Protein AF-0000000082404781 (afdb_homodimer)

Foldseek 3Di:
DDPPPPPPPPPPCPPVLLVLLLVLQCCVLVVVDQLCRSCVVVVHHSVSSLVSPQCCVVVVVDDPPVPPDPDCQVVLQVLLCVPQVAGEDAFADDPPDDQVVLLLRLLLVVQDVVLVVDAALAEEEELDWDSLLSNLVRHAAAEHYNYEYAYFAAACAPFDRCQVVSQVSQVSNCVSHVHYYHYQHDYQFDPDLVVVVVVCPDPSNVVSVVSLLRGQHYEWEKAALDDPDHICCNPVHVDDPVLVVLCVVVQWGTDTSSQTAHLQLHRPPRPRNSGGRGDDLVSLQVHNAYEYGDEDQSCLSVVNNCSNNSNHRYYRYYPVNSVVNSD/DDDPPPPPPPPPCPPVLLVLLLVLLCCVLVVVDQLCRSCVVVVHHSVSSLVSPQCCVVVVVDDPPPPPDDDCQVVLQVLLCVPQVAGEDAFADPPPDDQVVLLLRLLLVVQDVVLVVDAALAEEEELDWDSLLSNLVRHAAAEHYNYEYAYFAAQCADFDGNQVVSQVSQVSNCVSHVHYGHYQHDHQFDPDLVVVVVVCPDPSNVVSVVSLLRGQHYEWEKAALDDPDHICCNPVHVDDPVLVVLCVVVQWGIDTSSQTAHLQLHRPPRPRNSGGRGDDLVSLQVHNAYEYEDEDQSCLSVVNNCSNNSNHRYYRYYPVNSVVNSD

Organism: Rhodococcus erythropolis (NCBI:txid1833)

Nearest PDB structures (foldseek):
  3nze-assembly3_B  TM=9.319E-01  e=2.075E-34  Paenarthrobacter aurescens TC1
  2w48-assembly1_A  TM=7.485E-01  e=1.026E-24  Klebsiella pneumoniae
  2w48-assembly1_B  TM=7.605E-01  e=3.660E-24  Klebsiella pneumoniae
  2w48-assembly1_D  TM=7.546E-01  e=9.233E-24  Klebsiella pneumoniae
  3kv1-assembly1_A-2  TM=8.992E-01  e=2.268E-20  Aliivibrio fischeri ES114

Radius of gyration: 28.27 Å; Cα contacts (8 Å, |Δi|>4): 1317; chains: 2; bounding box: 93×81×75 Å

Structure (mmCIF, N/CA/C/O backbone):
data_AF-0000000082404781-model_v1
#
loop_
_entity.id
_entity.type
_entity.pdbx_description
1 polymer 'Transcriptional regulator'
#
loop_
_atom_site.group_PDB
_atom_site.id
_atom_site.type_symbol
_atom_site.label_atom_id
_atom_site.label_alt_id
_atom_site.label_comp_id
_atom_site.label_asym_id
_atom_site.label_entity_id
_atom_site.label_seq_id
_atom_site.pdbx_PDB_ins_code
_atom_site.Cartn_x
_atom_site.Cartn_y
_atom_site.Cartn_z
_atom_site.occupancy
_atom_site.B_iso_or_equiv
_atom_site.auth_seq_id
_atom_site.auth_comp_id
_atom_site.auth_asym_id
_atom_site.auth_atom_id
_atom_site.pdbx_PDB_model_num
ATOM 1 N N . MET A 1 1 ? 56 21.188 24.531 1 26.14 1 MET A N 1
ATOM 2 C CA . MET A 1 1 ? 54.625 20.734 24.438 1 26.14 1 MET A CA 1
ATOM 3 C C . MET A 1 1 ? 53.875 21.453 23.312 1 26.14 1 MET A C 1
ATOM 5 O O . MET A 1 1 ? 53.375 22.562 23.516 1 26.14 1 MET A O 1
ATOM 9 N N . GLU A 1 2 ? 54.344 21.453 22.062 1 32.69 2 GLU A N 1
ATOM 10 C CA . GLU A 1 2 ? 54 22.188 20.859 1 32.69 2 GLU A CA 1
ATOM 11 C C . GLU A 1 2 ? 52.625 21.75 20.344 1 32.69 2 GLU A C 1
ATOM 13 O O . GLU A 1 2 ? 52.406 20.547 20.109 1 32.69 2 GLU A O 1
ATOM 18 N N . THR A 1 3 ? 51.531 22.5 20.719 1 36.72 3 THR A N 1
ATOM 19 C CA . THR A 1 3 ? 50.156 22.219 20.422 1 36.72 3 THR A CA 1
ATOM 20 C C . THR A 1 3 ? 49.906 22.156 18.922 1 36.72 3 THR A C 1
ATOM 22 O O . THR A 1 3 ? 50.281 23.078 18.188 1 36.72 3 THR A O 1
ATOM 25 N N . PRO A 1 4 ? 49.781 20.922 18.281 1 38 4 PRO A N 1
ATOM 26 C CA . PRO A 1 4 ? 49.531 20.797 16.844 1 38 4 PRO A CA 1
ATOM 27 C C . PRO A 1 4 ? 48.281 21.562 16.391 1 38 4 PRO A C 1
ATOM 29 O O . PRO A 1 4 ? 47.25 21.531 17.078 1 38 4 PRO A O 1
ATOM 32 N N . THR A 1 5 ? 48.438 22.812 15.82 1 34.91 5 THR A N 1
ATOM 33 C CA . THR A 1 5 ? 47.406 23.672 15.25 1 34.91 5 THR A CA 1
ATOM 34 C C . THR A 1 5 ? 46.625 22.938 14.141 1 34.91 5 THR A C 1
ATOM 36 O O . THR A 1 5 ? 47.25 22.469 13.18 1 34.91 5 THR A O 1
ATOM 39 N N . SER A 1 6 ? 45.562 22.172 14.477 1 33.28 6 SER A N 1
ATOM 40 C CA . SER A 1 6 ? 44.656 21.484 13.57 1 33.28 6 SER A CA 1
ATOM 41 C C . SER A 1 6 ? 44.156 22.406 12.469 1 33.28 6 SER A C 1
ATOM 43 O O . SER A 1 6 ? 43.562 23.453 12.75 1 33.28 6 SER A O 1
ATOM 45 N N . ASP A 1 7 ? 44.875 22.609 11.344 1 32.25 7 ASP A N 1
ATOM 46 C CA . ASP A 1 7 ? 44.531 23.344 10.141 1 32.25 7 ASP A CA 1
ATOM 47 C C . ASP A 1 7 ? 43.156 22.906 9.594 1 32.25 7 ASP A C 1
ATOM 49 O O . ASP A 1 7 ? 43 21.75 9.195 1 32.25 7 ASP A O 1
ATOM 53 N N . SER A 1 8 ? 42.094 23.281 10.195 1 34.47 8 SER A N 1
ATOM 54 C CA . SER A 1 8 ? 40.75 23.125 9.602 1 34.47 8 SER A CA 1
ATOM 55 C C . SER A 1 8 ? 40.75 23.578 8.141 1 34.47 8 SER A C 1
ATOM 57 O O . SER A 1 8 ? 41 24.75 7.848 1 34.47 8 SER A O 1
ATOM 59 N N . ALA A 1 9 ? 41.188 22.734 7.156 1 37.53 9 ALA A N 1
ATOM 60 C CA . ALA A 1 9 ? 41.125 22.984 5.719 1 37.53 9 ALA A CA 1
ATOM 61 C C . ALA A 1 9 ? 39.812 23.656 5.34 1 37.53 9 ALA A C 1
ATOM 63 O O . ALA A 1 9 ? 38.75 23.031 5.375 1 37.53 9 ALA A O 1
ATOM 64 N N . THR A 1 10 ? 39.594 24.906 5.699 1 37.66 10 THR A N 1
ATOM 65 C CA . THR A 1 10 ? 38.5 25.719 5.156 1 37.66 10 THR A CA 1
ATOM 66 C C . THR A 1 10 ? 38.406 25.531 3.646 1 37.66 10 THR A C 1
ATOM 68 O O . THR A 1 10 ? 39.375 25.766 2.92 1 37.66 10 THR A O 1
ATOM 71 N N . SER A 1 11 ? 37.625 24.578 3.139 1 42.56 11 SER A N 1
ATOM 72 C CA . SER A 1 11 ? 37.406 24.391 1.712 1 42.56 11 SER A CA 1
ATOM 73 C C . SER A 1 11 ? 37.25 25.719 0.987 1 42.56 11 SER A C 1
ATOM 75 O O . SER A 1 11 ? 36.531 26.609 1.436 1 42.56 11 SER A O 1
ATOM 77 N N . ASP A 1 12 ? 38.25 26.188 0.321 1 46.62 12 ASP A N 1
ATOM 78 C CA . ASP A 1 12 ? 38.438 27.406 -0.469 1 46.62 12 ASP A CA 1
ATOM 79 C C . ASP A 1 12 ? 37.219 27.656 -1.38 1 46.62 12 ASP A C 1
ATOM 81 O O . ASP A 1 12 ? 36.844 26.766 -2.135 1 46.62 12 ASP A O 1
ATOM 85 N N . PRO A 1 13 ? 36.406 28.547 -1.085 1 50.16 13 PRO A N 1
ATOM 86 C CA . PRO A 1 13 ? 35.281 28.938 -1.935 1 50.16 13 PRO A CA 1
ATOM 87 C C . PRO A 1 13 ? 35.625 28.938 -3.422 1 50.16 13 PRO A C 1
ATOM 89 O O . PRO A 1 13 ? 34.719 29.031 -4.27 1 50.16 13 PRO A O 1
ATOM 92 N N . ALA A 1 14 ? 36.938 28.984 -3.789 1 55.41 14 ALA A N 1
ATOM 93 C CA . ALA A 1 14 ? 37.469 29.016 -5.145 1 55.41 14 ALA A CA 1
ATOM 94 C C . ALA A 1 14 ? 37.5 27.609 -5.754 1 55.41 14 ALA A C 1
ATOM 96 O O . ALA A 1 14 ? 38.062 27.422 -6.844 1 55.41 14 ALA A O 1
ATOM 97 N N . ASP A 1 15 ? 36.969 26.641 -5.094 1 63.25 15 ASP A N 1
ATOM 98 C CA . ASP A 1 15 ? 36.969 25.297 -5.648 1 63.25 15 ASP A CA 1
ATOM 99 C C . ASP A 1 15 ? 35.938 25.172 -6.77 1 63.25 15 ASP A C 1
ATOM 101 O O . ASP A 1 15 ? 34.75 25.453 -6.566 1 63.25 15 ASP A O 1
ATOM 105 N N . PRO A 1 16 ? 36.312 25.031 -7.98 1 73.5 16 PRO A N 1
ATOM 106 C CA . PRO A 1 16 ? 35.438 24.969 -9.156 1 73.5 16 PRO A CA 1
ATOM 107 C C . PRO A 1 16 ? 34.25 24.047 -8.938 1 73.5 16 PRO A C 1
ATOM 109 O O . PRO A 1 16 ? 33.156 24.297 -9.477 1 73.5 16 PRO A O 1
ATOM 112 N N . ARG A 1 17 ? 34.406 23.219 -8.062 1 74.38 17 ARG A N 1
ATOM 113 C CA . ARG A 1 17 ? 33.312 22.312 -7.785 1 74.38 17 ARG A CA 1
ATOM 114 C C . ARG A 1 17 ? 32.219 23 -6.984 1 74.38 17 ARG A C 1
ATOM 116 O O . ARG A 1 17 ? 31.016 22.75 -7.195 1 74.38 17 ARG A O 1
ATOM 123 N N . ILE A 1 18 ? 32.625 23.828 -6.059 1 73.19 18 ILE A N 1
ATOM 124 C CA . ILE A 1 18 ? 31.656 24.562 -5.246 1 73.19 18 ILE A CA 1
ATOM 125 C C . ILE A 1 18 ? 30.875 25.531 -6.129 1 73.19 18 ILE A C 1
ATOM 127 O O . ILE A 1 18 ? 29.641 25.625 -6.02 1 73.19 18 ILE A O 1
ATOM 131 N N . ALA A 1 19 ? 31.594 26.156 -6.973 1 74.69 19 ALA A N 1
ATOM 132 C CA . ALA A 1 19 ? 30.938 27.094 -7.887 1 74.69 19 ALA A CA 1
ATOM 133 C C . ALA A 1 19 ? 29.938 26.375 -8.789 1 74.69 19 ALA A C 1
ATOM 135 O O . ALA A 1 19 ? 28.828 26.859 -9.008 1 74.69 19 ALA A O 1
ATOM 136 N N . ASP A 1 20 ? 30.312 25.234 -9.25 1 81.56 20 ASP A N 1
ATOM 137 C CA . ASP A 1 20 ? 29.422 24.453 -10.102 1 81.56 20 ASP A CA 1
ATOM 138 C C . ASP A 1 20 ? 28.203 23.984 -9.328 1 81.56 20 ASP A C 1
ATOM 140 O O . ASP A 1 20 ? 27.078 23.984 -9.859 1 81.56 20 ASP A O 1
ATOM 144 N N . ALA A 1 21 ? 28.422 23.641 -8.094 1 79.81 21 ALA A N 1
ATOM 145 C CA . ALA A 1 21 ? 27.328 23.141 -7.262 1 79.81 21 ALA A CA 1
ATOM 146 C C . ALA A 1 21 ? 26.328 24.25 -6.973 1 79.81 21 ALA A C 1
ATOM 148 O O . ALA A 1 21 ? 25.109 24.016 -7.051 1 79.81 21 ALA A O 1
ATOM 149 N N . VAL A 1 22 ? 26.812 25.406 -6.695 1 69.12 22 VAL A N 1
ATOM 150 C CA . VAL A 1 22 ? 25.953 26.562 -6.422 1 69.12 22 VAL A CA 1
ATOM 151 C C . VAL A 1 22 ? 25.188 26.938 -7.68 1 69.12 22 VAL A C 1
ATOM 153 O O . VAL A 1 22 ? 23.984 27.219 -7.617 1 69.12 22 VAL A O 1
ATOM 156 N N . GLN A 1 23 ? 25.875 26.875 -8.727 1 75.06 23 GLN A N 1
ATOM 157 C CA . GLN A 1 23 ? 25.219 27.203 -9.992 1 75.06 23 GLN A CA 1
ATOM 158 C C . GLN A 1 23 ? 24.141 26.188 -10.336 1 75.06 23 GLN A C 1
ATOM 160 O O . GLN A 1 23 ? 23.016 26.562 -10.695 1 75.06 23 GLN A O 1
ATOM 165 N N . ALA A 1 24 ? 24.453 24.953 -10.219 1 79.12 24 ALA A N 1
ATOM 166 C CA . ALA A 1 24 ? 23.469 23.906 -10.484 1 79.12 24 ALA A CA 1
ATOM 167 C C . ALA A 1 24 ? 22.25 24.047 -9.562 1 79.12 24 ALA A C 1
ATOM 169 O O . ALA A 1 24 ? 21.109 23.953 -10.016 1 79.12 24 ALA A O 1
ATOM 170 N N . ALA A 1 25 ? 22.531 24.344 -8.359 1 71.25 25 ALA A N 1
ATOM 171 C CA . ALA A 1 25 ? 21.469 24.484 -7.371 1 71.25 25 ALA A CA 1
ATOM 172 C C . ALA A 1 25 ? 20.578 25.688 -7.688 1 71.25 25 ALA A C 1
ATOM 174 O O . ALA A 1 25 ? 19.344 25.609 -7.594 1 71.25 25 ALA A O 1
ATOM 175 N N . ARG A 1 26 ? 21.141 26.734 -8.031 1 63.19 26 ARG A N 1
ATOM 176 C CA . ARG A 1 26 ? 20.422 27.938 -8.398 1 63.19 26 ARG A CA 1
ATOM 177 C C . ARG A 1 26 ? 19.516 27.703 -9.602 1 63.19 26 ARG A C 1
ATOM 179 O O . ARG A 1 26 ? 18.344 28.094 -9.602 1 63.19 26 ARG A O 1
ATOM 186 N N . LEU A 1 27 ? 20.062 27.031 -10.617 1 70.88 27 LEU A N 1
ATOM 187 C CA . LEU A 1 27 ? 19.297 26.75 -11.82 1 70.88 27 LEU A CA 1
ATOM 188 C C . LEU A 1 27 ? 18.141 25.812 -11.508 1 70.88 27 LEU A C 1
ATOM 190 O O . LEU A 1 27 ? 17.031 25.984 -12.023 1 70.88 27 LEU A O 1
ATOM 194 N N . TYR A 1 28 ? 18.453 24.969 -10.719 1 69.06 28 TYR A N 1
ATOM 195 C CA . TYR A 1 28 ? 17.453 23.969 -10.359 1 69.06 28 TYR A CA 1
ATOM 196 C C . TYR A 1 28 ? 16.375 24.562 -9.453 1 69.06 28 TYR A C 1
ATOM 198 O O . TYR A 1 28 ? 15.188 24.484 -9.758 1 69.06 28 TYR A O 1
ATOM 206 N N . TYR A 1 29 ? 16.859 25.172 -8.383 1 59.28 29 TYR A N 1
ATOM 207 C CA . TYR A 1 29 ? 15.945 25.578 -7.328 1 59.28 29 TYR A CA 1
ATOM 208 C C . TYR A 1 29 ? 15.305 26.922 -7.648 1 59.28 29 TYR A C 1
ATOM 210 O O . TYR A 1 29 ? 14.164 27.188 -7.273 1 59.28 29 TYR A O 1
ATOM 218 N N . PHE A 1 30 ? 15.938 27.734 -8.289 1 52.84 30 PHE A N 1
ATOM 219 C CA . PHE A 1 30 ? 15.453 29.094 -8.469 1 52.84 30 PHE A CA 1
ATOM 220 C C . PHE A 1 30 ? 14.938 29.297 -9.891 1 52.84 30 PHE A C 1
ATOM 222 O O . PHE A 1 30 ? 14.039 30.125 -10.109 1 52.84 30 PHE A O 1
ATOM 229 N N . GLN A 1 31 ? 15.453 28.453 -10.773 1 54 31 GLN A N 1
ATOM 230 C CA . GLN A 1 31 ? 15.031 28.703 -12.148 1 54 31 GLN A CA 1
ATOM 231 C C . GLN A 1 31 ? 14.195 27.547 -12.688 1 54 31 GLN A C 1
ATOM 233 O O . GLN A 1 31 ? 13.922 27.484 -13.891 1 54 31 GLN A O 1
ATOM 238 N N . ASP A 1 32 ? 13.891 26.703 -11.789 1 58.47 32 ASP A N 1
ATOM 239 C CA . ASP A 1 32 ? 12.992 25.594 -12.086 1 58.47 32 ASP A CA 1
ATOM 240 C C . ASP A 1 32 ? 13.422 24.859 -13.352 1 58.47 32 ASP A C 1
ATOM 242 O O . ASP A 1 32 ? 12.586 24.469 -14.164 1 58.47 32 ASP A O 1
ATOM 246 N N . GLN A 1 33 ? 14.766 24.812 -13.531 1 63.94 33 GLN A N 1
ATOM 247 C CA . GLN A 1 33 ? 15.266 24.031 -14.656 1 63.94 33 GLN A CA 1
ATOM 248 C C . GLN A 1 33 ? 15.352 22.547 -14.305 1 63.94 33 GLN A C 1
ATOM 250 O O . GLN A 1 33 ? 15.664 22.203 -13.164 1 63.94 33 GLN A O 1
ATOM 255 N N . THR A 1 34 ? 15.023 21.797 -15.289 1 69.56 34 THR A N 1
ATOM 256 C CA . THR A 1 34 ? 15.164 20.359 -15.07 1 69.56 34 THR A CA 1
ATOM 257 C C . THR A 1 34 ? 16.641 19.984 -14.945 1 69.56 34 THR A C 1
ATOM 259 O O . THR A 1 34 ? 17.516 20.688 -15.453 1 69.56 34 THR A O 1
ATOM 262 N N . MET A 1 35 ? 16.922 18.891 -14.211 1 72.12 35 MET A N 1
ATOM 263 C CA . MET A 1 35 ? 18.297 18.438 -14.078 1 72.12 35 MET A CA 1
ATOM 264 C C . MET A 1 35 ? 18.906 18.125 -15.445 1 72.12 35 MET A C 1
ATOM 266 O O . MET A 1 35 ? 20.094 18.359 -15.664 1 72.12 35 MET A O 1
ATOM 270 N N . ALA A 1 36 ? 18.047 17.719 -16.344 1 76.38 36 ALA A N 1
ATOM 271 C CA . ALA A 1 36 ? 18.516 17.453 -17.719 1 76.38 36 ALA A CA 1
ATOM 272 C C . ALA A 1 36 ? 18.906 18.75 -18.422 1 76.38 36 ALA A C 1
ATOM 274 O O . ALA A 1 36 ? 19.938 18.797 -19.094 1 76.38 36 ALA A O 1
ATOM 275 N N . ALA A 1 37 ? 18.172 19.703 -18.25 1 78.06 37 ALA A N 1
ATOM 276 C CA . ALA A 1 37 ? 18.453 21 -18.859 1 78.06 37 ALA A CA 1
ATOM 277 C C . ALA A 1 37 ? 19.703 21.641 -18.266 1 78.06 37 ALA A C 1
ATOM 279 O O . ALA A 1 37 ? 20.531 22.203 -18.984 1 78.06 37 ALA A O 1
ATOM 280 N N . ILE A 1 38 ? 19.828 21.547 -17 1 81.88 38 ILE A N 1
ATOM 281 C CA . ILE A 1 38 ? 21 22.047 -16.297 1 81.88 38 ILE A CA 1
ATOM 282 C C . ILE A 1 38 ? 22.25 21.328 -16.781 1 81.88 38 ILE A C 1
ATOM 284 O O . ILE A 1 38 ? 23.281 21.953 -17.016 1 81.88 38 ILE A O 1
ATOM 288 N N . GLY A 1 39 ? 22.094 20.078 -16.953 1 85.56 39 GLY A N 1
ATOM 289 C CA . GLY A 1 39 ? 23.203 19.297 -17.484 1 85.56 39 GLY A CA 1
ATOM 290 C C . GLY A 1 39 ? 23.672 19.781 -18.844 1 85.56 39 GLY A C 1
ATOM 291 O O . GLY A 1 39 ? 24.875 19.906 -19.078 1 85.56 39 GLY A O 1
ATOM 292 N N . ARG A 1 40 ? 22.781 20.016 -19.688 1 82.56 40 ARG A N 1
ATOM 293 C CA . ARG A 1 40 ? 23.094 20.531 -21.016 1 82.56 40 ARG A CA 1
ATOM 294 C C . ARG A 1 40 ? 23.781 21.891 -20.922 1 82.56 40 ARG A C 1
ATOM 296 O O . ARG A 1 40 ? 24.781 22.125 -21.609 1 82.56 40 ARG A O 1
ATOM 303 N N . ASP A 1 41 ? 23.266 22.75 -20.094 1 80.81 41 ASP A N 1
ATOM 304 C CA . ASP A 1 41 ? 23.781 24.109 -19.953 1 80.81 41 ASP A CA 1
ATOM 305 C C . ASP A 1 41 ? 25.188 24.109 -19.359 1 80.81 41 ASP A C 1
ATOM 307 O O . ASP A 1 41 ? 26.016 24.938 -19.734 1 80.81 41 ASP A O 1
ATOM 311 N N . MET A 1 42 ? 25.375 23.188 -18.484 1 84.12 42 MET A N 1
ATOM 312 C CA . MET A 1 42 ? 26.641 23.172 -17.75 1 84.12 42 MET A CA 1
ATOM 313 C C . MET A 1 42 ? 27.625 22.203 -18.375 1 84.12 42 MET A C 1
ATOM 315 O O . MET A 1 42 ? 28.781 22.109 -17.953 1 84.12 42 MET A O 1
ATOM 319 N N . GLY A 1 43 ? 27.109 21.391 -19.422 1 86.25 43 GLY A N 1
ATOM 320 C CA . GLY A 1 43 ? 27.969 20.453 -20.125 1 86.25 43 GLY A CA 1
ATOM 321 C C . GLY A 1 43 ? 28.297 19.219 -19.297 1 86.25 43 GLY A C 1
ATOM 322 O O . GLY A 1 43 ? 29.406 18.703 -19.391 1 86.25 43 GLY A O 1
ATOM 323 N N . VAL A 1 44 ? 27.406 18.953 -18.422 1 84.44 44 VAL A N 1
ATOM 324 C CA . VAL A 1 44 ? 27.594 17.766 -17.594 1 84.44 44 VAL A CA 1
ATOM 325 C C . VAL A 1 44 ? 26.359 16.875 -17.672 1 84.44 44 VAL A C 1
ATOM 327 O O . VAL A 1 44 ? 25.328 17.281 -18.203 1 84.44 44 VAL A O 1
ATOM 330 N N . SER A 1 45 ? 26.516 15.633 -17.281 1 80.56 45 SER A N 1
ATOM 331 C CA . SER A 1 45 ? 25.391 14.695 -17.281 1 80.56 45 SER A CA 1
ATOM 332 C C . SER A 1 45 ? 24.344 15.07 -16.25 1 80.56 45 SER A C 1
ATOM 334 O O . SER A 1 45 ? 24.641 15.781 -15.281 1 80.56 45 SER A O 1
ATOM 336 N N . ARG A 1 46 ? 23.188 14.578 -16.484 1 75.56 46 ARG A N 1
ATOM 337 C CA . ARG A 1 46 ? 22.109 14.734 -15.523 1 75.56 46 ARG A CA 1
ATOM 338 C C . ARG A 1 46 ? 22.5 14.195 -14.156 1 75.56 46 ARG A C 1
ATOM 340 O O . ARG A 1 46 ? 22.188 14.805 -13.133 1 75.56 46 ARG A O 1
ATOM 347 N N . SER A 1 47 ? 23.203 13.141 -14.195 1 75.62 47 SER A N 1
ATOM 348 C CA . SER A 1 47 ? 23.641 12.523 -12.938 1 75.62 47 SER A CA 1
ATOM 349 C C . SER A 1 47 ? 24.641 13.414 -12.211 1 75.62 47 SER A C 1
ATOM 351 O O . SER A 1 47 ? 24.594 13.531 -10.984 1 75.62 47 SER A O 1
ATOM 353 N N . THR A 1 48 ? 25.484 13.977 -12.914 1 80.62 48 THR A N 1
ATOM 354 C CA . THR A 1 48 ? 26.438 14.914 -12.336 1 80.62 48 THR A CA 1
ATOM 355 C C . THR A 1 48 ? 25.719 16.125 -11.734 1 80.62 48 THR A C 1
ATOM 357 O O . THR A 1 48 ? 26.062 16.578 -10.641 1 80.62 48 THR A O 1
ATOM 360 N N . VAL A 1 49 ? 24.672 16.578 -12.445 1 80.06 49 VAL A N 1
ATOM 361 C CA . VAL A 1 49 ? 23.875 17.703 -11.945 1 80.06 49 VAL A CA 1
ATOM 362 C C . VAL A 1 49 ? 23.203 17.297 -10.633 1 80.06 49 VAL A C 1
ATOM 364 O O . VAL A 1 49 ? 23.219 18.062 -9.664 1 80.06 49 VAL A O 1
ATOM 367 N N . SER A 1 50 ? 22.719 16.156 -10.625 1 74.56 50 SER A N 1
ATOM 368 C CA . SER A 1 50 ? 22.078 15.648 -9.422 1 74.56 50 SER A CA 1
ATOM 369 C C . SER A 1 50 ? 23.047 15.625 -8.242 1 74.56 50 SER A C 1
ATOM 371 O O . SER A 1 50 ? 22.703 16.062 -7.141 1 74.56 50 SER A O 1
ATOM 373 N N . ARG A 1 51 ? 24.25 15.25 -8.477 1 76.44 51 ARG A N 1
ATOM 374 C CA . ARG A 1 51 ? 25.266 15.188 -7.43 1 76.44 51 ARG A CA 1
ATOM 375 C C . ARG A 1 51 ? 25.672 16.578 -6.98 1 76.44 51 ARG A C 1
ATOM 377 O O . ARG A 1 51 ? 25.891 16.828 -5.789 1 76.44 51 ARG A O 1
ATOM 384 N N . LEU A 1 52 ? 25.859 17.484 -7.934 1 77.75 52 LEU A N 1
ATOM 385 C CA . LEU A 1 52 ? 26.203 18.859 -7.633 1 77.75 52 LEU A CA 1
ATOM 386 C C . LEU A 1 52 ? 25.141 19.516 -6.77 1 77.75 52 LEU A C 1
ATOM 388 O O . LEU A 1 52 ? 25.453 20.203 -5.793 1 77.75 52 LEU A O 1
ATOM 392 N N . ILE A 1 53 ? 23.891 19.234 -7.172 1 72.44 53 ILE A N 1
ATOM 393 C CA . ILE A 1 53 ? 22.781 19.812 -6.438 1 72.44 53 ILE A CA 1
ATOM 394 C C . ILE A 1 53 ? 22.719 19.203 -5.031 1 72.44 53 ILE A C 1
ATOM 396 O O . ILE A 1 53 ? 22.547 19.938 -4.051 1 72.44 53 ILE A O 1
ATOM 400 N N . THR A 1 54 ? 23 17.953 -4.984 1 68.12 54 THR A N 1
ATOM 401 C CA . THR A 1 54 ? 23.047 17.266 -3.701 1 68.12 54 THR A CA 1
ATOM 402 C C . THR A 1 54 ? 24.188 17.781 -2.842 1 68.12 54 THR A C 1
ATOM 404 O O . THR A 1 54 ? 24 18.062 -1.655 1 68.12 54 THR A O 1
ATOM 407 N N . TYR A 1 55 ? 25.312 17.953 -3.445 1 71.94 55 TYR A N 1
ATOM 408 C CA . TYR A 1 55 ? 26.484 18.5 -2.762 1 71.94 55 TYR A CA 1
ATOM 409 C C . TYR A 1 55 ? 26.203 19.906 -2.256 1 71.94 55 TYR A C 1
ATOM 411 O O . TYR A 1 55 ? 26.547 20.234 -1.115 1 71.94 55 TYR A O 1
ATOM 419 N N . ALA A 1 56 ? 25.672 20.734 -3.123 1 69.81 56 ALA A N 1
ATOM 420 C CA . ALA A 1 56 ? 25.359 22.109 -2.738 1 69.81 56 ALA A CA 1
ATOM 421 C C . ALA A 1 56 ? 24.438 22.141 -1.518 1 69.81 56 ALA A C 1
ATOM 423 O O . ALA A 1 56 ? 24.641 22.953 -0.614 1 69.81 56 ALA A O 1
ATOM 424 N N . ARG A 1 57 ? 23.641 21.188 -1.566 1 60.69 57 ARG A N 1
ATOM 425 C CA . ARG A 1 57 ? 22.641 21.125 -0.5 1 60.69 57 ARG A CA 1
ATOM 426 C C . ARG A 1 57 ? 23.25 20.594 0.789 1 60.69 57 ARG A C 1
ATOM 428 O O . ARG A 1 57 ? 23.078 21.172 1.86 1 60.69 57 ARG A O 1
ATOM 435 N N . THR A 1 58 ? 24.016 19.547 0.627 1 61.38 58 THR A N 1
ATOM 436 C CA . THR A 1 58 ? 24.531 18.844 1.797 1 61.38 58 THR A CA 1
ATOM 437 C C . THR A 1 58 ? 25.703 19.609 2.408 1 61.38 58 THR A C 1
ATOM 439 O O . THR A 1 58 ? 25.953 19.531 3.613 1 61.38 58 THR A O 1
ATOM 442 N N . SER A 1 59 ? 26.312 20.375 1.606 1 60.38 59 SER A N 1
ATOM 443 C CA . SER A 1 59 ? 27.469 21.125 2.088 1 60.38 59 SER A CA 1
ATOM 444 C C . SER A 1 59 ? 27.062 22.484 2.615 1 60.38 59 SER A C 1
ATOM 446 O O . SER A 1 59 ? 27.922 23.281 3.016 1 60.38 59 SER A O 1
ATOM 448 N N . GLY A 1 60 ? 25.625 22.656 2.586 1 54.16 60 GLY A N 1
ATOM 449 C CA . GLY A 1 60 ? 25.109 23.906 3.109 1 54.16 60 GLY A CA 1
ATOM 450 C C . GLY A 1 60 ? 25.359 25.078 2.188 1 54.16 60 GLY A C 1
ATOM 451 O O . GLY A 1 60 ? 25.266 26.234 2.607 1 54.16 60 GLY A O 1
ATOM 452 N N . LEU A 1 61 ? 25.859 24.875 1.052 1 56.88 61 LEU A N 1
ATOM 453 C CA . LEU A 1 61 ? 26.156 25.938 0.099 1 56.88 61 LEU A CA 1
ATOM 454 C C . LEU A 1 61 ? 24.875 26.625 -0.374 1 56.88 61 LEU A C 1
ATOM 456 O O . LEU A 1 61 ? 24.891 27.797 -0.746 1 56.88 61 LEU A O 1
ATOM 460 N N . VAL A 1 62 ? 23.875 25.906 -0.515 1 49.66 62 VAL A N 1
ATOM 461 C CA . VAL A 1 62 ? 22.609 26.5 -0.891 1 49.66 62 VAL A CA 1
ATOM 462 C C . VAL A 1 62 ? 21.594 26.297 0.237 1 49.66 62 VAL A C 1
ATOM 464 O O . VAL A 1 62 ? 21.438 25.188 0.755 1 49.66 62 VAL A O 1
ATOM 467 N N . GLU A 1 63 ? 21.562 27.359 0.954 1 46.59 63 GLU A N 1
ATOM 468 C CA . GLU A 1 63 ? 20.422 27.422 1.881 1 46.59 63 GLU A CA 1
ATOM 469 C C . GLU A 1 63 ? 19.172 27.969 1.2 1 46.59 63 GLU A C 1
ATOM 471 O O . GLU A 1 63 ? 19.234 29.031 0.567 1 46.59 63 GLU A O 1
ATOM 476 N N . ILE A 1 64 ? 18.359 27.172 0.927 1 41.22 64 ILE A N 1
ATOM 477 C CA . ILE A 1 64 ? 17.109 27.625 0.354 1 41.22 64 ILE A CA 1
ATOM 478 C C . ILE A 1 64 ? 16.391 28.547 1.345 1 41.22 64 ILE A C 1
ATOM 480 O O . ILE A 1 64 ? 16 28.125 2.432 1 41.22 64 ILE A O 1
ATOM 484 N N . LYS A 1 65 ? 16.938 29.781 1.442 1 42.38 65 LYS A N 1
ATOM 485 C CA . LYS A 1 65 ? 16.156 30.734 2.221 1 42.38 65 LYS A CA 1
ATOM 486 C C . LYS A 1 65 ? 15.008 31.312 1.392 1 42.38 65 LYS A C 1
ATOM 488 O O . LYS A 1 65 ? 15.234 31.844 0.306 1 42.38 65 LYS A O 1
ATOM 493 N N . ILE A 1 66 ? 13.906 30.688 1.464 1 38.66 66 ILE A N 1
ATOM 494 C CA . ILE A 1 66 ? 12.727 31.25 0.808 1 38.66 66 ILE A CA 1
ATOM 495 C C . ILE A 1 66 ? 12.438 32.625 1.37 1 38.66 66 ILE A C 1
ATOM 497 O O . ILE A 1 66 ? 12.039 32.781 2.531 1 38.66 66 ILE A O 1
ATOM 501 N N . SER A 1 67 ? 13.328 33.594 1.049 1 40.84 67 SER A N 1
ATOM 502 C CA . SER A 1 67 ? 13.055 34.969 1.488 1 40.84 67 SER A CA 1
ATOM 503 C C . SER A 1 67 ? 11.734 35.469 0.925 1 40.84 67 SER A C 1
ATOM 505 O O . SER A 1 67 ? 11.453 35.312 -0.264 1 40.84 67 SER A O 1
ATOM 507 N N . THR A 1 68 ? 10.656 35.344 1.669 1 43.59 68 THR A N 1
ATOM 508 C CA . THR A 1 68 ? 9.422 36 1.3 1 43.59 68 THR A CA 1
ATOM 509 C C . THR A 1 68 ? 9.664 37.5 1.091 1 43.59 68 THR A C 1
ATOM 511 O O . THR A 1 68 ? 10.234 38.188 1.957 1 43.59 68 THR A O 1
ATOM 514 N N . PRO A 1 69 ? 9.633 38.031 -0.121 1 43.31 69 PRO A N 1
ATOM 515 C CA . PRO A 1 69 ? 9.852 39.438 -0.341 1 43.31 69 PRO A CA 1
ATOM 516 C C . PRO A 1 69 ? 9.25 40.312 0.765 1 43.31 69 PRO A C 1
ATOM 518 O O . PRO A 1 69 ? 8.383 39.844 1.516 1 43.31 69 PRO A O 1
ATOM 521 N N . HIS A 1 70 ? 9.742 41.719 0.724 1 47.56 70 HIS A N 1
ATOM 522 C CA . HIS A 1 70 ? 9.453 43 1.365 1 47.56 70 HIS A CA 1
ATOM 523 C C . HIS A 1 70 ? 7.965 43.312 1.29 1 47.56 70 HIS A C 1
ATOM 525 O O . HIS A 1 70 ? 7.449 43.625 0.215 1 47.56 70 HIS A O 1
ATOM 531 N N . GLY A 1 71 ? 7.086 42.406 1.751 1 55.88 71 GLY A N 1
ATOM 532 C CA . GLY A 1 71 ? 5.672 42.719 1.854 1 55.88 71 GLY A CA 1
ATOM 533 C C . GLY A 1 71 ? 5.086 42.406 3.215 1 55.88 71 GLY A C 1
ATOM 534 O O . GLY A 1 71 ? 5.758 42.531 4.238 1 55.88 71 GLY A O 1
ATOM 535 N N . GLN A 1 72 ? 3.711 42.219 3.297 1 68.94 72 GLN A N 1
ATOM 536 C CA . GLN A 1 72 ? 2.902 42 4.492 1 68.94 72 GLN A CA 1
ATOM 537 C C . GLN A 1 72 ? 3.246 40.656 5.156 1 68.94 72 GLN A C 1
ATOM 539 O O . GLN A 1 72 ? 2.83 40.406 6.285 1 68.94 72 GLN A O 1
ATOM 544 N N . ALA A 1 73 ? 4.18 39.969 4.574 1 77.62 73 ALA A N 1
ATOM 545 C CA . ALA A 1 73 ? 4.422 38.625 5.043 1 77.62 73 ALA A CA 1
ATOM 546 C C . ALA A 1 73 ? 5.102 38.625 6.41 1 77.62 73 ALA A C 1
ATOM 548 O O . ALA A 1 73 ? 4.664 37.938 7.328 1 77.62 73 ALA A O 1
ATOM 549 N N . PRO A 1 74 ? 6.027 39.5 6.625 1 79 74 PRO A N 1
ATOM 550 C CA . PRO A 1 74 ? 6.641 39.5 7.953 1 79 74 PRO A CA 1
ATOM 551 C C . PRO A 1 74 ? 5.664 39.906 9.055 1 79 74 PRO A C 1
ATOM 553 O O . PRO A 1 74 ? 5.703 39.344 10.156 1 79 74 PRO A O 1
ATOM 556 N N . ARG A 1 75 ? 4.82 40.812 8.742 1 85.94 75 ARG A N 1
ATOM 557 C CA . ARG A 1 75 ? 3.82 41.25 9.727 1 85.94 75 ARG A CA 1
ATOM 558 C C . ARG A 1 75 ? 2.834 40.125 10.016 1 85.94 75 ARG A C 1
ATOM 560 O O . ARG A 1 75 ? 2.494 39.875 11.172 1 85.94 75 ARG A O 1
ATOM 567 N N . ILE A 1 76 ? 2.406 39.469 8.992 1 90.81 76 ILE A N 1
ATOM 568 C CA . ILE A 1 76 ? 1.46 38.375 9.117 1 90.81 76 ILE A CA 1
ATOM 569 C C . ILE A 1 76 ? 2.092 37.219 9.922 1 90.81 76 ILE A C 1
ATOM 571 O O . ILE A 1 76 ? 1.45 36.656 10.805 1 90.81 76 ILE A O 1
ATOM 575 N N . GLU A 1 77 ? 3.35 36.938 9.664 1 90.56 77 GLU A N 1
ATOM 576 C CA . GLU A 1 77 ? 4.066 35.875 10.383 1 90.56 77 GLU A CA 1
ATOM 577 C C . GLU A 1 77 ? 4.207 36.219 11.859 1 90.56 77 GLU A C 1
ATOM 579 O O . GLU A 1 77 ? 4.043 35.344 12.719 1 90.56 77 GLU A O 1
ATOM 584 N N . ARG A 1 78 ? 4.426 37.469 12.141 1 91.12 78 ARG A N 1
ATOM 585 C CA . ARG A 1 78 ? 4.504 37.906 13.531 1 91.12 78 ARG A CA 1
ATOM 586 C C . ARG A 1 78 ? 3.162 37.75 14.234 1 91.12 78 ARG A C 1
ATOM 588 O O . ARG A 1 78 ? 3.111 37.375 15.406 1 91.12 78 ARG A O 1
ATOM 595 N N . GLU A 1 79 ? 2.117 38.031 13.531 1 94.12 79 GLU A N 1
ATOM 596 C CA . GLU A 1 79 ? 0.785 37.906 14.109 1 94.12 79 GLU A CA 1
ATOM 597 C C . GLU A 1 79 ? 0.51 36.438 14.5 1 94.12 79 GLU A C 1
ATOM 599 O O . GLU A 1 79 ? -0.058 36.188 15.562 1 94.12 79 GLU A O 1
ATOM 604 N N . PHE A 1 80 ? 0.912 35.531 13.648 1 96 80 PHE A N 1
ATOM 605 C CA . PHE A 1 80 ? 0.747 34.125 13.969 1 96 80 PHE A CA 1
ATOM 606 C C . PHE A 1 80 ? 1.559 33.75 15.203 1 96 80 PHE A C 1
ATOM 608 O O . PHE A 1 80 ? 1.09 33 16.047 1 96 80 PHE A O 1
ATOM 615 N N . SER A 1 81 ? 2.791 34.25 15.281 1 95.44 81 SER A N 1
ATOM 616 C CA . SER A 1 81 ? 3.654 33.969 16.422 1 95.44 81 SER A CA 1
ATOM 617 C C . SER A 1 81 ? 3.053 34.531 17.719 1 95.44 81 SER A C 1
ATOM 619 O O . SER A 1 81 ? 3.006 33.844 18.734 1 95.44 81 SER A O 1
ATOM 621 N N . GLU A 1 82 ? 2.537 35.719 17.688 1 95.75 82 GLU A N 1
ATOM 622 C CA . GLU A 1 82 ? 2.01 36.375 18.875 1 95.75 82 GLU A CA 1
ATOM 623 C C . GLU A 1 82 ? 0.68 35.781 19.312 1 95.75 82 GLU A C 1
ATOM 625 O O . GLU A 1 82 ? 0.454 35.531 20.5 1 95.75 82 GLU A O 1
ATOM 630 N N . ARG A 1 83 ? -0.126 35.438 18.359 1 96.38 83 ARG A N 1
ATOM 631 C CA . ARG A 1 83 ? -1.482 35 18.672 1 96.38 83 ARG A CA 1
ATOM 632 C C . ARG A 1 83 ? -1.519 33.5 18.984 1 96.38 83 ARG A C 1
ATOM 634 O O . ARG A 1 83 ? -2.297 33.062 19.828 1 96.38 83 ARG A O 1
ATOM 641 N N . TYR A 1 84 ? -0.708 32.75 18.234 1 96.81 84 TYR A N 1
ATOM 642 C CA . TYR A 1 84 ? -0.869 31.312 18.328 1 96.81 84 TYR A CA 1
ATOM 643 C C . TYR A 1 84 ? 0.429 30.641 18.781 1 96.81 84 TYR A C 1
ATOM 645 O O . TYR A 1 84 ? 0.455 29.438 19.047 1 96.81 84 TYR A O 1
ATOM 653 N N . GLY A 1 85 ? 1.576 31.375 18.844 1 96.5 85 GLY A N 1
ATOM 654 C CA . GLY A 1 85 ? 2.859 30.781 19.188 1 96.5 85 GLY A CA 1
ATOM 655 C C . GLY A 1 85 ? 3.383 29.844 18.125 1 96.5 85 GLY A C 1
ATOM 656 O O . GLY A 1 85 ? 4.023 28.844 18.422 1 96.5 85 GLY A O 1
ATOM 657 N N . VAL A 1 86 ? 3.021 30.125 16.844 1 97.19 86 VAL A N 1
ATOM 658 C CA . VAL A 1 86 ? 3.371 29.25 15.742 1 97.19 86 VAL A CA 1
ATOM 659 C C . VAL A 1 86 ? 4.301 29.969 14.773 1 97.19 86 VAL A C 1
ATOM 661 O O . VAL A 1 86 ? 4.184 31.188 14.586 1 97.19 86 VAL A O 1
ATOM 664 N N . ARG A 1 87 ? 5.246 29.25 14.188 1 95.56 87 ARG A N 1
ATOM 665 C CA . ARG A 1 87 ? 6.059 29.766 13.094 1 95.56 87 ARG A CA 1
ATOM 666 C C . ARG A 1 87 ? 5.336 29.625 11.758 1 95.56 87 ARG A C 1
ATOM 668 O O . ARG A 1 87 ? 5.176 28.516 11.25 1 95.56 87 ARG A O 1
ATOM 675 N N . ALA A 1 88 ? 5.02 30.766 11.203 1 95.31 88 ALA A N 1
ATOM 676 C CA . ALA A 1 88 ? 4.305 30.734 9.93 1 95.31 88 ALA A CA 1
ATOM 677 C C . ALA A 1 88 ? 5.238 31.062 8.766 1 95.31 88 ALA A C 1
ATOM 679 O O . ALA A 1 88 ? 6.109 31.922 8.883 1 95.31 88 ALA A O 1
ATOM 680 N N . HIS A 1 89 ? 5.098 30.297 7.742 1 92.12 89 HIS A N 1
ATOM 681 C CA . HIS A 1 89 ? 5.699 30.562 6.441 1 92.12 89 HIS A CA 1
ATOM 682 C C . HIS A 1 89 ? 4.637 30.922 5.41 1 92.12 89 HIS A C 1
ATOM 684 O O . HIS A 1 89 ? 3.861 30.078 4.977 1 92.12 89 HIS A O 1
ATOM 690 N N . VAL A 1 90 ? 4.676 32.219 5.055 1 91.44 90 VAL A N 1
ATOM 691 C CA . VAL A 1 90 ? 3.631 32.75 4.176 1 91.44 90 VAL A CA 1
ATOM 692 C C . VAL A 1 90 ? 4.129 32.75 2.73 1 91.44 90 VAL A C 1
ATOM 694 O O . VAL A 1 90 ? 5.152 33.344 2.422 1 91.44 90 VAL A O 1
ATOM 697 N N . VAL A 1 91 ? 3.375 32 1.903 1 89.75 91 VAL A N 1
ATOM 698 C CA . VAL A 1 91 ? 3.721 31.875 0.49 1 89.75 91 VAL A CA 1
ATOM 699 C C . VAL A 1 91 ? 2.908 32.875 -0.325 1 89.75 91 VAL A C 1
ATOM 701 O O . VAL A 1 91 ? 1.675 32.875 -0.29 1 89.75 91 VAL A O 1
ATOM 704 N N . THR A 1 92 ? 3.617 33.719 -1.054 1 86 92 THR A N 1
ATOM 705 C CA . THR A 1 92 ? 2.934 34.688 -1.904 1 86 92 THR A CA 1
ATOM 706 C C . THR A 1 92 ? 2.445 34 -3.191 1 86 92 THR A C 1
ATOM 708 O O . THR A 1 92 ? 3.236 33.406 -3.928 1 86 92 THR A O 1
ATOM 711 N N . VAL A 1 93 ? 1.12 34.094 -3.328 1 84.62 93 VAL A N 1
ATOM 712 C CA . VAL A 1 93 ? 0.479 33.562 -4.52 1 84.62 93 VAL A CA 1
ATOM 713 C C . VAL A 1 93 ? -0.344 34.625 -5.207 1 84.62 93 VAL A C 1
ATOM 715 O O . VAL A 1 93 ? -1.093 35.375 -4.551 1 84.62 93 VAL A O 1
ATOM 718 N N . PRO A 1 94 ? -0.108 34.781 -6.555 1 78.5 94 PRO A N 1
ATOM 719 C CA . PRO A 1 94 ? -0.951 35.781 -7.227 1 78.5 94 PRO A CA 1
ATOM 720 C C . PRO A 1 94 ? -2.439 35.562 -6.977 1 78.5 94 PRO A C 1
ATOM 722 O O . PRO A 1 94 ? -2.889 34.406 -6.875 1 78.5 94 PRO A O 1
ATOM 725 N N . GLU A 1 95 ? -3.189 36.625 -6.832 1 75.62 95 GLU A N 1
ATOM 726 C CA . GLU A 1 95 ? -4.59 36.562 -6.422 1 75.62 95 GLU A CA 1
ATOM 727 C C . GLU A 1 95 ? -5.449 35.844 -7.453 1 75.62 95 GLU A C 1
ATOM 729 O O . GLU A 1 95 ? -6.41 35.156 -7.102 1 75.62 95 GLU A O 1
ATOM 734 N N . LEU A 1 96 ? -5.156 35.844 -8.711 1 81.31 96 LEU A N 1
ATOM 735 C CA . LEU A 1 96 ? -6.039 35.344 -9.766 1 81.31 96 LEU A CA 1
ATOM 736 C C . LEU A 1 96 ? -5.742 33.906 -10.094 1 81.31 96 LEU A C 1
ATOM 738 O O . LEU A 1 96 ? -6.418 33.281 -10.938 1 81.31 96 LEU A O 1
ATOM 742 N N . VAL A 1 97 ? -5.051 33.312 -9.242 1 82.12 97 VAL A N 1
ATOM 743 C CA . VAL A 1 97 ? -4.734 31.922 -9.578 1 82.12 97 VAL A CA 1
ATOM 744 C C . VAL A 1 97 ? -5.809 31 -9.016 1 82.12 97 VAL A C 1
ATOM 746 O O . VAL A 1 97 ? -6.41 31.297 -7.977 1 82.12 97 VAL A O 1
ATOM 749 N N . GLY A 1 98 ? -6.074 29.875 -9.742 1 86.56 98 GLY A N 1
ATOM 750 C CA . GLY A 1 98 ? -7.012 28.875 -9.273 1 86.56 98 GLY A CA 1
ATOM 751 C C . GLY A 1 98 ? -6.516 28.109 -8.062 1 86.56 98 GLY A C 1
ATOM 752 O O . GLY A 1 98 ? -5.344 28.219 -7.691 1 86.56 98 GLY A O 1
ATOM 753 N N . ASP A 1 99 ? -7.414 27.375 -7.434 1 88.31 99 ASP A N 1
ATOM 754 C CA . ASP A 1 99 ? -7.129 26.656 -6.195 1 88.31 99 ASP A CA 1
ATOM 755 C C . ASP A 1 99 ? -6.02 25.641 -6.402 1 88.31 99 ASP A C 1
ATOM 757 O O . ASP A 1 99 ? -5.16 25.453 -5.535 1 88.31 99 ASP A O 1
ATOM 761 N N . LEU A 1 100 ? -6.062 24.969 -7.504 1 89.69 100 LEU A N 1
ATOM 762 C CA . LEU A 1 100 ? -5.059 23.953 -7.777 1 89.69 100 LEU A CA 1
ATOM 763 C C . LEU A 1 100 ? -3.674 24.562 -7.93 1 89.69 100 LEU A C 1
ATOM 765 O O . LEU A 1 100 ? -2.686 24.031 -7.43 1 89.69 100 LEU A O 1
ATOM 769 N N . GLU A 1 101 ? -3.607 25.625 -8.617 1 87.62 101 GLU A N 1
ATOM 770 C CA . GLU A 1 101 ? -2.334 26.328 -8.781 1 87.62 101 GLU A CA 1
ATOM 771 C C . GLU A 1 101 ? -1.84 26.891 -7.453 1 87.62 101 GLU A C 1
ATOM 773 O O . GLU A 1 101 ? -0.64 26.859 -7.168 1 87.62 101 GLU A O 1
ATOM 778 N N . ARG A 1 102 ? -2.709 27.438 -6.656 1 90.69 102 ARG A N 1
ATOM 779 C CA . ARG A 1 102 ? -2.365 27.906 -5.32 1 90.69 102 ARG A CA 1
ATOM 780 C C . ARG A 1 102 ? -1.771 26.797 -4.473 1 90.69 102 ARG A C 1
ATOM 782 O O . ARG A 1 102 ? -0.747 26.984 -3.816 1 90.69 102 ARG A O 1
ATOM 789 N N . LEU A 1 103 ? -2.443 25.656 -4.52 1 94.44 103 LEU A N 1
ATOM 790 C CA . LEU A 1 103 ? -1.936 24.5 -3.803 1 94.44 103 LEU A CA 1
ATOM 791 C C . LEU A 1 103 ? -0.545 24.125 -4.301 1 94.44 103 LEU A C 1
ATOM 793 O O . LEU A 1 103 ? 0.343 23.812 -3.5 1 94.44 103 LEU A O 1
ATOM 797 N N . GLU A 1 104 ? -0.353 24.141 -5.582 1 92.81 104 GLU A N 1
ATOM 798 C CA . GLU A 1 104 ? 0.94 23.766 -6.152 1 92.81 104 GLU A CA 1
ATOM 799 C C . GLU A 1 104 ? 2.051 24.688 -5.637 1 92.81 104 GLU A C 1
ATOM 801 O O . GLU A 1 104 ? 3.137 24.203 -5.293 1 92.81 104 GLU A O 1
ATOM 806 N N . LYS A 1 105 ? 1.807 25.953 -5.566 1 89.81 105 LYS A N 1
ATOM 807 C CA . LYS A 1 105 ? 2.807 26.906 -5.098 1 89.81 105 LYS A CA 1
ATOM 808 C C . LYS A 1 105 ? 3.137 26.688 -3.627 1 89.81 105 LYS A C 1
ATOM 810 O O . LYS A 1 105 ? 4.309 26.688 -3.24 1 89.81 105 LYS A O 1
ATOM 815 N N . VAL A 1 106 ? 2.109 26.5 -2.852 1 94.44 106 VAL A N 1
ATOM 816 C CA . VAL A 1 106 ? 2.311 26.25 -1.43 1 94.44 106 VAL A CA 1
ATOM 817 C C . VAL A 1 106 ? 3.049 24.922 -1.241 1 94.44 106 VAL A C 1
ATOM 819 O O . VAL A 1 106 ? 3.979 24.828 -0.436 1 94.44 106 VAL A O 1
ATOM 822 N N . ALA A 1 107 ? 2.672 23.922 -1.987 1 96.38 107 ALA A N 1
ATOM 823 C CA . ALA A 1 107 ? 3.289 22.594 -1.911 1 96.38 107 ALA A CA 1
ATOM 824 C C . ALA A 1 107 ? 4.758 22.656 -2.322 1 96.38 107 ALA A C 1
ATOM 826 O O . ALA A 1 107 ? 5.602 21.969 -1.73 1 96.38 107 ALA A O 1
ATOM 827 N N . THR A 1 108 ? 5.02 23.422 -3.359 1 91.06 108 THR A N 1
ATOM 828 C CA . THR A 1 108 ? 6.398 23.578 -3.809 1 91.06 108 THR A CA 1
ATOM 829 C C . THR A 1 108 ? 7.27 24.156 -2.691 1 91.06 108 THR A C 1
ATOM 831 O O . THR A 1 108 ? 8.344 23.609 -2.4 1 91.06 108 THR A O 1
ATOM 834 N N . PHE A 1 109 ? 6.77 25.172 -2.061 1 89.38 109 PHE A N 1
ATOM 835 C CA . PHE A 1 109 ? 7.488 25.781 -0.944 1 89.38 109 PHE A CA 1
ATOM 836 C C . PHE A 1 109 ? 7.664 24.766 0.191 1 89.38 109 PHE A C 1
ATOM 838 O O . PHE A 1 109 ? 8.758 24.625 0.731 1 89.38 109 PHE A O 1
ATOM 845 N N . ALA A 1 110 ? 6.617 24.078 0.528 1 95.62 110 ALA A N 1
ATOM 846 C CA . ALA A 1 110 ? 6.637 23.094 1.607 1 95.62 110 ALA A CA 1
ATOM 847 C C . ALA A 1 110 ? 7.652 22 1.322 1 95.62 110 ALA A C 1
ATOM 849 O O . ALA A 1 110 ? 8.422 21.609 2.207 1 95.62 110 ALA A O 1
ATOM 850 N N . GLY A 1 111 ? 7.613 21.484 0.083 1 94.06 111 GLY A N 1
ATOM 851 C CA . GLY A 1 111 ? 8.531 20.422 -0.297 1 94.06 111 GLY A CA 1
ATOM 852 C C . GLY A 1 111 ? 9.984 20.797 -0.126 1 94.06 111 GLY A C 1
ATOM 853 O O . GLY A 1 111 ? 10.797 19.984 0.312 1 94.06 111 GLY A O 1
ATOM 854 N N . ARG A 1 112 ? 10.289 21.969 -0.379 1 86.31 112 ARG A N 1
ATOM 855 C CA . ARG A 1 112 ? 11.664 22.469 -0.247 1 86.31 112 ARG A CA 1
ATOM 856 C C . ARG A 1 112 ? 12.023 22.688 1.217 1 86.31 112 ARG A C 1
ATOM 858 O O . ARG A 1 112 ? 13.133 22.359 1.646 1 86.31 112 ARG A O 1
ATOM 865 N N . LEU A 1 113 ? 11.086 23.219 1.953 1 90.06 113 LEU A N 1
ATOM 866 C CA . LEU A 1 113 ? 11.312 23.516 3.363 1 90.06 113 LEU A CA 1
ATOM 867 C C . LEU A 1 113 ? 11.492 22.234 4.168 1 90.06 113 LEU A C 1
ATOM 869 O O . LEU A 1 113 ? 12.266 22.203 5.125 1 90.06 113 LEU A O 1
ATOM 873 N N . LEU A 1 114 ? 10.812 21.203 3.809 1 94.69 114 LEU A N 1
ATOM 874 C CA . LEU A 1 114 ? 10.828 19.953 4.551 1 94.69 114 LEU A CA 1
ATOM 875 C C . LEU A 1 114 ? 12.242 19.391 4.641 1 94.69 114 LEU A C 1
ATOM 877 O O . LEU A 1 114 ? 12.594 18.75 5.637 1 94.69 114 LEU A O 1
ATOM 881 N N . ALA A 1 115 ? 13.039 19.641 3.604 1 89.12 115 ALA A N 1
ATOM 882 C CA . ALA A 1 115 ? 14.414 19.156 3.598 1 89.12 115 ALA A CA 1
ATOM 883 C C . ALA A 1 115 ? 15.211 19.75 4.762 1 89.12 115 ALA A C 1
ATOM 885 O O . ALA A 1 115 ? 16.141 19.109 5.273 1 89.12 115 ALA A O 1
ATOM 886 N N . SER A 1 116 ? 14.836 20.891 5.207 1 87.38 116 SER A N 1
ATOM 887 C CA . SER A 1 116 ? 15.539 21.531 6.309 1 87.38 116 SER A CA 1
ATOM 888 C C . SER A 1 116 ? 15.062 21 7.656 1 87.38 116 SER A C 1
ATOM 890 O O . SER A 1 116 ? 15.742 21.188 8.672 1 87.38 116 SER A O 1
ATOM 892 N N . PHE A 1 117 ? 13.914 20.406 7.684 1 93.25 117 PHE A N 1
ATOM 893 C CA . PHE A 1 117 ? 13.336 19.938 8.938 1 93.25 117 PHE A CA 1
ATOM 894 C C . PHE A 1 117 ? 13.711 18.5 9.211 1 93.25 117 PHE A C 1
ATOM 896 O O . PHE A 1 117 ? 13.734 18.062 10.367 1 93.25 117 PHE A O 1
ATOM 903 N N . PHE A 1 118 ? 13.953 17.703 8.164 1 95.44 118 PHE A N 1
ATOM 904 C CA . PHE A 1 118 ? 14.148 16.266 8.281 1 95.44 118 PHE A CA 1
ATOM 905 C C . PHE A 1 118 ? 15.625 15.914 8.172 1 95.44 118 PHE A C 1
ATOM 907 O O . PHE A 1 118 ? 16.312 16.359 7.254 1 95.44 118 PHE A O 1
ATOM 914 N N . ASP A 1 119 ? 16.047 15.078 9.133 1 91.81 119 ASP A N 1
ATOM 915 C CA . ASP A 1 119 ? 17.469 14.719 9.172 1 91.81 119 ASP A CA 1
ATOM 916 C C . ASP A 1 119 ? 17.641 13.258 9.562 1 91.81 119 ASP A C 1
ATOM 918 O O . ASP A 1 119 ? 16.672 12.539 9.797 1 91.81 119 ASP A O 1
ATOM 922 N N . SER A 1 120 ? 19.031 12.812 9.539 1 94.5 120 SER A N 1
ATOM 923 C CA . SER A 1 120 ? 19.375 11.453 9.945 1 94.5 120 SER A CA 1
ATOM 924 C C . SER A 1 120 ? 18.875 11.164 11.352 1 94.5 120 SER A C 1
ATOM 926 O O . SER A 1 120 ? 18.781 12.062 12.188 1 94.5 120 SER A O 1
ATOM 928 N N . ASP A 1 121 ? 18.438 9.969 11.609 1 95.88 121 ASP A N 1
ATOM 929 C CA . ASP A 1 121 ? 18.016 9.422 12.898 1 95.88 121 ASP A CA 1
ATOM 930 C C . ASP A 1 121 ? 16.641 9.961 13.297 1 95.88 121 ASP A C 1
ATOM 932 O O . ASP A 1 121 ? 16.266 9.898 14.469 1 95.88 121 ASP A O 1
ATOM 936 N N . MET A 1 122 ? 15.93 10.523 12.281 1 97.19 122 MET A N 1
ATOM 937 C CA . MET A 1 122 ? 14.602 11.062 12.562 1 97.19 122 MET A CA 1
ATOM 938 C C . MET A 1 122 ? 13.516 10.156 12 1 97.19 122 MET A C 1
ATOM 940 O O . MET A 1 122 ? 13.766 9.383 11.07 1 97.19 122 MET A O 1
ATOM 944 N N . VAL A 1 123 ? 12.359 10.258 12.617 1 98 123 VAL A N 1
ATOM 945 C CA . VAL A 1 123 ? 11.125 9.672 12.102 1 98 123 VAL A CA 1
ATOM 946 C C . VAL A 1 123 ? 10.156 10.781 11.695 1 98 123 VAL A C 1
ATOM 948 O O . VAL A 1 123 ? 9.828 11.648 12.5 1 98 123 VAL A O 1
ATOM 951 N N . MET A 1 124 ? 9.781 10.75 10.406 1 98.5 124 MET A N 1
ATOM 952 C CA . MET A 1 124 ? 8.766 11.672 9.906 1 98.5 124 MET A CA 1
ATOM 953 C C . MET A 1 124 ? 7.418 10.977 9.758 1 98.5 124 MET A C 1
ATOM 955 O O . MET A 1 124 ? 7.309 9.961 9.07 1 98.5 124 MET A O 1
ATOM 959 N N . GLY A 1 125 ? 6.426 11.492 10.469 1 98.62 125 GLY A N 1
ATOM 960 C CA . GLY A 1 125 ? 5.062 11.023 10.273 1 98.62 125 GLY A CA 1
ATOM 961 C C . GLY A 1 125 ? 4.312 11.805 9.211 1 98.62 125 GLY A C 1
ATOM 962 O O . GLY A 1 125 ? 4.359 13.031 9.18 1 98.62 125 GLY A O 1
ATOM 963 N N . ILE A 1 126 ? 3.609 11.047 8.32 1 98.38 126 ILE A N 1
ATOM 964 C CA . ILE A 1 126 ? 2.891 11.672 7.219 1 98.38 126 ILE A CA 1
ATOM 965 C C . ILE A 1 126 ? 1.401 11.352 7.324 1 98.38 126 ILE A C 1
ATOM 967 O O . ILE A 1 126 ? 1.008 10.18 7.301 1 98.38 126 ILE A O 1
ATOM 971 N N . ALA A 1 127 ? 0.593 12.383 7.48 1 97.44 127 ALA A N 1
ATOM 972 C CA . ALA A 1 127 ? -0.833 12.25 7.195 1 97.44 127 ALA A CA 1
ATOM 973 C C . ALA A 1 127 ? -1.113 12.422 5.703 1 97.44 127 ALA A C 1
ATOM 975 O O . ALA A 1 127 ? -1.198 13.547 5.211 1 97.44 127 ALA A O 1
ATOM 976 N N . TRP A 1 128 ? -1.32 11.312 5.059 1 90.94 128 TRP A N 1
ATOM 977 C CA . TRP A 1 128 ? -1.371 11.328 3.602 1 90.94 128 TRP A CA 1
ATOM 978 C C . TRP A 1 128 ? -2.689 11.914 3.107 1 90.94 128 TRP A C 1
ATOM 980 O O . TRP A 1 128 ? -3.701 11.859 3.811 1 90.94 128 TRP A O 1
ATOM 990 N N . GLY A 1 129 ? -2.658 12.453 1.93 1 91.44 129 GLY A N 1
ATOM 991 C CA . GLY A 1 129 ? -3.799 13.062 1.268 1 91.44 129 GLY A CA 1
ATOM 992 C C . GLY A 1 129 ? -3.412 13.898 0.059 1 91.44 129 GLY A C 1
ATOM 993 O O . GLY A 1 129 ? -2.283 13.805 -0.429 1 91.44 129 GLY A O 1
ATOM 994 N N . THR A 1 130 ? -4.363 14.664 -0.349 1 90.25 130 THR A N 1
ATOM 995 C CA . THR A 1 130 ? -4.215 15.445 -1.574 1 90.25 130 THR A CA 1
ATOM 996 C C . THR A 1 130 ? -3.053 16.422 -1.452 1 90.25 130 THR A C 1
ATOM 998 O O . THR A 1 130 ? -2.211 16.516 -2.348 1 90.25 130 THR A O 1
ATOM 1001 N N . THR A 1 131 ? -3.016 17.109 -0.376 1 94.25 131 THR A N 1
ATOM 1002 C CA . THR A 1 131 ? -1.973 18.125 -0.186 1 94.25 131 THR A CA 1
ATOM 1003 C C . THR A 1 131 ? -0.594 17.469 -0.154 1 94.25 131 THR A C 1
ATOM 1005 O O . THR A 1 131 ? 0.333 17.922 -0.824 1 94.25 131 THR A O 1
ATOM 1008 N N . LEU A 1 132 ? -0.46 16.406 0.562 1 96.44 132 LEU A N 1
ATOM 1009 C CA . LEU A 1 132 ? 0.845 15.773 0.682 1 96.44 132 LEU A CA 1
ATOM 1010 C C . LEU A 1 132 ? 1.222 15.062 -0.613 1 96.44 132 LEU A C 1
ATOM 1012 O O . LEU A 1 132 ? 2.406 14.898 -0.917 1 96.44 132 LEU A O 1
ATOM 1016 N N . SER A 1 133 ? 0.229 14.609 -1.306 1 94.12 133 SER A N 1
ATOM 1017 C CA . SER A 1 133 ? 0.512 14.117 -2.65 1 94.12 133 SER A CA 1
ATOM 1018 C C . SER A 1 133 ? 1.175 15.195 -3.504 1 94.12 133 SER A C 1
ATOM 1020 O O . SER A 1 133 ? 2.166 14.93 -4.188 1 94.12 133 SER A O 1
ATOM 1022 N N . GLU A 1 134 ? 0.625 16.375 -3.48 1 94.31 134 GLU A N 1
ATOM 1023 C CA . GLU A 1 134 ? 1.208 17.484 -4.234 1 94.31 134 GLU A CA 1
ATOM 1024 C C . GLU A 1 134 ? 2.6 17.828 -3.713 1 94.31 134 GLU A C 1
ATOM 1026 O O . GLU A 1 134 ? 3.525 18.047 -4.496 1 94.31 134 GLU A O 1
ATOM 1031 N N . VAL A 1 135 ? 2.783 17.844 -2.451 1 96.5 135 VAL A N 1
ATOM 1032 C CA . VAL A 1 135 ? 4.066 18.156 -1.833 1 96.5 135 VAL A CA 1
ATOM 1033 C C . VAL A 1 135 ? 5.117 17.141 -2.283 1 96.5 135 VAL A C 1
ATOM 1035 O O . VAL A 1 135 ? 6.258 17.516 -2.582 1 96.5 135 VAL A O 1
ATOM 1038 N N . SER A 1 136 ? 4.738 15.883 -2.324 1 96.62 136 SER A N 1
ATOM 1039 C CA . SER A 1 136 ? 5.672 14.805 -2.635 1 96.62 136 SER A CA 1
ATOM 1040 C C . SER A 1 136 ? 6.281 14.984 -4.02 1 96.62 136 SER A C 1
ATOM 1042 O O . SER A 1 136 ? 7.344 14.43 -4.316 1 96.62 136 SER A O 1
ATOM 1044 N N . LYS A 1 137 ? 5.688 15.797 -4.832 1 92.62 137 LYS A N 1
ATOM 1045 C CA . LYS A 1 137 ? 6.168 16.047 -6.191 1 92.62 137 LYS A CA 1
ATOM 1046 C C . LYS A 1 137 ? 7.273 17.094 -6.199 1 92.62 137 LYS A C 1
ATOM 1048 O O . LYS A 1 137 ? 7.977 17.25 -7.203 1 92.62 137 LYS A O 1
ATOM 1053 N N . HIS A 1 138 ? 7.438 17.75 -5.125 1 90.81 138 HIS A N 1
ATOM 1054 C CA . HIS A 1 138 ? 8.297 18.922 -5.145 1 90.81 138 HIS A CA 1
ATOM 1055 C C . HIS A 1 138 ? 9.359 18.844 -4.055 1 90.81 138 HIS A C 1
ATOM 1057 O O . HIS A 1 138 ? 9.906 19.875 -3.641 1 90.81 138 HIS A O 1
ATOM 1063 N N . LEU A 1 139 ? 9.641 17.672 -3.637 1 91.12 139 LEU A N 1
ATOM 1064 C CA . LEU A 1 139 ? 10.602 17.484 -2.557 1 91.12 139 LEU A CA 1
ATOM 1065 C C . LEU A 1 139 ? 12.016 17.812 -3.031 1 91.12 139 LEU A C 1
ATOM 1067 O O . LEU A 1 139 ? 12.391 17.469 -4.156 1 91.12 139 LEU A O 1
ATOM 1071 N N . ALA A 1 140 ? 12.75 18.469 -2.203 1 82.94 140 ALA A N 1
ATOM 1072 C CA . ALA A 1 140 ? 14.195 18.562 -2.41 1 82.94 140 ALA A CA 1
ATOM 1073 C C . ALA A 1 140 ? 14.906 17.344 -1.854 1 82.94 140 ALA A C 1
ATOM 1075 O O . ALA A 1 140 ? 14.828 17.062 -0.656 1 82.94 140 ALA A O 1
ATOM 1076 N N . PRO A 1 141 ? 15.602 16.656 -2.715 1 85.06 141 PRO A N 1
ATOM 1077 C CA . PRO A 1 141 ? 16.25 15.43 -2.238 1 85.06 141 PRO A CA 1
ATOM 1078 C C . PRO A 1 141 ? 17.344 15.703 -1.214 1 85.06 141 PRO A C 1
ATOM 1080 O O . PRO A 1 141 ? 18.047 16.719 -1.312 1 85.06 141 PRO A O 1
ATOM 1083 N N . LYS A 1 142 ? 17.422 14.898 -0.267 1 83.75 142 LYS A N 1
ATOM 1084 C CA . LYS A 1 142 ? 18.438 14.914 0.782 1 83.75 142 LYS A CA 1
ATOM 1085 C C . LYS A 1 142 ? 18.719 13.508 1.299 1 83.75 142 LYS A C 1
ATOM 1087 O O . LYS A 1 142 ? 17.797 12.805 1.715 1 83.75 142 LYS A O 1
ATOM 1092 N N . ARG A 1 143 ? 19.953 13.156 1.221 1 86.25 143 ARG A N 1
ATOM 1093 C CA . ARG A 1 143 ? 20.312 11.844 1.752 1 86.25 143 ARG A CA 1
ATOM 1094 C C . ARG A 1 143 ? 20.344 11.859 3.277 1 86.25 143 ARG A C 1
ATOM 1096 O O . ARG A 1 143 ? 20.984 12.727 3.873 1 86.25 143 ARG A O 1
ATOM 1103 N N . THR A 1 144 ? 19.578 11.039 3.863 1 90.81 144 THR A N 1
ATOM 1104 C CA . THR A 1 144 ? 19.609 10.812 5.305 1 90.81 144 THR A CA 1
ATOM 1105 C C . THR A 1 144 ? 19.938 9.359 5.617 1 90.81 144 THR A C 1
ATOM 1107 O O . THR A 1 144 ? 20 8.516 4.715 1 90.81 144 THR A O 1
ATOM 1110 N N . TYR A 1 145 ? 20.312 9.164 6.867 1 91.69 145 TYR A N 1
ATOM 1111 C CA . TYR A 1 145 ? 20.641 7.82 7.328 1 91.69 145 TYR A CA 1
ATOM 1112 C C . TYR A 1 145 ? 19.828 7.449 8.562 1 91.69 145 TYR A C 1
ATOM 1114 O O . TYR A 1 145 ? 19.562 8.305 9.414 1 91.69 145 TYR A O 1
ATOM 1122 N N . ASN A 1 146 ? 19.484 6.188 8.695 1 94.25 146 ASN A N 1
ATOM 1123 C CA . ASN A 1 146 ? 18.719 5.684 9.828 1 94.25 146 ASN A CA 1
ATOM 1124 C C . ASN A 1 146 ? 17.453 6.508 10.062 1 94.25 146 ASN A C 1
ATOM 1126 O O . ASN A 1 146 ? 17.188 6.922 11.188 1 94.25 146 ASN A O 1
ATOM 1130 N N . SER A 1 147 ? 16.828 6.832 8.969 1 96.31 147 SER A N 1
ATOM 1131 C CA . SER A 1 147 ? 15.633 7.672 9.023 1 96.31 147 SER A CA 1
ATOM 1132 C C . SER A 1 147 ? 14.422 6.961 8.422 1 96.31 147 SER A C 1
ATOM 1134 O O . SER A 1 147 ? 14.578 6.062 7.59 1 96.31 147 SER A O 1
ATOM 1136 N N . TYR A 1 148 ? 13.242 7.367 8.922 1 96.88 148 TYR A N 1
ATOM 1137 C CA . TYR A 1 148 ? 12.016 6.68 8.547 1 96.88 148 TYR A CA 1
ATOM 1138 C C . TYR A 1 148 ? 10.922 7.676 8.18 1 96.88 148 TYR A C 1
ATOM 1140 O O . TYR A 1 148 ? 10.867 8.773 8.727 1 96.88 148 TYR A O 1
ATOM 1148 N N . VAL A 1 149 ? 10.125 7.289 7.223 1 97.62 149 VAL A N 1
ATOM 1149 C CA . VAL A 1 149 ? 8.867 7.961 6.918 1 97.62 149 VAL A CA 1
ATOM 1150 C C . VAL A 1 149 ? 7.699 7.023 7.215 1 97.62 149 VAL A C 1
ATOM 1152 O O . VAL A 1 149 ? 7.559 5.977 6.582 1 97.62 149 VAL A O 1
ATOM 1155 N N . VAL A 1 150 ? 6.902 7.395 8.18 1 97.19 150 VAL A N 1
ATOM 1156 C CA . VAL A 1 150 ? 5.859 6.48 8.641 1 97.19 150 VAL A CA 1
ATOM 1157 C C . VAL A 1 150 ? 4.484 7.066 8.336 1 97.19 150 VAL A C 1
ATOM 1159 O O . VAL A 1 150 ? 4.266 8.273 8.492 1 97.19 150 VAL A O 1
ATOM 1162 N N . GLN A 1 151 ? 3.621 6.207 7.785 1 96.56 151 GLN A N 1
ATOM 1163 C CA . GLN A 1 151 ? 2.23 6.566 7.523 1 96.56 151 GLN A CA 1
ATOM 1164 C C . GLN A 1 151 ? 1.449 6.73 8.828 1 96.56 151 GLN A C 1
ATOM 1166 O O . GLN A 1 151 ? 1.532 5.879 9.719 1 96.56 151 GLN A O 1
ATOM 1171 N N . LEU A 1 152 ? 0.674 7.82 8.969 1 97.62 152 LEU A N 1
ATOM 1172 C CA . LEU A 1 152 ? 0 8.094 10.234 1 97.62 152 LEU A CA 1
ATOM 1173 C C . LEU A 1 152 ? -1.411 7.52 10.234 1 97.62 152 LEU A C 1
ATOM 1175 O O . LEU A 1 152 ? -1.876 7.004 11.25 1 97.62 152 LEU A O 1
ATOM 1179 N N . ASN A 1 153 ? -2.137 7.727 9.242 1 95.44 153 ASN A N 1
ATOM 1180 C CA . ASN A 1 153 ? -3.492 7.195 9.148 1 95.44 153 ASN A CA 1
ATOM 1181 C C . ASN A 1 153 ? -3.594 6.102 8.086 1 95.44 153 ASN A C 1
ATOM 1183 O O . ASN A 1 153 ? -2.848 6.109 7.105 1 95.44 153 ASN A O 1
ATOM 1187 N N . GLY A 1 154 ? -4.434 5.117 8.383 1 92.5 154 GLY A N 1
ATOM 1188 C CA . GLY A 1 154 ? -4.699 4.059 7.418 1 92.5 154 GLY A CA 1
ATOM 1189 C C . GLY A 1 154 ? -5.316 4.562 6.129 1 92.5 154 GLY A C 1
ATOM 1190 O O . GLY A 1 154 ? -5.605 5.754 5.996 1 92.5 154 GLY A O 1
ATOM 1191 N N . ALA A 1 155 ? -5.262 3.514 5.371 1 85.12 155 ALA A N 1
ATOM 1192 C CA . ALA A 1 155 ? -5.859 3.742 4.059 1 85.12 155 ALA A CA 1
ATOM 1193 C C . ALA A 1 155 ? -6.961 2.727 3.771 1 85.12 155 ALA A C 1
ATOM 1195 O O . ALA A 1 155 ? -7.273 1.886 4.617 1 85.12 155 ALA A O 1
ATOM 1196 N N . ALA A 1 156 ? -7.816 2.771 2.949 1 73.69 156 ALA A N 1
ATOM 1197 C CA . ALA A 1 156 ? -8.867 1.873 2.486 1 73.69 156 ALA A CA 1
ATOM 1198 C C . ALA A 1 156 ? -10.242 2.342 2.965 1 73.69 156 ALA A C 1
ATOM 1200 O O . ALA A 1 156 ? -10.383 2.803 4.098 1 73.69 156 ALA A O 1
ATOM 1201 N N . ASN A 1 157 ? -11.047 2.279 2.078 1 71.81 157 ASN A N 1
ATOM 1202 C CA . ASN A 1 157 ? -12.445 2.57 2.381 1 71.81 157 ASN A CA 1
ATOM 1203 C C . ASN A 1 157 ? -13.391 1.616 1.653 1 71.81 157 ASN A C 1
ATOM 1205 O O . ASN A 1 157 ? -12.953 0.585 1.135 1 71.81 157 ASN A O 1
ATOM 1209 N N . THR A 1 158 ? -14.562 1.88 1.817 1 70.62 158 THR A N 1
ATOM 1210 C CA . THR A 1 158 ? -15.562 0.939 1.321 1 70.62 158 THR A CA 1
ATOM 1211 C C . THR A 1 158 ? -15.719 1.06 -0.192 1 70.62 158 THR A C 1
ATOM 1213 O O . THR A 1 158 ? -16.422 0.268 -0.815 1 70.62 158 THR A O 1
ATOM 1216 N N . ARG A 1 159 ? -15.016 1.969 -0.817 1 69.5 159 ARG A N 1
ATOM 1217 C CA . ARG A 1 159 ? -15.18 2.178 -2.252 1 69.5 159 ARG A CA 1
ATOM 1218 C C . ARG A 1 159 ? -13.852 2.012 -2.986 1 69.5 159 ARG A C 1
ATOM 1220 O O . ARG A 1 159 ? -13.805 1.404 -4.059 1 69.5 159 ARG A O 1
ATOM 1227 N N . THR A 1 160 ? -12.852 2.648 -2.531 1 68.25 160 THR A N 1
ATOM 1228 C CA . THR A 1 160 ? -11.5 2.566 -3.078 1 68.25 160 THR A CA 1
ATOM 1229 C C . THR A 1 160 ? -10.508 2.123 -2.008 1 68.25 160 THR A C 1
ATOM 1231 O O . THR A 1 160 ? -10.766 2.279 -0.812 1 68.25 160 THR A O 1
ATOM 1234 N N . THR A 1 161 ? -9.43 1.532 -2.469 1 66.75 161 THR A N 1
ATOM 1235 C CA . THR A 1 161 ? -8.508 1.092 -1.428 1 66.75 161 THR A CA 1
ATOM 1236 C C . THR A 1 161 ? -7.621 2.244 -0.97 1 66.75 161 THR A C 1
ATOM 1238 O O . THR A 1 161 ? -7.262 2.328 0.207 1 66.75 161 THR A O 1
ATOM 1241 N N . GLY A 1 162 ? -7.469 3.213 -1.773 1 74.38 162 GLY A N 1
ATOM 1242 C CA . GLY A 1 162 ? -6.586 4.312 -1.419 1 74.38 162 GLY A CA 1
ATOM 1243 C C . GLY A 1 162 ? -5.199 3.854 -0.997 1 74.38 162 GLY A C 1
ATOM 1244 O O . GLY A 1 162 ? -4.305 4.676 -0.79 1 74.38 162 GLY A O 1
ATOM 1245 N N . ILE A 1 163 ? -5.023 2.561 -0.942 1 76.19 163 ILE A N 1
ATOM 1246 C CA . ILE A 1 163 ? -3.781 1.98 -0.443 1 76.19 163 ILE A CA 1
ATOM 1247 C C . ILE A 1 163 ? -2.635 2.318 -1.393 1 76.19 163 ILE A C 1
ATOM 1249 O O . ILE A 1 163 ? -1.573 2.771 -0.958 1 76.19 163 ILE A O 1
ATOM 1253 N N . SER A 1 164 ? -2.902 2.133 -2.621 1 80.81 164 SER A N 1
ATOM 1254 C CA . SER A 1 164 ? -1.853 2.41 -3.596 1 80.81 164 SER A CA 1
ATOM 1255 C C . SER A 1 164 ? -1.459 3.883 -3.58 1 80.81 164 SER A C 1
ATOM 1257 O O . SER A 1 164 ? -0.275 4.215 -3.666 1 80.81 164 SER A O 1
ATOM 1259 N N . TYR A 1 165 ? -2.48 4.738 -3.439 1 85.25 165 TYR A N 1
ATOM 1260 C CA . TYR A 1 165 ? -2.254 6.18 -3.406 1 85.25 165 TYR A CA 1
ATOM 1261 C C . TYR A 1 165 ? -1.43 6.57 -2.186 1 85.25 165 TYR A C 1
ATOM 1263 O O . TYR A 1 165 ? -0.414 7.262 -2.311 1 85.25 165 TYR A O 1
ATOM 1271 N N . ALA A 1 166 ? -1.804 6.105 -1.06 1 90.75 166 ALA A N 1
ATOM 1272 C CA . ALA A 1 166 ? -1.08 6.391 0.178 1 90.75 166 ALA A CA 1
ATOM 1273 C C . ALA A 1 166 ? 0.338 5.828 0.124 1 90.75 166 ALA A C 1
ATOM 1275 O O . ALA A 1 166 ? 1.3 6.523 0.465 1 90.75 166 ALA A O 1
ATOM 1276 N N . SER A 1 167 ? 0.462 4.637 -0.312 1 90.44 167 SER A N 1
ATOM 1277 C CA . SER A 1 167 ? 1.765 3.982 -0.382 1 90.44 167 SER A CA 1
ATOM 1278 C C . SER A 1 167 ? 2.719 4.746 -1.293 1 90.44 167 SER A C 1
ATOM 1280 O O . SER A 1 167 ? 3.908 4.867 -0.994 1 90.44 167 SER A O 1
ATOM 1282 N N . ASP A 1 168 ? 2.215 5.254 -2.363 1 90.56 168 ASP A N 1
ATOM 1283 C CA . ASP A 1 168 ? 3.039 6.016 -3.297 1 90.56 168 ASP A CA 1
ATOM 1284 C C . ASP A 1 168 ? 3.582 7.285 -2.643 1 90.56 168 ASP A C 1
ATOM 1286 O O . ASP A 1 168 ? 4.75 7.637 -2.832 1 90.56 168 ASP A O 1
ATOM 1290 N N . ILE A 1 169 ? 2.697 7.93 -1.921 1 94.62 169 ILE A N 1
ATOM 1291 C CA . ILE A 1 169 ? 3.102 9.156 -1.248 1 94.62 169 ILE A CA 1
ATOM 1292 C C . ILE A 1 169 ? 4.211 8.859 -0.243 1 94.62 169 ILE A C 1
ATOM 1294 O O . ILE A 1 169 ? 5.258 9.508 -0.252 1 94.62 169 ILE A O 1
ATOM 1298 N N . ILE A 1 170 ? 4.016 7.859 0.576 1 95.75 170 ILE A N 1
ATOM 1299 C CA . ILE A 1 170 ? 4.973 7.488 1.614 1 95.75 170 ILE A CA 1
ATOM 1300 C C . ILE A 1 170 ? 6.301 7.094 0.975 1 95.75 170 ILE A C 1
ATOM 1302 O O . ILE A 1 170 ? 7.367 7.535 1.417 1 95.75 170 ILE A O 1
ATOM 1306 N N . ARG A 1 171 ? 6.246 6.371 -0.033 1 93.44 171 ARG A N 1
ATOM 1307 C CA . ARG A 1 171 ? 7.445 5.895 -0.711 1 93.44 171 ARG A CA 1
ATOM 1308 C C . ARG A 1 171 ? 8.195 7.047 -1.366 1 93.44 171 ARG A C 1
ATOM 1310 O O . ARG A 1 171 ? 9.422 7.133 -1.26 1 93.44 171 ARG A O 1
ATOM 1317 N N . THR A 1 172 ? 7.469 7.895 -2.078 1 94.31 172 THR A N 1
ATOM 1318 C CA . THR A 1 172 ? 8.094 9.016 -2.773 1 94.31 172 THR A CA 1
ATOM 1319 C C . THR A 1 172 ? 8.828 9.922 -1.787 1 94.31 172 THR A C 1
ATOM 1321 O O . THR A 1 172 ? 9.961 10.328 -2.035 1 94.31 172 THR A O 1
ATOM 1324 N N . ILE A 1 173 ? 8.18 10.156 -0.698 1 97.31 173 ILE A N 1
ATOM 1325 C CA . ILE A 1 173 ? 8.797 11.016 0.307 1 97.31 173 ILE A CA 1
ATOM 1326 C C . ILE A 1 173 ? 10.008 10.312 0.914 1 97.31 173 ILE A C 1
ATOM 1328 O O . ILE A 1 173 ? 11.078 10.914 1.062 1 97.31 173 ILE A O 1
ATOM 1332 N N . ALA A 1 174 ? 9.875 9.062 1.214 1 96.56 174 ALA A N 1
ATOM 1333 C CA . ALA A 1 174 ? 10.984 8.305 1.779 1 96.56 174 ALA A CA 1
ATOM 1334 C C . ALA A 1 174 ? 12.172 8.273 0.822 1 96.56 174 ALA A C 1
ATOM 1336 O O . ALA A 1 174 ? 13.312 8.508 1.229 1 96.56 174 ALA A O 1
ATOM 1337 N N . ASP A 1 175 ? 11.922 8.062 -0.395 1 93.19 175 ASP A N 1
ATOM 1338 C CA . ASP A 1 175 ? 12.969 7.957 -1.403 1 93.19 175 ASP A CA 1
ATOM 1339 C C . ASP A 1 175 ? 13.727 9.273 -1.553 1 93.19 175 ASP A C 1
ATOM 1341 O O . ASP A 1 175 ? 14.945 9.281 -1.725 1 93.19 175 ASP A O 1
ATOM 1345 N N . ALA A 1 176 ? 12.977 10.312 -1.515 1 92.94 176 ALA A N 1
ATOM 1346 C CA . ALA A 1 176 ? 13.594 11.633 -1.669 1 92.94 176 ALA A CA 1
ATOM 1347 C C . ALA A 1 176 ? 14.641 11.875 -0.585 1 92.94 176 ALA A C 1
ATOM 1349 O O . ALA A 1 176 ? 15.602 12.617 -0.801 1 92.94 176 ALA A O 1
ATOM 1350 N N . TYR A 1 177 ? 14.523 11.18 0.548 1 95.31 177 TYR A N 1
ATOM 1351 C CA . TYR A 1 177 ? 15.398 11.445 1.683 1 95.31 177 TYR A CA 1
ATOM 1352 C C . TYR A 1 177 ? 16.266 10.227 2.004 1 95.31 177 TYR A C 1
ATOM 1354 O O . TYR A 1 177 ? 16.953 10.203 3.023 1 95.31 177 TYR A O 1
ATOM 1362 N N . GLY A 1 178 ? 16.156 9.219 1.122 1 92.25 178 GLY A N 1
ATOM 1363 C CA . GLY A 1 178 ? 16.891 7.992 1.409 1 92.25 178 GLY A CA 1
ATOM 1364 C C . GLY A 1 178 ? 16.438 7.324 2.695 1 92.25 178 GLY A C 1
ATOM 1365 O O . GLY A 1 178 ? 17.234 6.664 3.367 1 92.25 178 GLY A O 1
ATOM 1366 N N . ALA A 1 179 ? 15.227 7.57 3.098 1 95.62 179 ALA A N 1
ATOM 1367 C CA . ALA A 1 179 ? 14.648 7.008 4.316 1 95.62 179 ALA A CA 1
ATOM 1368 C C . ALA A 1 179 ? 13.859 5.738 4.012 1 95.62 179 ALA A C 1
ATOM 1370 O O . ALA A 1 179 ? 13.625 5.41 2.848 1 95.62 179 ALA A O 1
ATOM 1371 N N . LEU A 1 180 ? 13.57 5 5.02 1 94.44 180 LEU A N 1
ATOM 1372 C CA . LEU A 1 180 ? 12.773 3.789 4.855 1 94.44 180 LEU A CA 1
ATOM 1373 C C . LEU A 1 180 ? 11.289 4.09 5.023 1 94.44 180 LEU A C 1
ATOM 1375 O O . LEU A 1 180 ? 10.875 4.656 6.035 1 94.44 180 LEU A O 1
ATOM 1379 N N . PRO A 1 181 ? 10.492 3.734 4.012 1 94.5 181 PRO A N 1
ATOM 1380 C CA . PRO A 1 181 ? 9.047 3.912 4.152 1 94.5 181 PRO A CA 1
ATOM 1381 C C . PRO A 1 181 ? 8.414 2.873 5.07 1 94.5 181 PRO A C 1
ATOM 1383 O O . PRO A 1 181 ? 8.789 1.701 5.043 1 94.5 181 PRO A O 1
ATOM 1386 N N . GLN A 1 182 ? 7.543 3.326 5.945 1 94.12 182 GLN A N 1
ATOM 1387 C CA . GLN A 1 182 ? 6.758 2.469 6.824 1 94.12 182 GLN A CA 1
ATOM 1388 C C . GLN A 1 182 ? 5.262 2.689 6.617 1 94.12 182 GLN A C 1
ATOM 1390 O O . GLN A 1 182 ? 4.695 3.66 7.121 1 94.12 182 GLN A O 1
ATOM 1395 N N . GLY A 1 183 ? 4.68 1.691 5.883 1 92.31 183 GLY A N 1
ATOM 1396 C CA . GLY A 1 183 ? 3.24 1.755 5.688 1 92.31 183 GLY A CA 1
ATOM 1397 C C . GLY A 1 183 ? 2.453 1.37 6.926 1 92.31 183 GLY A C 1
ATOM 1398 O O . GLY A 1 183 ? 3.008 0.81 7.875 1 92.31 183 GLY A O 1
ATOM 1399 N N . PHE A 1 184 ? 1.226 1.715 6.934 1 92.69 184 PHE A N 1
ATOM 1400 C CA . PHE A 1 184 ? 0.287 1.419 8.008 1 92.69 184 PHE A CA 1
ATOM 1401 C C . PHE A 1 184 ? -0.909 0.634 7.484 1 92.69 184 PHE A C 1
ATOM 1403 O O . PHE A 1 184 ? -1.908 1.222 7.066 1 92.69 184 PHE A O 1
ATOM 1410 N N . PRO A 1 185 ? -0.811 -0.675 7.504 1 89.88 185 PRO A N 1
ATOM 1411 C CA . PRO A 1 185 ? -1.797 -1.526 6.832 1 89.88 185 PRO A CA 1
ATOM 1412 C C . PRO A 1 185 ? -3.094 -1.664 7.625 1 89.88 185 PRO A C 1
ATOM 1414 O O . PRO A 1 185 ? -3.449 -2.766 8.047 1 89.88 185 PRO A O 1
ATOM 1417 N N . VAL A 1 186 ? -3.836 -0.565 7.707 1 92.69 186 VAL A N 1
ATOM 1418 C CA . VAL A 1 186 ? -5.113 -0.569 8.406 1 92.69 186 VAL A CA 1
ATOM 1419 C C . VAL A 1 186 ? -6.133 0.263 7.633 1 92.69 186 VAL A C 1
ATOM 1421 O O . VAL A 1 186 ? -5.758 1.104 6.812 1 92.69 186 VAL A O 1
ATOM 1424 N N . PRO A 1 187 ? -7.461 -0.034 7.879 1 91.81 187 PRO A N 1
ATOM 1425 C CA . PRO A 1 187 ? -8.477 0.855 7.309 1 91.81 187 PRO A CA 1
ATOM 1426 C C . PRO A 1 187 ? -8.344 2.293 7.805 1 91.81 187 PRO A C 1
ATOM 1428 O O . PRO A 1 187 ? -7.797 2.531 8.883 1 91.81 187 PRO A O 1
ATOM 1431 N N . ALA A 1 188 ? -8.82 3.201 7 1 92.44 188 ALA A N 1
ATOM 1432 C CA . ALA A 1 188 ? -8.891 4.578 7.48 1 92.44 188 ALA A CA 1
ATOM 1433 C C . ALA A 1 188 ? -9.812 4.695 8.688 1 92.44 188 ALA A C 1
ATOM 1435 O O . ALA A 1 188 ? -9.484 5.367 9.664 1 92.44 188 ALA A O 1
ATOM 1436 N N . PHE A 1 189 ? -10.977 4.074 8.508 1 93.44 189 PHE A N 1
ATOM 1437 C CA . PHE A 1 189 ? -11.961 3.965 9.578 1 93.44 189 PHE A CA 1
ATOM 1438 C C . PHE A 1 189 ? -12.398 2.518 9.766 1 93.44 189 PHE A C 1
ATOM 1440 O O . PHE A 1 189 ? -12.578 1.788 8.789 1 93.44 189 PHE A O 1
ATOM 1447 N N . PHE A 1 190 ? -12.555 2.156 11.023 1 95.31 190 PHE A N 1
ATOM 1448 C CA . PHE A 1 190 ? -13.148 0.868 11.352 1 95.31 190 PHE A CA 1
ATOM 1449 C C . PHE A 1 190 ? -14.664 0.994 11.5 1 95.31 190 PHE A C 1
ATOM 1451 O O . PHE A 1 190 ? -15.172 2.064 11.836 1 95.31 190 PHE A O 1
ATOM 1458 N N . ASP A 1 191 ? -15.359 -0.083 11.227 1 94 191 ASP A N 1
ATOM 1459 C CA . ASP A 1 191 ? -16.781 -0.141 11.539 1 94 191 ASP A CA 1
ATOM 1460 C C . ASP A 1 191 ? -17 -0.331 13.039 1 94 191 ASP A C 1
ATOM 1462 O O . ASP A 1 191 ? -17.953 0.219 13.609 1 94 191 ASP A O 1
ATOM 1466 N N . TYR A 1 192 ? -16.094 -1.101 13.641 1 95.19 192 TYR A N 1
ATOM 1467 C CA . TYR A 1 192 ? -16.203 -1.457 15.047 1 95.19 192 TYR A CA 1
ATOM 1468 C C . TYR A 1 192 ? -14.953 -1.045 15.812 1 95.19 192 TYR A C 1
ATOM 1470 O O . TYR A 1 192 ? -13.852 -1.496 15.508 1 95.19 192 TYR A O 1
ATOM 1478 N N . PRO A 1 193 ? -15.188 -0.231 16.891 1 96.19 193 PRO A N 1
ATOM 1479 C CA . PRO A 1 193 ? -14.023 0.173 17.672 1 96.19 193 PRO A CA 1
ATOM 1480 C C . PRO A 1 193 ? -13.281 -1.017 18.281 1 96.19 193 PRO A C 1
ATOM 1482 O O . PRO A 1 193 ? -12.055 -0.962 18.438 1 96.19 193 PRO A O 1
ATOM 1485 N N . GLU A 1 194 ? -13.969 -2.086 18.516 1 96.62 194 GLU A N 1
ATOM 1486 C CA . GLU A 1 194 ? -13.352 -3.279 19.109 1 96.62 194 GLU A CA 1
ATOM 1487 C C . GLU A 1 194 ? -12.344 -3.904 18.141 1 96.62 194 GLU A C 1
ATOM 1489 O O . GLU A 1 194 ? -11.328 -4.449 18.562 1 96.62 194 GLU A O 1
ATOM 1494 N N . THR A 1 195 ? -12.664 -3.908 16.875 1 97.12 195 THR A N 1
ATOM 1495 C CA . THR A 1 195 ? -11.727 -4.422 15.875 1 97.12 195 THR A CA 1
ATOM 1496 C C . THR A 1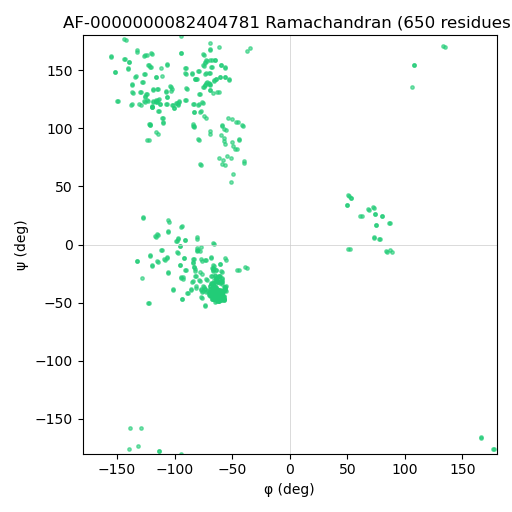 195 ? -10.422 -3.633 15.906 1 97.12 195 THR A C 1
ATOM 1498 O O . THR A 1 195 ? -9.336 -4.215 15.852 1 97.12 195 THR A O 1
ATOM 1501 N N . ARG A 1 196 ? -10.547 -2.324 15.984 1 96.44 196 ARG A N 1
ATOM 1502 C CA . ARG A 1 196 ? -9.367 -1.472 16.078 1 96.44 196 ARG A CA 1
ATOM 1503 C C . ARG A 1 196 ? -8.516 -1.845 17.281 1 96.44 196 ARG A C 1
ATOM 1505 O O . ARG A 1 196 ? -7.301 -2.004 17.172 1 96.44 196 ARG A O 1
ATOM 1512 N N . GLU A 1 197 ? -9.156 -2.004 18.391 1 96.69 197 GLU A N 1
ATOM 1513 C CA . GLU A 1 197 ? -8.445 -2.342 19.625 1 96.69 197 GLU A CA 1
ATOM 1514 C C . GLU A 1 197 ? -7.68 -3.654 19.469 1 96.69 197 GLU A C 1
ATOM 1516 O O . GLU A 1 197 ? -6.539 -3.77 19.922 1 96.69 197 GLU A O 1
ATOM 1521 N N . GLN A 1 198 ? -8.289 -4.598 18.859 1 96.81 198 GLN A N 1
ATOM 1522 C CA . GLN A 1 198 ? -7.641 -5.891 18.672 1 96.81 198 GLN A CA 1
ATOM 1523 C C . GLN A 1 198 ? -6.477 -5.785 17.703 1 96.81 198 GLN A C 1
ATOM 1525 O O . GLN A 1 198 ? -5.414 -6.371 17.922 1 96.81 198 GLN A O 1
ATOM 1530 N N . LEU A 1 199 ? -6.695 -5.094 16.641 1 96.31 199 LEU A N 1
ATOM 1531 C CA . LEU A 1 199 ? -5.652 -4.949 15.633 1 96.31 199 LEU A CA 1
ATOM 1532 C C . LEU A 1 199 ? -4.438 -4.23 16.203 1 96.31 199 LEU A C 1
ATOM 1534 O O . LEU A 1 199 ? -3.299 -4.535 15.836 1 96.31 199 LEU A O 1
ATOM 1538 N N . TRP A 1 200 ? -4.633 -3.303 17.141 1 96.75 200 TRP A N 1
ATOM 1539 C CA . TRP A 1 200 ? -3.564 -2.527 17.75 1 96.75 200 TRP A CA 1
ATOM 1540 C C . TRP A 1 200 ? -2.678 -3.418 18.625 1 96.75 200 TRP A C 1
ATOM 1542 O O . TRP A 1 200 ? -1.574 -3.021 19 1 96.75 200 TRP A O 1
ATOM 1552 N N . ARG A 1 201 ? -3.121 -4.621 18.875 1 95.5 201 ARG A N 1
ATOM 1553 C CA . ARG A 1 201 ? -2.352 -5.562 19.672 1 95.5 201 ARG A CA 1
ATOM 1554 C C . ARG A 1 201 ? -1.422 -6.398 18.797 1 95.5 201 ARG A C 1
ATOM 1556 O O . ARG A 1 201 ? -0.51 -7.055 19.312 1 95.5 201 ARG A O 1
ATOM 1563 N N . GLU A 1 202 ? -1.758 -6.48 17.516 1 95 202 GLU A N 1
ATOM 1564 C CA . GLU A 1 202 ? -0.93 -7.258 16.594 1 95 202 GLU A CA 1
ATOM 1565 C C . GLU A 1 202 ? 0.477 -6.672 16.484 1 95 202 GLU A C 1
ATOM 1567 O O . GLU A 1 202 ? 0.642 -5.469 16.297 1 95 202 GLU A O 1
ATOM 1572 N N . ARG A 1 203 ? 1.516 -7.496 16.609 1 93.12 203 ARG A N 1
ATOM 1573 C CA . ARG A 1 203 ? 2.9 -7.039 16.656 1 93.12 203 ARG A CA 1
ATOM 1574 C C . ARG A 1 203 ? 3.252 -6.238 15.406 1 93.12 203 ARG A C 1
ATOM 1576 O O . ARG A 1 203 ? 3.975 -5.242 15.484 1 93.12 203 ARG A O 1
ATOM 1583 N N . SER A 1 204 ? 2.764 -6.688 14.211 1 91.5 204 SER A N 1
ATOM 1584 C CA . SER A 1 204 ? 3.062 -6.016 12.953 1 91.5 204 SER A CA 1
ATOM 1585 C C . SER A 1 204 ? 2.506 -4.598 12.938 1 91.5 204 SER A C 1
ATOM 1587 O O . SER A 1 204 ? 3.068 -3.711 12.289 1 91.5 204 SER A O 1
ATOM 1589 N N . ILE A 1 205 ? 1.422 -4.363 13.688 1 94.5 205 ILE A N 1
ATOM 1590 C CA . ILE A 1 205 ? 0.785 -3.055 13.758 1 94.5 205 ILE A CA 1
ATOM 1591 C C . ILE A 1 205 ? 1.417 -2.234 14.883 1 94.5 205 ILE A C 1
ATOM 1593 O O . ILE A 1 205 ? 1.689 -1.044 14.711 1 94.5 205 ILE A O 1
ATOM 1597 N N . LYS A 1 206 ? 1.662 -2.889 15.984 1 94.94 206 LYS A N 1
ATOM 1598 C CA . LYS A 1 206 ? 2.256 -2.234 17.141 1 94.94 206 LYS A CA 1
ATOM 1599 C C . LYS A 1 206 ? 3.592 -1.589 16.797 1 94.94 206 LYS A C 1
ATOM 1601 O O . LYS A 1 206 ? 3.924 -0.515 17.297 1 94.94 206 LYS A O 1
ATOM 1606 N N . ARG A 1 207 ? 4.336 -2.234 15.992 1 92.88 207 ARG A N 1
ATOM 1607 C CA . ARG A 1 207 ? 5.621 -1.685 15.57 1 92.88 207 ARG A CA 1
ATOM 1608 C C . ARG A 1 207 ? 5.441 -0.329 14.898 1 92.88 207 ARG A C 1
ATOM 1610 O O . ARG A 1 207 ? 6.203 0.604 15.156 1 92.88 207 ARG A O 1
ATOM 1617 N N . VAL A 1 208 ? 4.449 -0.234 14.031 1 94.44 208 VAL A N 1
ATOM 1618 C CA . VAL A 1 208 ? 4.168 1.015 13.328 1 94.44 208 VAL A CA 1
ATOM 1619 C C . VAL A 1 208 ? 3.682 2.068 14.328 1 94.44 208 VAL A C 1
ATOM 1621 O O . VAL A 1 208 ? 4.129 3.217 14.289 1 94.44 208 VAL A O 1
ATOM 1624 N N . LEU A 1 209 ? 2.842 1.652 15.258 1 96.44 209 LEU A N 1
ATOM 1625 C CA . LEU A 1 209 ? 2.336 2.553 16.281 1 96.44 209 LEU A CA 1
ATOM 1626 C C . LEU A 1 209 ? 3.477 3.09 17.141 1 96.44 209 LEU A C 1
ATOM 1628 O O . LEU A 1 209 ? 3.498 4.277 17.484 1 96.44 209 LEU A O 1
ATOM 1632 N N . ASP A 1 210 ? 4.387 2.227 17.453 1 96 210 ASP A N 1
ATOM 1633 C CA . ASP A 1 210 ? 5.535 2.641 18.25 1 96 210 ASP A CA 1
ATOM 1634 C C . ASP A 1 210 ? 6.391 3.658 17.5 1 96 210 ASP A C 1
ATOM 1636 O O . ASP A 1 210 ? 6.926 4.594 18.094 1 96 210 ASP A O 1
ATOM 1640 N N . MET A 1 211 ? 6.477 3.463 16.234 1 95.44 211 MET A N 1
ATOM 1641 C CA . MET A 1 211 ? 7.215 4.422 15.414 1 95.44 211 MET A CA 1
ATOM 1642 C C . MET A 1 211 ? 6.492 5.766 15.367 1 95.44 211 MET A C 1
ATOM 1644 O O . MET A 1 211 ? 7.121 6.82 15.453 1 95.44 211 MET A O 1
ATOM 1648 N N . GLN A 1 212 ? 5.195 5.73 15.219 1 97.25 212 GLN A N 1
ATOM 1649 C CA . GLN A 1 212 ? 4.402 6.957 15.234 1 97.25 212 GLN A CA 1
ATOM 1650 C C . GLN A 1 212 ? 4.594 7.715 16.547 1 97.25 212 GLN A C 1
ATOM 1652 O O . GLN A 1 212 ? 4.719 8.938 16.547 1 97.25 212 GLN A O 1
ATOM 1657 N N . LYS A 1 213 ? 4.664 7.027 17.625 1 97 213 LYS A N 1
ATOM 1658 C CA . LYS A 1 213 ? 4.801 7.629 18.953 1 97 213 LYS A CA 1
ATOM 1659 C C . LYS A 1 213 ? 6.133 8.352 19.078 1 97 213 LYS A C 1
ATOM 1661 O O . LYS A 1 213 ? 6.242 9.328 19.828 1 97 213 LYS A O 1
ATOM 1666 N N . ARG A 1 214 ? 7.105 7.918 18.328 1 95.38 214 ARG A N 1
ATOM 1667 C CA . ARG A 1 214 ? 8.438 8.492 18.516 1 95.38 214 ARG A CA 1
ATOM 1668 C C . ARG A 1 214 ? 8.781 9.445 17.375 1 95.38 214 ARG A C 1
ATOM 1670 O O . ARG A 1 214 ? 9.953 9.789 17.172 1 95.38 214 ARG A O 1
ATOM 1677 N N . MET A 1 215 ? 7.797 9.758 16.578 1 97.44 215 MET A N 1
ATOM 1678 C CA . MET A 1 215 ? 8.102 10.625 15.438 1 97.44 215 MET A CA 1
ATOM 1679 C C . MET A 1 215 ? 8.641 11.977 15.914 1 97.44 215 MET A C 1
ATOM 1681 O O . MET A 1 215 ? 8.18 12.508 16.922 1 97.44 215 MET A O 1
ATOM 1685 N N . ASP A 1 216 ? 9.578 12.508 15.141 1 97.56 216 ASP A N 1
ATOM 1686 C CA . ASP A 1 216 ? 10.211 13.797 15.43 1 97.56 216 ASP A CA 1
ATOM 1687 C C . ASP A 1 216 ? 9.516 14.93 14.68 1 97.56 216 ASP A C 1
ATOM 1689 O O . ASP A 1 216 ? 9.562 16.078 15.109 1 97.56 216 ASP A O 1
ATOM 1693 N N . LEU A 1 217 ? 8.977 14.555 13.586 1 98.31 217 LEU A N 1
ATOM 1694 C CA . LEU A 1 217 ? 8.367 15.484 12.641 1 98.31 217 LEU A CA 1
ATOM 1695 C C . LEU A 1 217 ? 7.043 14.938 12.117 1 98.31 217 LEU A C 1
ATOM 1697 O O . LEU A 1 217 ? 7 13.836 11.57 1 98.31 217 LEU A O 1
ATOM 1701 N N . ALA A 1 218 ? 5.969 15.664 12.336 1 98.56 218 ALA A N 1
ATOM 1702 C CA . ALA A 1 218 ? 4.672 15.352 11.734 1 98.56 218 ALA A CA 1
ATOM 1703 C C . ALA A 1 218 ? 4.332 16.328 10.617 1 98.56 218 ALA A C 1
ATOM 1705 O O . ALA A 1 218 ? 4.398 17.547 10.812 1 98.56 218 ALA A O 1
ATOM 1706 N N . VAL A 1 219 ? 4.016 15.797 9.461 1 98.75 219 VAL A N 1
ATOM 1707 C CA . VAL A 1 219 ? 3.635 16.625 8.32 1 98.75 219 VAL A CA 1
ATOM 1708 C C . VAL A 1 219 ? 2.209 16.281 7.895 1 98.75 219 VAL A C 1
ATOM 1710 O O . VAL A 1 219 ? 1.897 15.125 7.613 1 98.75 219 VAL A O 1
ATOM 1713 N N . PHE A 1 220 ? 1.396 17.312 7.891 1 98.19 220 PHE A N 1
ATOM 1714 C CA . PHE A 1 220 ? -0.016 17.062 7.641 1 98.19 220 PHE A CA 1
ATOM 1715 C C . PHE A 1 220 ? -0.704 18.297 7.078 1 98.19 220 PHE A C 1
ATOM 1717 O O . PHE A 1 220 ? -0.113 19.375 7.043 1 98.19 220 PHE A O 1
ATOM 1724 N N . SER A 1 221 ? -1.833 18.094 6.48 1 97.56 221 SER A N 1
ATOM 1725 C CA . SER A 1 221 ? -2.818 19.125 6.188 1 97.56 221 SER A CA 1
ATOM 1726 C C . SER A 1 221 ? -4.094 18.906 6.996 1 97.56 221 SER A C 1
ATOM 1728 O O . SER A 1 221 ? -4.133 18.078 7.906 1 97.56 221 SER A O 1
ATOM 1730 N N . ILE A 1 222 ? -5.023 19.766 6.73 1 96.19 222 ILE A N 1
ATOM 1731 C CA . ILE A 1 222 ? -6.297 19.672 7.438 1 96.19 222 ILE A CA 1
ATOM 1732 C C . ILE A 1 222 ? -7.406 19.312 6.449 1 96.19 222 ILE A C 1
ATOM 1734 O O . ILE A 1 222 ? -7.559 19.969 5.414 1 96.19 222 ILE A O 1
ATOM 1738 N N . GLY A 1 223 ? -8.102 18.234 6.77 1 94.12 223 GLY A N 1
ATOM 1739 C CA . GLY A 1 223 ? -9.281 17.891 5.984 1 94.12 223 GLY A CA 1
ATOM 1740 C C . GLY A 1 223 ? -10.516 18.688 6.391 1 94.12 223 GLY A C 1
ATOM 1741 O O . GLY A 1 223 ? -10.727 18.953 7.578 1 94.12 223 GLY A O 1
ATOM 1742 N N . VAL A 1 224 ? -11.289 19.031 5.336 1 92.25 224 VAL A N 1
ATOM 1743 C CA . VAL A 1 224 ? -12.523 19.75 5.625 1 92.25 224 VAL A CA 1
ATOM 1744 C C . VAL A 1 224 ? -13.664 19.188 4.781 1 92.25 224 VAL A C 1
ATOM 1746 O O . VAL A 1 224 ? -13.43 18.672 3.682 1 92.25 224 VAL A O 1
ATOM 1749 N N . PRO A 1 225 ? -14.945 18.969 5.324 1 80.94 225 PRO A N 1
ATOM 1750 C CA . PRO A 1 225 ? -16.094 18.469 4.559 1 80.94 225 PRO A CA 1
ATOM 1751 C C . PRO A 1 225 ? -16.406 19.328 3.336 1 80.94 225 PRO A C 1
ATOM 1753 O O . PRO A 1 225 ? -16.953 18.828 2.35 1 80.94 225 PRO A O 1
ATOM 1756 N N . GLY A 1 226 ? -15.883 20.422 3.186 1 73.19 226 GLY A N 1
ATOM 1757 C CA . GLY A 1 226 ? -16.141 21.344 2.084 1 73.19 226 GLY A CA 1
ATOM 1758 C C . GLY A 1 226 ? -14.883 21.906 1.467 1 73.19 226 GLY A C 1
ATOM 1759 O O . GLY A 1 226 ? -13.781 21.391 1.699 1 73.19 226 GLY A O 1
ATOM 1760 N N . GLY A 1 227 ? -15.016 22.516 0.336 1 67.94 227 GLY A N 1
ATOM 1761 C CA . GLY A 1 227 ? -13.906 23.188 -0.308 1 67.94 227 GLY A CA 1
ATOM 1762 C C . GLY A 1 227 ? -13.773 22.859 -1.781 1 67.94 227 GLY A C 1
ATOM 1763 O O . GLY A 1 227 ? -14.422 21.922 -2.271 1 67.94 227 GLY A O 1
ATOM 1764 N N . ASN A 1 228 ? -12.953 23.578 -2.314 1 70 228 ASN A N 1
ATOM 1765 C CA . ASN A 1 228 ? -12.781 23.438 -3.756 1 70 228 ASN A CA 1
ATOM 1766 C C . ASN A 1 228 ? -11.852 22.281 -4.098 1 70 228 ASN A C 1
ATOM 1768 O O . ASN A 1 228 ? -11.93 21.719 -5.195 1 70 228 ASN A O 1
ATOM 1772 N N . VAL A 1 229 ? -10.977 22 -3.172 1 67 229 VAL A N 1
ATOM 1773 C CA . VAL A 1 229 ? -10.172 20.781 -3.271 1 67 229 VAL A CA 1
ATOM 1774 C C . VAL A 1 229 ? -10.602 19.781 -2.201 1 67 229 VAL A C 1
ATOM 1776 O O . VAL A 1 229 ? -10.281 19.953 -1.022 1 67 229 VAL A O 1
ATOM 1779 N N . PRO A 1 230 ? -11.289 18.812 -2.672 1 68.62 230 PRO A N 1
ATOM 1780 C CA . PRO A 1 230 ? -11.945 17.969 -1.674 1 68.62 230 PRO A CA 1
ATOM 1781 C C . PRO A 1 230 ? -10.961 17.062 -0.934 1 68.62 230 PRO A C 1
ATOM 1783 O O . PRO A 1 230 ? -10 16.578 -1.528 1 68.62 230 PRO A O 1
ATOM 1786 N N . SER A 1 231 ? -11.148 16.984 0.347 1 79.25 231 SER A N 1
ATOM 1787 C CA . SER A 1 231 ? -10.438 16 1.157 1 79.25 231 SER A CA 1
ATOM 1788 C C . SER A 1 231 ? -10.977 14.594 0.918 1 79.25 231 SER A C 1
ATOM 1790 O O . SER A 1 231 ? -12.188 14.398 0.819 1 79.25 231 SER A O 1
ATOM 1792 N N . HIS A 1 232 ? -10.094 13.664 0.851 1 76.06 232 HIS A N 1
ATOM 1793 C CA . HIS A 1 232 ? -10.438 12.281 0.552 1 76.06 232 HIS A CA 1
ATOM 1794 C C . HIS A 1 232 ? -11.383 11.703 1.604 1 76.06 232 HIS A C 1
ATOM 1796 O O . HIS A 1 232 ? -12.289 10.93 1.278 1 76.06 232 HIS A O 1
ATOM 1802 N N . VAL A 1 233 ? -11.281 12.141 2.799 1 79.19 233 VAL A N 1
ATOM 1803 C CA . VAL A 1 233 ? -12.07 11.617 3.916 1 79.19 233 VAL A CA 1
ATOM 1804 C C . VAL A 1 233 ? -13.547 11.906 3.688 1 79.19 233 VAL A C 1
ATOM 1806 O O . VAL A 1 233 ? -14.406 11.102 4.055 1 79.19 233 VAL A O 1
ATOM 1809 N N . TYR A 1 234 ? -13.82 12.992 2.98 1 77.5 234 TYR A N 1
ATOM 1810 C CA . TYR A 1 234 ? -15.203 13.445 2.895 1 77.5 234 TYR A CA 1
ATOM 1811 C C . TYR A 1 234 ? -15.789 13.164 1.516 1 77.5 234 TYR A C 1
ATOM 1813 O O . TYR A 1 234 ? -16.984 13.32 1.299 1 77.5 234 TYR A O 1
ATOM 1821 N N . THR A 1 235 ? -14.992 12.797 0.562 1 70.19 235 THR A N 1
ATOM 1822 C CA . THR A 1 235 ? -15.492 12.68 -0.804 1 70.19 235 THR A CA 1
ATOM 1823 C C . THR A 1 235 ? -15.336 11.258 -1.323 1 70.19 235 THR A C 1
ATOM 1825 O O . THR A 1 235 ? -15.984 10.867 -2.295 1 70.19 235 THR A O 1
ATOM 1828 N N . ALA A 1 236 ? -14.531 10.469 -0.752 1 66.56 236 ALA A N 1
ATOM 1829 C CA . ALA A 1 236 ? -14.141 9.211 -1.384 1 66.56 236 ALA A CA 1
ATOM 1830 C C . ALA A 1 236 ? -14.836 8.023 -0.728 1 66.56 236 ALA A C 1
ATOM 1832 O O . ALA A 1 236 ? -14.359 6.895 -0.8 1 66.56 236 ALA A O 1
ATOM 1833 N N . GLY A 1 237 ? -15.93 8.281 -0.02 1 71.12 237 GLY A N 1
ATOM 1834 C CA . GLY A 1 237 ? -16.688 7.148 0.5 1 71.12 237 GLY A CA 1
ATOM 1835 C C . GLY A 1 237 ? -16.188 6.68 1.854 1 71.12 237 GLY A C 1
ATOM 1836 O O . GLY A 1 237 ? -16.516 5.57 2.289 1 71.12 237 GLY A O 1
ATOM 1837 N N . TYR A 1 238 ? -15.492 7.488 2.479 1 78.25 238 TYR A N 1
ATOM 1838 C CA . TYR A 1 238 ? -14.984 7.121 3.795 1 78.25 238 TYR A CA 1
ATOM 1839 C C . TYR A 1 238 ? -16.078 7.258 4.855 1 78.25 238 TYR A C 1
ATOM 1841 O O . TYR A 1 238 ? -16.062 6.539 5.855 1 78.25 238 TYR A O 1
ATOM 1849 N N . LEU A 1 239 ? -16.969 8.211 4.609 1 85.19 239 LEU A N 1
ATOM 1850 C CA . LEU A 1 239 ? -18 8.469 5.609 1 85.19 239 LEU A CA 1
ATOM 1851 C C . LEU A 1 239 ? -19.391 8.227 5.031 1 85.19 239 LEU A C 1
ATOM 1853 O O . LEU A 1 239 ? -19.703 8.68 3.928 1 85.19 239 LEU A O 1
ATOM 1857 N N . GLU A 1 240 ? -20.172 7.531 5.77 1 86.81 240 GLU A N 1
ATOM 1858 C CA . GLU A 1 240 ? -21.594 7.43 5.426 1 86.81 240 GLU A CA 1
ATOM 1859 C C . GLU A 1 240 ? -22.328 8.727 5.73 1 86.81 240 GLU A C 1
ATOM 1861 O O . GLU A 1 240 ? -21.891 9.508 6.582 1 86.81 240 GLU A O 1
ATOM 1866 N N . PRO A 1 241 ? -23.469 8.891 5.027 1 87.5 241 PRO A N 1
ATOM 1867 C CA . PRO A 1 241 ? -24.219 10.133 5.227 1 87.5 241 PRO A CA 1
ATOM 1868 C C . PRO A 1 241 ? -24.594 10.367 6.688 1 87.5 241 PRO A C 1
ATOM 1870 O O . PRO A 1 241 ? -24.516 11.5 7.172 1 87.5 241 PRO A O 1
ATOM 1873 N N . ASP A 1 242 ? -24.953 9.344 7.359 1 91 242 ASP A N 1
ATOM 1874 C CA . ASP A 1 242 ? -25.344 9.492 8.766 1 91 242 ASP A CA 1
ATOM 1875 C C . ASP A 1 242 ? -24.125 9.867 9.617 1 91 242 ASP A C 1
ATOM 1877 O O . ASP A 1 242 ? -24.266 10.594 10.602 1 91 242 ASP A O 1
ATOM 1881 N N . GLU A 1 243 ? -23 9.375 9.25 1 91.06 243 GLU A N 1
ATOM 1882 C CA . GLU A 1 243 ? -21.781 9.719 9.961 1 91.06 243 GLU A CA 1
ATOM 1883 C C . GLU A 1 243 ? -21.391 11.172 9.727 1 91.06 243 GLU A C 1
ATOM 1885 O O . GLU A 1 243 ? -20.953 11.867 10.656 1 91.06 243 GLU A O 1
ATOM 1890 N N . ALA A 1 244 ? -21.594 11.625 8.508 1 89.19 244 ALA A N 1
ATOM 1891 C CA . ALA A 1 244 ? -21.328 13.031 8.195 1 89.19 244 ALA A CA 1
ATOM 1892 C C . ALA A 1 244 ? -22.234 13.953 9 1 89.19 244 ALA A C 1
ATOM 1894 O O . ALA A 1 244 ? -21.797 14.984 9.508 1 89.19 244 ALA A O 1
ATOM 1895 N N . GLU A 1 245 ? -23.422 13.531 9.156 1 91.38 245 GLU A N 1
ATOM 1896 C CA . GLU A 1 245 ? -24.391 14.312 9.938 1 91.38 245 GLU A CA 1
ATOM 1897 C C . GLU A 1 245 ? -24.016 14.32 11.414 1 91.38 245 GLU A C 1
ATOM 1899 O O . GLU A 1 245 ? -24.156 15.336 12.094 1 91.38 245 GLU A O 1
ATOM 1904 N N . ALA A 1 246 ? -23.609 13.211 11.898 1 93.69 246 ALA A N 1
ATOM 1905 C CA . ALA A 1 246 ? -23.188 13.125 13.289 1 93.69 246 ALA A CA 1
ATOM 1906 C C . ALA A 1 246 ? -22 14.047 13.57 1 93.69 246 ALA A C 1
ATOM 1908 O O . 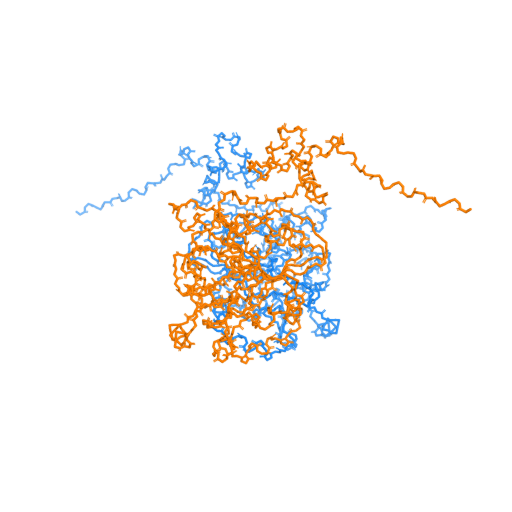ALA A 1 246 ? -21.938 14.695 14.617 1 93.69 246 ALA A O 1
ATOM 1909 N N . LEU A 1 247 ? -21.094 14.125 12.688 1 94.25 247 LEU A N 1
ATOM 1910 C CA . LEU A 1 247 ? -19.922 15 12.82 1 94.25 247 LEU A CA 1
ATOM 1911 C C . LEU A 1 247 ? -20.359 16.469 12.852 1 94.25 247 LEU A C 1
ATOM 1913 O O . LEU A 1 247 ? -19.812 17.25 13.641 1 94.25 247 LEU A O 1
ATOM 1917 N N . ARG A 1 248 ? -21.312 16.781 12.031 1 92.94 248 ARG A N 1
ATOM 1918 C CA . ARG A 1 248 ? -21.844 18.156 12.023 1 92.94 248 ARG A CA 1
ATOM 1919 C C . ARG A 1 248 ? -22.484 18.5 13.367 1 92.94 248 ARG A C 1
ATOM 1921 O O . ARG A 1 248 ? -22.25 19.578 13.914 1 92.94 248 ARG A O 1
ATOM 1928 N N . ARG A 1 249 ? -23.219 17.562 13.875 1 94.88 249 ARG A N 1
ATOM 1929 C CA . ARG A 1 249 ? -23.891 17.75 15.156 1 94.88 249 ARG A CA 1
ATOM 1930 C C . ARG A 1 249 ? -22.875 17.906 16.281 1 94.88 249 ARG A C 1
ATOM 1932 O O . ARG A 1 249 ? -23.109 18.656 17.234 1 94.88 249 ARG A O 1
ATOM 1939 N N . ASP A 1 250 ? -21.797 17.266 16.141 1 95.44 250 ASP A N 1
ATOM 1940 C CA . ASP A 1 250 ? -20.75 17.312 17.156 1 95.44 250 ASP A CA 1
ATOM 1941 C C . ASP A 1 250 ? -19.906 18.594 17.031 1 95.44 250 ASP A C 1
ATOM 1943 O O . ASP A 1 250 ? -18.984 18.812 17.812 1 95.44 250 ASP A O 1
ATOM 1947 N N . GLY A 1 251 ? -20.172 19.391 16 1 95.62 251 GLY A N 1
ATOM 1948 C CA . GLY A 1 251 ? -19.469 20.641 15.828 1 95.62 251 GLY A CA 1
ATOM 1949 C C . GLY A 1 251 ? -18.094 20.484 15.219 1 95.62 251 GLY A C 1
ATOM 1950 O O . GLY A 1 251 ? -17.203 21.312 15.43 1 95.62 251 GLY A O 1
ATOM 1951 N N . VAL A 1 252 ? -17.906 19.422 14.5 1 96.19 252 VAL A N 1
ATOM 1952 C CA . VAL A 1 252 ? -16.609 19.141 13.898 1 96.19 252 VAL A CA 1
ATOM 1953 C C . VAL A 1 252 ? -16.328 20.156 12.789 1 96.19 252 VAL A C 1
ATOM 1955 O O . VAL A 1 252 ? -17.203 20.453 11.977 1 96.19 252 VAL A O 1
ATOM 1958 N N . VAL A 1 253 ? -15.062 20.641 12.742 1 95.69 253 VAL A N 1
ATOM 1959 C CA . VAL A 1 253 ? -14.719 21.641 11.734 1 95.69 253 VAL A CA 1
ATOM 1960 C C . VAL A 1 253 ? -13.688 21.062 10.766 1 95.69 253 VAL A C 1
ATOM 1962 O O . VAL A 1 253 ? -13.445 21.625 9.695 1 95.69 253 VAL A O 1
ATOM 1965 N N . GLY A 1 254 ? -13.062 19.969 11.086 1 95.81 254 GLY A N 1
ATOM 1966 C CA . GLY A 1 254 ? -12.062 19.359 10.234 1 95.81 254 GLY A CA 1
ATOM 1967 C C . GLY A 1 254 ? -11.414 18.141 10.859 1 95.81 254 GLY A C 1
ATOM 1968 O O . GLY A 1 254 ? -11.867 17.656 11.898 1 95.81 254 GLY A O 1
ATOM 1969 N N . ASP A 1 255 ? -10.43 17.594 10.164 1 96.44 255 ASP A N 1
ATOM 1970 C CA . ASP A 1 255 ? -9.703 16.453 10.68 1 96.44 255 ASP A CA 1
ATOM 1971 C C . ASP A 1 255 ? -8.211 16.562 10.367 1 96.44 255 ASP A C 1
ATOM 1973 O O . ASP A 1 255 ? -7.816 17.266 9.438 1 96.44 255 ASP A O 1
ATOM 1977 N N . ILE A 1 256 ? -7.441 15.984 11.188 1 96.81 256 ILE A N 1
ATOM 1978 C CA . ILE A 1 256 ? -6.023 15.727 10.969 1 96.81 256 ILE A CA 1
ATOM 1979 C C . ILE A 1 256 ? -5.758 14.227 11.023 1 96.81 256 ILE A C 1
ATOM 1981 O O . ILE A 1 256 ? -6.008 13.578 12.039 1 96.81 256 ILE A O 1
ATOM 1985 N N . ALA A 1 257 ? -5.273 13.648 9.953 1 96.38 257 ALA A N 1
ATOM 1986 C CA . ALA A 1 257 ? -4.984 12.219 9.891 1 96.38 257 ALA A CA 1
ATOM 1987 C C . ALA A 1 257 ? -6.199 11.391 10.297 1 96.38 257 ALA A C 1
ATOM 1989 O O . ALA A 1 257 ? -6.09 10.469 11.109 1 96.38 257 ALA A O 1
ATOM 1990 N N . THR A 1 258 ? -7.352 11.773 9.898 1 94.38 258 THR A N 1
ATOM 1991 C CA . THR A 1 258 ? -8.633 11.086 10.062 1 94.38 258 THR A CA 1
ATOM 1992 C C . THR A 1 258 ? -9.172 11.289 11.477 1 94.38 258 THR A C 1
ATOM 1994 O O . THR A 1 258 ? -10.211 10.727 11.836 1 94.38 258 THR A O 1
ATOM 1997 N N . VAL A 1 259 ? -8.516 12.102 12.336 1 97.38 259 VAL A N 1
ATOM 1998 C CA . VAL A 1 259 ? -9.039 12.398 13.656 1 97.38 259 VAL A CA 1
ATOM 1999 C C . VAL A 1 259 ? -9.758 13.75 13.633 1 97.38 259 VAL A C 1
ATOM 2001 O O . VAL A 1 259 ? -9.141 14.781 13.352 1 97.38 259 VAL A O 1
ATOM 2004 N N . PHE A 1 260 ? -11 13.703 14 1 97.19 260 PHE A N 1
ATOM 2005 C CA . PHE A 1 260 ? -11.859 14.875 13.891 1 97.19 260 PHE A CA 1
ATOM 2006 C C . PHE A 1 260 ? -11.711 15.773 15.117 1 97.19 260 PHE A C 1
ATOM 2008 O O . PHE A 1 260 ? -11.477 15.281 16.219 1 97.19 260 PHE A O 1
ATOM 2015 N N . PHE A 1 261 ? -11.852 17.109 14.906 1 97.75 261 PHE A N 1
ATOM 2016 C CA . PHE A 1 261 ? -11.75 18.047 16.016 1 97.75 261 PHE A CA 1
ATOM 2017 C C . PHE A 1 261 ? -12.727 19.203 15.844 1 97.75 261 PHE A C 1
ATOM 2019 O O . PHE A 1 261 ? -13.258 19.422 14.75 1 97.75 261 PHE A O 1
ATOM 2026 N N . ARG A 1 262 ? -13.016 19.859 16.906 1 97.5 262 ARG A N 1
ATOM 2027 C CA . ARG A 1 262 ? -13.953 20.984 16.969 1 97.5 262 ARG A CA 1
ATOM 2028 C C . ARG A 1 262 ? -13.219 22.312 16.828 1 97.5 262 ARG A C 1
ATOM 2030 O O . ARG A 1 262 ? -11.992 22.359 16.734 1 97.5 262 ARG A O 1
ATOM 2037 N N . SER A 1 263 ? -13.984 23.375 16.875 1 97 263 SER A N 1
ATOM 2038 C CA . SER A 1 263 ? -13.461 24.719 16.641 1 97 263 SER A CA 1
ATOM 2039 C C . SER A 1 263 ? -12.5 25.141 17.75 1 97 263 SER A C 1
ATOM 2041 O O . SER A 1 263 ? -11.703 26.062 17.562 1 97 263 SER A O 1
ATOM 2043 N N . ASP A 1 264 ? -12.57 24.516 18.875 1 96.38 264 ASP A N 1
ATOM 2044 C CA . ASP A 1 264 ? -11.68 24.844 19.984 1 96.38 264 ASP A CA 1
ATOM 2045 C C . ASP A 1 264 ? -10.484 23.891 20.031 1 96.38 264 ASP A C 1
ATOM 2047 O O . ASP A 1 264 ? -9.703 23.906 20.984 1 96.38 264 ASP A O 1
ATOM 2051 N N . GLY A 1 265 ? -10.414 23.047 19.062 1 95.94 265 GLY A N 1
ATOM 2052 C CA . GLY A 1 265 ? -9.305 22.109 18.984 1 95.94 265 GLY A CA 1
ATOM 2053 C C . GLY A 1 265 ? -9.562 20.812 19.719 1 95.94 265 GLY A C 1
ATOM 2054 O O . GLY A 1 265 ? -8.758 19.891 19.656 1 95.94 265 GLY A O 1
ATOM 2055 N N . SER A 1 266 ? -10.672 20.75 20.438 1 96.81 266 SER A N 1
ATOM 2056 C CA . SER A 1 266 ? -10.969 19.531 21.188 1 96.81 266 SER A CA 1
ATOM 2057 C C . SER A 1 266 ? -11.391 18.391 20.25 1 96.81 266 SER A C 1
ATOM 2059 O O . SER A 1 266 ? -12.008 18.641 19.219 1 96.81 266 SER A O 1
ATOM 2061 N N . TYR A 1 267 ? -11.07 17.172 20.594 1 96.5 267 TYR A N 1
ATOM 2062 C CA . TYR A 1 267 ? -11.352 16.016 19.75 1 96.5 267 TYR A CA 1
ATOM 2063 C C . TYR A 1 267 ? -11.977 14.891 20.562 1 96.5 267 TYR A C 1
ATOM 2065 O O . TYR A 1 267 ? -12.469 13.906 20 1 96.5 267 TYR A O 1
ATOM 2073 N N . ARG A 1 268 ? -11.898 14.992 21.906 1 95.56 268 ARG A N 1
ATOM 2074 C CA . ARG A 1 268 ? -12.422 13.945 22.781 1 95.56 268 ARG A CA 1
ATOM 2075 C C . ARG A 1 268 ? -13.945 13.906 22.734 1 95.56 268 ARG A C 1
ATOM 2077 O O . ARG A 1 268 ? -14.594 14.945 22.562 1 95.56 268 ARG A O 1
ATOM 2084 N N . GLY A 1 269 ? -14.508 12.766 22.875 1 95.31 269 GLY A N 1
ATOM 2085 C CA . GLY A 1 269 ? -15.953 12.602 22.922 1 95.31 269 GLY A CA 1
ATOM 2086 C C . GLY A 1 269 ? -16.609 12.523 21.562 1 95.31 269 GLY A C 1
ATOM 2087 O O . GLY A 1 269 ? -17.812 12.344 21.453 1 95.31 269 GLY A O 1
ATOM 2088 N N . ILE A 1 270 ? -15.883 12.719 20.516 1 96.75 270 ILE A N 1
ATOM 2089 C CA . ILE A 1 270 ? -16.391 12.477 19.172 1 96.75 270 ILE A CA 1
ATOM 2090 C C . ILE A 1 270 ? -16.391 10.984 18.859 1 96.75 270 ILE A C 1
ATOM 2092 O O . ILE A 1 270 ? -15.32 10.367 18.766 1 96.75 270 ILE A O 1
ATOM 2096 N N . GLU A 1 271 ? -17.484 10.438 18.703 1 95.69 271 GLU A N 1
ATOM 2097 C CA . GLU A 1 271 ? -17.656 8.984 18.625 1 95.69 271 GLU A CA 1
ATOM 2098 C C . GLU A 1 271 ? -16.859 8.406 17.469 1 95.69 271 GLU A C 1
ATOM 2100 O O . GLU A 1 271 ? -16.234 7.352 17.609 1 95.69 271 GLU A O 1
ATOM 2105 N N . LEU A 1 272 ? -16.828 9.047 16.328 1 95.31 272 LEU A N 1
ATOM 2106 C CA . LEU A 1 272 ? -16.172 8.523 15.133 1 95.31 272 LEU A CA 1
ATOM 2107 C C . LEU A 1 272 ? -14.664 8.438 15.328 1 95.31 272 LEU A C 1
ATOM 2109 O O . LEU A 1 272 ? -13.984 7.699 14.625 1 95.31 272 LEU A O 1
ATOM 2113 N N . ASN A 1 273 ? -14.156 9.234 16.25 1 97.19 273 ASN A N 1
ATOM 2114 C CA . ASN A 1 273 ? -12.727 9.18 16.547 1 97.19 273 ASN A CA 1
ATOM 2115 C C . ASN A 1 273 ? -12.328 7.848 17.172 1 97.19 273 ASN A C 1
ATOM 2117 O O . ASN A 1 273 ? -11.172 7.445 17.094 1 97.19 273 ASN A O 1
ATOM 2121 N N . GLU A 1 274 ? -13.242 7.125 17.75 1 96.31 274 GLU A N 1
ATOM 2122 C CA . GLU A 1 274 ? -12.969 5.809 18.328 1 96.31 274 GLU A CA 1
ATOM 2123 C C . GLU A 1 274 ? -12.766 4.762 17.234 1 96.31 274 GLU A C 1
ATOM 2125 O O . GLU A 1 274 ? -12.25 3.674 17.5 1 96.31 274 GLU A O 1
ATOM 2130 N N . ARG A 1 275 ? -13.117 5.102 16.047 1 95.56 275 ARG A N 1
ATOM 2131 C CA . ARG A 1 275 ? -13.031 4.195 14.914 1 95.56 275 ARG A CA 1
ATOM 2132 C C . ARG A 1 275 ? -11.961 4.652 13.93 1 95.56 275 ARG A C 1
ATOM 2134 O O . ARG A 1 275 ? -11.727 3.99 12.914 1 95.56 275 ARG A O 1
ATOM 2141 N N . ALA A 1 276 ? -11.383 5.785 14.188 1 95.94 276 ALA A N 1
ATOM 2142 C CA . ALA A 1 276 ? -10.375 6.352 13.289 1 95.94 276 ALA A CA 1
ATOM 2143 C C . ALA A 1 276 ? -9.016 5.68 13.5 1 95.94 276 ALA A C 1
ATOM 2145 O O . ALA A 1 276 ? -8.688 5.254 14.609 1 95.94 276 ALA A O 1
ATOM 2146 N N . SER A 1 277 ? -8.234 5.609 12.453 1 95.69 277 SER A N 1
ATOM 2147 C CA . SER A 1 277 ? -6.949 4.926 12.555 1 95.69 277 SER A CA 1
ATOM 2148 C C . SER A 1 277 ? -5.816 5.91 12.836 1 95.69 277 SER A C 1
ATOM 2150 O O . SER A 1 277 ? -4.719 5.508 13.219 1 95.69 277 SER A O 1
ATOM 2152 N N . GLY A 1 278 ? -6.062 7.191 12.594 1 96.94 278 GLY A N 1
ATOM 2153 C CA . GLY A 1 278 ? -5.012 8.156 12.859 1 96.94 278 GLY A CA 1
ATOM 2154 C C . GLY A 1 278 ? -4.656 8.266 14.336 1 96.94 278 GLY A C 1
ATOM 2155 O O . GLY A 1 278 ? -5.438 7.852 15.195 1 96.94 278 GLY A O 1
ATOM 2156 N N . PRO A 1 279 ? -3.467 8.758 14.602 1 96.69 279 PRO A N 1
ATOM 2157 C CA . PRO A 1 279 ? -3.1 8.953 16 1 96.69 279 PRO A CA 1
ATOM 2158 C C . PRO A 1 279 ? -3.979 9.992 16.703 1 96.69 279 PRO A C 1
ATOM 2160 O O . PRO A 1 279 ? -4.367 10.992 16.094 1 96.69 279 PRO A O 1
ATOM 2163 N N . ARG A 1 280 ? -4.238 9.664 17.922 1 94.31 280 ARG A N 1
ATOM 2164 C CA . ARG A 1 280 ? -4.922 10.68 18.719 1 94.31 280 ARG A CA 1
ATOM 2165 C C . ARG A 1 280 ? -4.137 11.984 18.734 1 94.31 280 ARG A C 1
ATOM 2167 O O . ARG A 1 280 ? -2.904 11.969 18.719 1 94.31 280 ARG A O 1
ATOM 2174 N N . LEU A 1 281 ? -4.875 13.055 18.906 1 95.94 281 LEU A N 1
ATOM 2175 C CA . LEU A 1 281 ? -4.246 14.359 18.719 1 95.94 281 LEU A CA 1
ATOM 2176 C C . LEU A 1 281 ? -3.396 14.719 19.938 1 95.94 281 LEU A C 1
ATOM 2178 O O . LEU A 1 281 ? -2.559 15.617 19.875 1 95.94 281 LEU A O 1
ATOM 2182 N N . ASP A 1 282 ? -3.529 13.992 21.078 1 92.81 282 ASP A N 1
ATOM 2183 C CA . ASP A 1 282 ? -2.635 14.203 22.219 1 92.81 282 ASP A CA 1
ATOM 2184 C C . ASP A 1 282 ? -1.215 13.75 21.891 1 92.81 282 ASP A C 1
ATOM 2186 O O . ASP A 1 282 ? -0.247 14.266 22.453 1 92.81 282 ASP A O 1
ATOM 2190 N N . LEU A 1 283 ? -1.105 12.805 20.984 1 91.94 283 LEU A N 1
ATOM 2191 C CA . LEU A 1 283 ? 0.216 12.383 20.531 1 91.94 283 LEU A CA 1
ATOM 2192 C C . LEU A 1 283 ? 0.912 13.5 19.766 1 91.94 283 LEU A C 1
ATOM 2194 O O . LEU A 1 283 ? 2.127 13.68 19.875 1 91.94 283 LEU A O 1
ATOM 2198 N N . PHE A 1 284 ? 0.146 14.242 18.984 1 89 284 PHE A N 1
ATOM 2199 C CA . PHE A 1 284 ? 0.709 15.352 18.219 1 89 284 PHE A CA 1
ATOM 2200 C C . PHE A 1 284 ? 1.354 16.375 19.141 1 89 284 PHE A C 1
ATOM 2202 O O . PHE A 1 284 ? 2.402 16.938 18.812 1 89 284 PHE A O 1
ATOM 2209 N N . GLU A 1 285 ? 0.783 16.531 20.281 1 87.12 285 GLU A N 1
ATOM 2210 C CA . GLU A 1 285 ? 1.283 17.531 21.219 1 87.12 285 GLU A CA 1
ATOM 2211 C C . GLU A 1 285 ? 2.697 17.188 21.672 1 87.12 285 GLU A C 1
ATOM 2213 O O . GLU A 1 285 ? 3.453 18.078 22.078 1 87.12 285 GLU A O 1
ATOM 2218 N N . LYS A 1 286 ? 3.053 15.953 21.562 1 90.81 286 LYS A N 1
ATOM 2219 C CA . LYS A 1 286 ? 4.348 15.492 22.062 1 90.81 286 LYS A CA 1
ATOM 2220 C C . LYS A 1 286 ? 5.41 15.562 20.969 1 90.81 286 LYS A C 1
ATOM 2222 O O . LYS A 1 286 ? 6.605 15.445 21.234 1 90.81 286 LYS A O 1
ATOM 2227 N N . VAL A 1 287 ? 5.016 15.766 19.766 1 96.19 287 VAL A N 1
ATOM 2228 C CA . VAL A 1 287 ? 5.938 15.812 18.641 1 96.19 287 VAL A CA 1
ATOM 2229 C C . VAL A 1 287 ? 6.633 17.172 18.609 1 96.19 287 VAL A C 1
ATOM 2231 O O . VAL A 1 287 ? 5.98 18.219 18.688 1 96.19 287 VAL A O 1
ATOM 2234 N N . ALA A 1 288 ? 7.906 17.172 18.516 1 94.62 288 ALA A N 1
ATOM 2235 C CA . ALA A 1 288 ? 8.695 18.406 18.594 1 94.62 288 ALA A CA 1
ATOM 2236 C C . ALA A 1 288 ? 8.305 19.375 17.5 1 94.62 288 ALA A C 1
ATOM 2238 O O . ALA A 1 288 ? 8.133 20.578 17.75 1 94.62 288 ALA A O 1
ATOM 2239 N N . ARG A 1 289 ? 8.164 18.844 16.281 1 96.94 289 ARG A N 1
ATOM 2240 C CA . ARG A 1 289 ? 7.805 19.703 15.148 1 96.94 289 ARG A CA 1
ATOM 2241 C C . ARG A 1 289 ? 6.578 19.141 14.422 1 96.94 289 ARG A C 1
ATOM 2243 O O . ARG A 1 289 ? 6.566 17.984 14.008 1 96.94 289 ARG A O 1
ATOM 2250 N N . ARG A 1 290 ? 5.555 19.953 14.32 1 98.44 290 ARG A N 1
ATOM 2251 C CA . ARG A 1 290 ? 4.285 19.656 13.664 1 98.44 290 ARG A CA 1
ATOM 2252 C C . ARG A 1 290 ? 4.004 20.656 12.547 1 98.44 290 ARG A C 1
ATOM 2254 O O . ARG A 1 290 ? 3.584 21.781 12.812 1 98.44 290 ARG A O 1
ATOM 2261 N N . VAL A 1 291 ? 4.207 20.188 11.289 1 98.44 291 VAL A N 1
ATOM 2262 C CA . VAL A 1 291 ? 4.129 21.062 10.125 1 98.44 291 VAL A CA 1
ATOM 2263 C C . VAL A 1 291 ? 2.775 20.891 9.438 1 98.44 291 VAL A C 1
ATOM 2265 O O . VAL A 1 291 ? 2.459 19.812 8.938 1 98.44 291 VAL A O 1
ATOM 2268 N N . CYS A 1 292 ? 2.037 21.969 9.43 1 98.69 292 CYS A N 1
ATOM 2269 C CA . CYS A 1 292 ? 0.738 21.984 8.766 1 98.69 292 CYS A CA 1
ATOM 2270 C C . CYS A 1 292 ? 0.801 22.797 7.473 1 98.69 292 CYS A C 1
ATOM 2272 O O . CYS A 1 292 ? 1.321 23.922 7.461 1 98.69 292 CYS A O 1
ATOM 2274 N N . ILE A 1 293 ? 0.277 22.219 6.414 1 98.25 293 ILE A N 1
ATOM 2275 C CA . ILE A 1 293 ? 0.294 22.859 5.102 1 98.25 293 ILE A CA 1
ATOM 2276 C C . ILE A 1 293 ? -1.135 23.156 4.648 1 98.25 293 ILE A C 1
ATOM 2278 O O . ILE A 1 293 ? -1.944 22.234 4.508 1 98.25 293 ILE A O 1
ATOM 2282 N N . VAL A 1 294 ? -1.414 24.422 4.371 1 96.75 294 VAL A N 1
ATOM 2283 C CA . VAL A 1 294 ? -2.779 24.812 4.043 1 96.75 294 VAL A CA 1
ATOM 2284 C C . VAL A 1 294 ? -2.768 25.781 2.857 1 96.75 294 VAL A C 1
ATOM 2286 O O . VAL A 1 294 ? -1.994 26.734 2.838 1 96.75 294 VAL A O 1
ATOM 2289 N N . ALA A 1 295 ? -3.6 25.484 1.892 1 94.56 295 ALA A N 1
ATOM 2290 C CA . ALA A 1 295 ? -3.836 26.375 0.755 1 94.56 295 ALA A CA 1
ATOM 2291 C C . ALA A 1 295 ? -5.328 26.578 0.524 1 94.56 295 ALA A C 1
ATOM 2293 O O . ALA A 1 295 ? -6.078 25.625 0.335 1 94.56 295 ALA A O 1
ATOM 2294 N N . GLY A 1 296 ? -5.703 27.859 0.612 1 91.88 296 GLY A N 1
ATOM 2295 C CA . GLY A 1 296 ? -7.094 28.188 0.333 1 91.88 296 GLY A CA 1
ATOM 2296 C C . GLY A 1 296 ? -7.879 28.562 1.575 1 91.88 296 GLY A C 1
ATOM 2297 O O . GLY A 1 296 ? -7.656 28 2.65 1 91.88 296 GLY A O 1
ATOM 2298 N N . THR A 1 297 ? -8.938 29.359 1.384 1 92 297 THR A N 1
ATOM 2299 C CA . THR A 1 297 ? -9.672 29.953 2.494 1 92 297 THR A CA 1
ATOM 2300 C C . THR A 1 297 ? -10.711 28.969 3.037 1 92 297 THR A C 1
ATOM 2302 O O . THR A 1 297 ? -11.211 29.141 4.148 1 92 297 THR A O 1
ATOM 2305 N N . ALA A 1 298 ? -11 27.953 2.314 1 91.12 298 ALA A N 1
ATOM 2306 C CA . ALA A 1 298 ? -12.039 27.016 2.723 1 91.12 298 ALA A CA 1
ATOM 2307 C C . ALA A 1 298 ? -11.633 26.25 3.984 1 91.12 298 ALA A C 1
ATOM 2309 O O . ALA A 1 298 ? -12.484 25.766 4.723 1 91.12 298 ALA A O 1
ATOM 2310 N N . LYS A 1 299 ? -10.352 26.25 4.301 1 93.88 299 LYS A N 1
ATOM 2311 C CA . LYS A 1 299 ? -9.844 25.453 5.418 1 93.88 299 LYS A CA 1
ATOM 2312 C C . LYS A 1 299 ? -9.672 26.328 6.664 1 93.88 299 LYS A C 1
ATOM 2314 O O . LYS A 1 299 ? -9.273 25.828 7.723 1 93.88 299 LYS A O 1
ATOM 2319 N N . LEU A 1 300 ? -10.023 27.547 6.602 1 95.5 300 LEU A N 1
ATOM 2320 C CA . LEU A 1 300 ? -9.625 28.5 7.637 1 95.5 300 LEU A CA 1
ATOM 2321 C C . LEU A 1 300 ? -10.328 28.188 8.953 1 95.5 300 LEU A C 1
ATOM 2323 O O . LEU A 1 300 ? -9.703 28.219 10.016 1 95.5 300 LEU A O 1
ATOM 2327 N N . PRO A 1 301 ? -11.648 27.875 8.914 1 94.94 301 PRO A N 1
ATOM 2328 C CA . PRO A 1 301 ? -12.258 27.547 10.203 1 94.94 301 PRO A CA 1
ATOM 2329 C C . PRO A 1 301 ? -11.578 26.359 10.891 1 94.94 301 PRO A C 1
ATOM 2331 O O . PRO A 1 301 ? -11.344 26.406 12.102 1 94.94 301 PRO A O 1
ATOM 2334 N N . ALA A 1 302 ? -11.25 25.391 10.148 1 96.69 302 ALA A N 1
ATOM 2335 C CA . ALA A 1 302 ? -10.578 24.219 10.695 1 96.69 302 ALA A CA 1
ATOM 2336 C C . ALA A 1 302 ? -9.148 24.562 11.125 1 96.69 302 ALA A C 1
ATOM 2338 O O . ALA A 1 302 ? -8.672 24.094 12.156 1 96.69 302 ALA A O 1
ATOM 2339 N N . LEU A 1 303 ? -8.5 25.344 10.312 1 98 303 LEU A N 1
ATOM 2340 C CA . LEU A 1 303 ? -7.152 25.766 10.672 1 98 303 LEU A CA 1
ATOM 2341 C C . LEU A 1 303 ? -7.16 26.516 12 1 98 303 LEU A C 1
ATOM 2343 O O . LEU A 1 303 ? -6.301 26.297 12.852 1 98 303 LEU A O 1
ATOM 2347 N N . GLU A 1 304 ? -8.109 27.391 12.156 1 97.75 304 GLU A N 1
ATOM 2348 C CA . GLU A 1 304 ? -8.203 28.125 13.406 1 97.75 304 GLU A CA 1
ATOM 2349 C C . GLU A 1 304 ? -8.383 27.188 14.594 1 97.75 304 GLU A C 1
ATOM 2351 O O . GLU A 1 304 ? -7.766 27.375 15.641 1 97.75 304 GLU A O 1
ATOM 2356 N N . GLY A 1 305 ? -9.242 26.234 14.406 1 97.38 305 GLY A N 1
ATOM 2357 C CA . GLY A 1 305 ? -9.414 25.234 15.453 1 97.38 305 GLY A CA 1
ATOM 2358 C C . GLY A 1 305 ? -8.125 24.516 15.797 1 97.38 305 GLY A C 1
ATOM 2359 O O . GLY A 1 305 ? -7.809 24.328 16.969 1 97.38 305 GLY A O 1
ATOM 2360 N N . ALA A 1 306 ? -7.352 24.094 14.805 1 97.81 306 ALA A N 1
ATOM 2361 C CA . ALA A 1 306 ? -6.086 23.391 15.016 1 97.81 306 ALA A CA 1
ATOM 2362 C C . ALA A 1 306 ? -5.074 24.281 15.727 1 97.81 306 ALA A C 1
ATOM 2364 O O . ALA A 1 306 ? -4.32 23.812 16.578 1 97.81 306 ALA A O 1
ATOM 2365 N N . LEU A 1 307 ? -5.062 25.578 15.375 1 97.75 307 LEU A N 1
ATOM 2366 C CA . LEU A 1 307 ? -4.18 26.531 16.016 1 97.75 307 LEU A CA 1
ATOM 2367 C C . LEU A 1 307 ? -4.555 26.719 17.484 1 97.75 307 LEU A C 1
ATOM 2369 O O . LEU A 1 307 ? -3.691 26.688 18.359 1 97.75 307 LEU A O 1
ATOM 2373 N N . ARG A 1 308 ? -5.812 26.828 17.766 1 96.25 308 ARG A N 1
ATOM 2374 C CA . ARG A 1 308 ? -6.293 27.016 19.125 1 96.25 308 ARG A CA 1
ATOM 2375 C C . ARG A 1 308 ? -6.012 25.781 19.984 1 96.25 308 ARG A C 1
ATOM 2377 O O . ARG A 1 308 ? -5.754 25.891 21.188 1 96.25 308 ARG A O 1
ATOM 2384 N N . GLY A 1 309 ? -6.074 24.703 19.312 1 95.5 309 GLY A N 1
ATOM 2385 C CA . GLY A 1 309 ? -5.832 23.438 20.016 1 95.5 309 GLY A CA 1
ATOM 2386 C C . GLY A 1 309 ? -4.359 23.156 20.234 1 95.5 309 GLY A C 1
ATOM 2387 O O . GLY A 1 309 ? -4.004 22.172 20.875 1 95.5 309 GLY A O 1
ATOM 2388 N N . GLY A 1 310 ? -3.471 24.016 19.688 1 96 310 GLY A N 1
ATOM 2389 C CA . GLY A 1 310 ? -2.039 23.828 19.859 1 96 310 GLY A CA 1
ATOM 2390 C C . GLY A 1 310 ? -1.487 22.672 19.062 1 96 310 GLY A C 1
ATOM 2391 O O . GLY A 1 310 ? -0.513 22.031 19.469 1 96 310 GLY A O 1
ATOM 2392 N N . LEU A 1 311 ? -2.021 22.359 17.906 1 96.88 311 LEU A N 1
ATOM 2393 C CA . LEU A 1 311 ? -1.686 21.156 17.156 1 96.88 311 LEU A CA 1
ATOM 2394 C C . LEU A 1 311 ? -0.612 21.453 16.109 1 96.88 311 LEU A C 1
ATOM 2396 O O . LEU A 1 311 ? -0.126 20.531 15.445 1 96.88 311 LEU A O 1
ATOM 2400 N N . ILE A 1 312 ? -0.183 22.703 16.031 1 97.88 312 ILE A N 1
ATOM 2401 C CA . ILE A 1 312 ? 0.709 23.141 14.961 1 97.88 312 ILE A CA 1
ATOM 2402 C C . ILE A 1 312 ? 1.9 23.891 15.547 1 97.88 312 ILE A C 1
ATOM 2404 O O . ILE A 1 312 ? 1.733 24.734 16.422 1 97.88 312 ILE A O 1
ATOM 2408 N N . THR A 1 313 ? 3.109 23.547 15.141 1 97.56 313 THR A N 1
ATOM 2409 C CA . THR A 1 313 ? 4.285 24.344 15.469 1 97.56 313 THR A CA 1
ATOM 2410 C C . THR A 1 313 ? 4.711 25.203 14.273 1 97.56 313 THR A C 1
ATOM 2412 O O . THR A 1 313 ? 5.156 26.344 14.445 1 97.56 313 THR A O 1
ATOM 2415 N N . ASP A 1 314 ? 4.617 24.656 13.055 1 97.12 314 ASP A N 1
ATOM 2416 C CA . ASP A 1 314 ? 4.969 25.328 11.805 1 97.12 314 ASP A CA 1
ATOM 2417 C C . ASP A 1 314 ? 3.807 25.297 10.812 1 97.12 314 ASP A C 1
ATOM 2419 O O . ASP A 1 314 ? 3.232 24.234 10.555 1 97.12 314 ASP A O 1
ATOM 2423 N N . LEU A 1 315 ? 3.49 26.5 10.336 1 98.38 315 LEU A N 1
ATOM 2424 C CA . LEU A 1 315 ? 2.4 26.641 9.375 1 98.38 315 LEU A CA 1
ATOM 2425 C C . LEU A 1 315 ? 2.916 27.141 8.031 1 98.38 315 LEU A C 1
ATOM 2427 O O . LEU A 1 315 ? 3.645 28.141 7.98 1 98.38 315 LEU A O 1
ATOM 2431 N N . ILE A 1 316 ? 2.641 26.406 6.984 1 96.94 316 ILE A N 1
ATOM 2432 C CA . ILE A 1 316 ? 2.883 26.859 5.621 1 96.94 316 ILE A CA 1
ATOM 2433 C C . ILE A 1 316 ? 1.554 27.188 4.941 1 96.94 316 ILE A C 1
ATOM 2435 O O . ILE A 1 316 ? 0.697 26.312 4.789 1 96.94 316 ILE A O 1
ATOM 2439 N N . ILE A 1 317 ? 1.391 28.453 4.492 1 97.06 317 ILE A N 1
ATOM 2440 C CA . ILE A 1 317 ? 0.069 28.922 4.082 1 97.06 317 ILE A CA 1
ATOM 2441 C C . ILE A 1 317 ? 0.208 30 3.021 1 97.06 317 ILE A C 1
ATOM 2443 O O . ILE A 1 317 ? 1.188 30.75 3.014 1 97.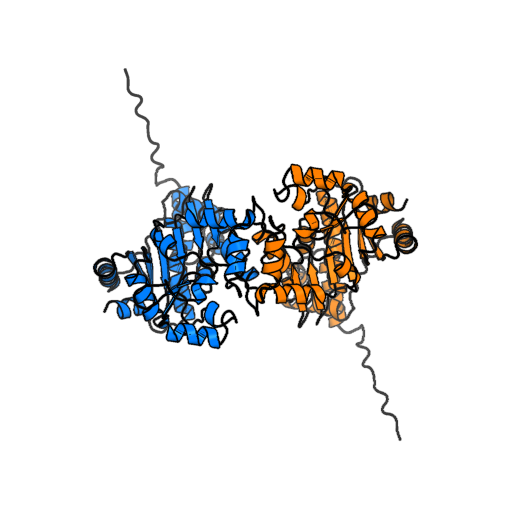06 317 ILE A O 1
ATOM 2447 N N . ASP A 1 318 ? -0.749 30.078 2.127 1 92.81 318 ASP A N 1
ATOM 2448 C CA . ASP A 1 318 ? -0.744 31.156 1.143 1 92.81 318 ASP A CA 1
ATOM 2449 C C . ASP A 1 318 ? -1.115 32.469 1.787 1 92.81 318 ASP A C 1
ATOM 2451 O O . ASP A 1 318 ? -1.813 32.531 2.803 1 92.81 318 ASP A O 1
ATOM 2455 N N . ASP A 1 319 ? -0.724 33.531 1.139 1 90 319 ASP A N 1
ATOM 2456 C CA . ASP A 1 319 ? -0.814 34.875 1.715 1 90 319 ASP A CA 1
ATOM 2457 C C . ASP A 1 319 ? -2.27 35.312 1.839 1 90 319 ASP A C 1
ATOM 2459 O O . ASP A 1 319 ? -2.646 35.938 2.824 1 90 319 ASP A O 1
ATOM 2463 N N . VAL A 1 320 ? -3.117 34.969 0.946 1 90.62 320 VAL A N 1
ATOM 2464 C CA . VAL A 1 320 ? -4.523 35.344 0.987 1 90.62 320 VAL A CA 1
ATOM 2465 C C . VAL A 1 320 ? -5.203 34.719 2.193 1 90.62 320 VAL A C 1
ATOM 2467 O O . VAL A 1 320 ? -5.879 35.375 2.969 1 90.62 320 VAL A O 1
ATOM 2470 N N . SER A 1 321 ? -4.977 33.469 2.402 1 94.69 321 SER A N 1
ATOM 2471 C CA . SER A 1 321 ? -5.559 32.75 3.531 1 94.69 321 SER A CA 1
ATOM 2472 C C . SER A 1 321 ? -4.973 33.219 4.855 1 94.69 321 SER A C 1
ATOM 2474 O O . SER A 1 321 ? -5.699 33.406 5.836 1 94.69 321 SER A O 1
ATOM 2476 N N . ALA A 1 322 ? -3.701 33.438 4.832 1 95.38 322 ALA A N 1
ATOM 2477 C CA . ALA A 1 322 ? -3.041 33.906 6.043 1 95.38 322 ALA A CA 1
ATOM 2478 C C . ALA A 1 322 ? -3.615 35.25 6.488 1 95.38 322 ALA A C 1
ATOM 2480 O O . ALA A 1 322 ? -3.949 35.438 7.664 1 95.38 322 ALA A O 1
ATOM 2481 N N . THR A 1 323 ? -3.736 36.125 5.543 1 92.44 323 THR A N 1
ATOM 2482 C CA . THR A 1 323 ? -4.266 37.469 5.832 1 92.44 323 THR A CA 1
ATOM 2483 C C . THR A 1 323 ? -5.695 37.375 6.355 1 92.44 323 THR A C 1
ATOM 2485 O O . THR A 1 323 ? -6.051 38.031 7.328 1 92.44 323 THR A O 1
ATOM 2488 N N . ALA A 1 324 ? -6.445 36.562 5.785 1 94 324 ALA A N 1
ATOM 2489 C CA . ALA A 1 324 ? -7.844 36.406 6.176 1 94 324 ALA A CA 1
ATOM 2490 C C . ALA A 1 324 ? -7.961 35.875 7.605 1 94 324 ALA A C 1
ATOM 2492 O O . ALA A 1 324 ? -8.906 36.219 8.32 1 94 324 ALA A O 1
ATOM 2493 N N . LEU A 1 325 ? -7.035 35.094 8.031 1 95.88 325 LEU A N 1
ATOM 2494 C CA . LEU A 1 325 ? -7.117 34.469 9.336 1 95.88 325 LEU A CA 1
ATOM 2495 C C . LEU A 1 325 ? -6.664 35.406 10.438 1 95.88 325 LEU A C 1
ATOM 2497 O O . LEU A 1 325 ? -7.23 35.406 11.531 1 95.88 325 LEU A O 1
ATOM 2501 N N . VAL A 1 326 ? -5.703 36.219 10.234 1 92.75 326 VAL A N 1
ATOM 2502 C CA . VAL A 1 326 ? -5.129 36.969 11.336 1 92.75 326 VAL A CA 1
ATOM 2503 C C . VAL A 1 326 ? -5.516 38.438 11.195 1 92.75 326 VAL A C 1
ATOM 2505 O O . VAL A 1 326 ? -5.246 39.25 12.094 1 92.75 326 VAL A O 1
ATOM 2508 N N . SER A 1 327 ? -6.031 38.844 10.094 1 79.31 327 SER A N 1
ATOM 2509 C CA . SER A 1 327 ? -6.496 40.219 10.016 1 79.31 327 SER A CA 1
ATOM 2510 C C . SER A 1 327 ? -7.836 40.406 10.719 1 79.31 327 SER A C 1
ATOM 2512 O O . SER A 1 327 ? -8.617 39.438 10.828 1 79.31 327 SER A O 1
ATOM 2514 N N . MET B 1 1 ? -38.531 -12.906 -51.156 1 27.02 1 MET B N 1
ATOM 2515 C CA . MET B 1 1 ? -37.969 -12.578 -49.844 1 27.02 1 MET B CA 1
ATOM 2516 C C . MET B 1 1 ? -36.438 -12.695 -49.844 1 27.02 1 MET B C 1
ATOM 2518 O O . MET B 1 1 ? -35.906 -13.805 -49.844 1 27.02 1 MET B O 1
ATOM 2522 N N . GLU B 1 2 ? -35.688 -11.781 -50.531 1 33.31 2 GLU B N 1
ATOM 2523 C CA . GLU B 1 2 ? -34.25 -11.773 -50.875 1 33.31 2 GLU B CA 1
ATOM 2524 C C . GLU B 1 2 ? -33.375 -11.578 -49.656 1 33.31 2 GLU B C 1
ATOM 2526 O O . GLU B 1 2 ? -33.562 -10.617 -48.906 1 33.31 2 GLU B O 1
ATOM 2531 N N . THR B 1 3 ? -32.844 -12.688 -49.094 1 37 3 THR B N 1
ATOM 2532 C CA . THR B 1 3 ? -32.031 -12.758 -47.875 1 37 3 THR B CA 1
ATOM 2533 C C . THR B 1 3 ? -30.781 -11.906 -48 1 37 3 THR B C 1
ATOM 2535 O O . THR B 1 3 ? -30 -12.062 -48.938 1 37 3 THR B O 1
ATOM 2538 N N . PRO B 1 4 ? -30.703 -10.648 -47.375 1 38 4 PRO B N 1
ATOM 2539 C CA . PRO B 1 4 ? -29.5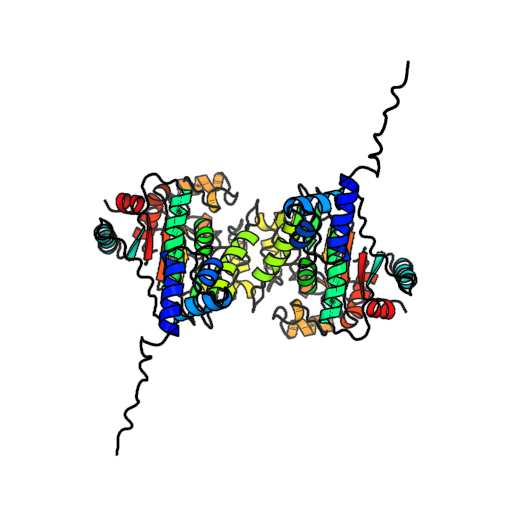31 -9.773 -47.469 1 38 4 PRO B CA 1
ATOM 2540 C C . PRO B 1 4 ? -28.25 -10.453 -46.969 1 38 4 PRO B C 1
ATOM 2542 O O . PRO B 1 4 ? -28.281 -11.148 -45.938 1 38 4 PRO B O 1
ATOM 2545 N N . THR B 1 5 ? -27.375 -10.992 -47.875 1 34.81 5 THR B N 1
ATOM 2546 C CA . THR B 1 5 ? -26.078 -11.633 -47.625 1 34.81 5 THR B CA 1
ATOM 2547 C C . THR B 1 5 ? -25.141 -10.672 -46.875 1 34.81 5 THR B C 1
ATOM 2549 O O . THR B 1 5 ? -24.891 -9.562 -47.344 1 34.81 5 THR B O 1
ATOM 2552 N N . SER B 1 6 ? -25.141 -10.656 -45.531 1 33.31 6 SER B N 1
ATOM 2553 C CA . SER B 1 6 ? -24.281 -9.891 -44.656 1 33.31 6 SER B CA 1
ATOM 2554 C C . SER B 1 6 ? -22.812 -10.062 -45.031 1 33.31 6 SER B C 1
ATOM 2556 O O . SER B 1 6 ? -22.297 -11.18 -45.031 1 33.31 6 SER B O 1
ATOM 2558 N N . ASP B 1 7 ? -22.234 -9.266 -45.938 1 31.92 7 ASP B N 1
ATOM 2559 C CA . ASP B 1 7 ? -20.828 -9.18 -46.375 1 31.92 7 ASP B CA 1
ATOM 2560 C C . ASP B 1 7 ? -19.906 -8.969 -45.156 1 31.92 7 ASP B C 1
ATOM 2562 O O . ASP B 1 7 ? -20 -7.949 -44.469 1 31.92 7 ASP B O 1
ATOM 2566 N N . SER B 1 8 ? -19.625 -9.945 -44.375 1 33.69 8 SER B N 1
ATOM 2567 C CA . SER B 1 8 ? -18.562 -9.891 -43.375 1 33.69 8 SER B CA 1
ATOM 2568 C C . SER B 1 8 ? -17.281 -9.344 -43.969 1 33.69 8 SER B C 1
ATOM 2570 O O . SER B 1 8 ? -16.703 -9.945 -44.875 1 33.69 8 SER B O 1
ATOM 2572 N N . ALA B 1 9 ? -17.109 -7.977 -44.094 1 37.56 9 ALA B N 1
ATOM 2573 C CA . ALA B 1 9 ? -15.883 -7.309 -44.531 1 37.56 9 ALA B CA 1
ATOM 2574 C C . ALA B 1 9 ? -14.648 -7.984 -43.938 1 37.56 9 ALA B C 1
ATOM 2576 O O . ALA B 1 9 ? -14.375 -7.859 -42.75 1 37.56 9 ALA B O 1
ATOM 2577 N N . THR B 1 10 ? -14.273 -9.172 -44.375 1 37.38 10 THR B N 1
ATOM 2578 C CA . THR B 1 10 ? -12.969 -9.758 -44.094 1 37.38 10 THR B CA 1
ATOM 2579 C C . THR B 1 10 ? -11.859 -8.727 -44.281 1 37.38 10 THR B C 1
ATOM 2581 O O . THR B 1 10 ? -11.719 -8.148 -45.375 1 37.38 10 THR B O 1
ATOM 2584 N N . SER B 1 11 ? -11.453 -7.953 -43.281 1 42.19 11 SER B N 1
ATOM 2585 C CA . SER B 1 11 ? -10.367 -6.984 -43.344 1 42.19 11 SER B CA 1
ATOM 2586 C C . SER B 1 11 ? -9.172 -7.535 -44.125 1 42.19 11 SER B C 1
ATOM 2588 O O . SER B 1 11 ? -8.75 -8.672 -43.906 1 42.19 11 SER B O 1
ATOM 2590 N N . ASP B 1 12 ? -8.953 -7.156 -45.312 1 46.03 12 ASP B N 1
ATOM 2591 C CA . ASP B 1 12 ? -7.934 -7.48 -46.312 1 46.03 12 ASP B CA 1
ATOM 2592 C C . ASP B 1 12 ? -6.539 -7.434 -45.688 1 46.03 12 ASP B C 1
ATOM 2594 O O . ASP B 1 12 ? -6.164 -6.445 -45.062 1 46.03 12 ASP B O 1
ATOM 2598 N N . PRO B 1 13 ? -5.93 -8.5 -45.438 1 50.25 13 PRO B N 1
ATOM 2599 C CA . PRO B 1 13 ? -4.551 -8.578 -44.969 1 50.25 13 PRO B CA 1
ATOM 2600 C C . PRO B 1 13 ? -3.641 -7.531 -45.594 1 50.25 13 PRO B C 1
ATOM 2602 O O . PRO B 1 13 ? -2.518 -7.32 -45.125 1 50.25 13 PRO B O 1
ATOM 2605 N N . ALA B 1 14 ? -4.004 -6.945 -46.75 1 55.72 14 ALA B N 1
ATOM 2606 C CA . ALA B 1 14 ? -3.268 -5.945 -47.531 1 55.72 14 ALA B CA 1
ATOM 2607 C C . ALA B 1 14 ? -3.461 -4.551 -46.938 1 55.72 14 ALA B C 1
ATOM 2609 O O . ALA B 1 14 ? -3.025 -3.559 -47.531 1 55.72 14 ALA B O 1
ATOM 2610 N N . ASP B 1 15 ? -4.113 -4.406 -45.844 1 62.91 15 ASP B N 1
ATOM 2611 C CA . ASP B 1 15 ? -4.301 -3.096 -45.219 1 62.91 15 ASP B CA 1
ATOM 2612 C C . ASP B 1 15 ? -3.002 -2.596 -44.594 1 62.91 15 ASP B C 1
ATOM 2614 O O . ASP B 1 15 ? -2.41 -3.277 -43.75 1 62.91 15 ASP B O 1
ATOM 2618 N N . PRO B 1 16 ? -2.355 -1.612 -45.125 1 73.38 16 PRO B N 1
ATOM 2619 C CA . PRO B 1 16 ? -1.077 -1.07 -44.656 1 73.38 16 PRO B CA 1
ATOM 2620 C C . PRO B 1 16 ? -1.028 -0.9 -43.125 1 73.38 16 PRO B C 1
ATOM 2622 O O . PRO B 1 16 ? 0.034 -1.05 -42.531 1 73.38 16 PRO B O 1
ATOM 2625 N N . ARG B 1 17 ? -2.131 -0.833 -42.625 1 73.44 17 ARG B N 1
ATOM 2626 C CA . ARG B 1 17 ? -2.18 -0.68 -41.188 1 73.44 17 ARG B CA 1
ATOM 2627 C C . ARG B 1 17 ? -1.888 -2.004 -40.469 1 73.44 17 ARG B C 1
ATOM 2629 O O . ARG B 1 17 ? -1.239 -2.027 -39.438 1 73.44 17 ARG B O 1
ATOM 2636 N N . ILE B 1 18 ? -2.396 -3.057 -41.031 1 73 18 ILE B N 1
ATOM 2637 C CA . ILE B 1 18 ? -2.162 -4.383 -40.469 1 73 18 ILE B CA 1
ATOM 2638 C C . ILE B 1 18 ? -0.678 -4.727 -40.562 1 73 18 ILE B C 1
ATOM 2640 O O . ILE B 1 18 ? -0.085 -5.219 -39.594 1 73 18 ILE B O 1
ATOM 2644 N N . ALA B 1 19 ? -0.148 -4.43 -41.688 1 74.88 19 ALA B N 1
ATOM 2645 C CA . ALA B 1 19 ? 1.276 -4.691 -41.875 1 74.88 19 ALA B CA 1
ATOM 2646 C C . ALA B 1 19 ? 2.121 -3.893 -40.875 1 74.88 19 ALA B C 1
ATOM 2648 O O . ALA B 1 19 ? 3.072 -4.418 -40.312 1 74.88 19 ALA B O 1
ATOM 2649 N N . ASP B 1 20 ? 1.742 -2.672 -40.656 1 81.06 20 ASP B N 1
ATOM 2650 C CA . ASP B 1 20 ? 2.471 -1.833 -39.719 1 81.06 20 ASP B CA 1
ATOM 2651 C C . ASP B 1 20 ? 2.328 -2.361 -38.312 1 81.06 20 ASP B C 1
ATOM 2653 O O . ASP B 1 20 ? 3.293 -2.359 -37.531 1 81.06 20 ASP B O 1
ATOM 2657 N N . ALA B 1 21 ? 1.161 -2.844 -38 1 79.62 21 ALA B N 1
ATOM 2658 C CA . ALA B 1 21 ? 0.892 -3.35 -36.656 1 79.62 21 ALA B CA 1
ATOM 2659 C C . ALA B 1 21 ? 1.702 -4.609 -36.375 1 79.62 21 ALA B C 1
ATOM 2661 O O . ALA B 1 21 ? 2.279 -4.754 -35.312 1 79.62 21 ALA B O 1
ATOM 2662 N N . VAL B 1 22 ? 1.777 -5.477 -37.344 1 69.12 22 VAL B N 1
ATOM 2663 C CA . VAL B 1 22 ? 2.535 -6.715 -37.219 1 69.12 22 VAL B CA 1
ATOM 2664 C C . VAL B 1 22 ? 4.023 -6.402 -37.094 1 69.12 22 VAL B C 1
ATOM 2666 O O . VAL B 1 22 ? 4.719 -6.992 -36.25 1 69.12 22 VAL B O 1
ATOM 2669 N N . GLN B 1 23 ? 4.41 -5.477 -37.844 1 75 23 GLN B N 1
ATOM 2670 C CA . GLN B 1 23 ? 5.816 -5.094 -37.781 1 75 23 GLN B CA 1
ATOM 2671 C C . GLN B 1 23 ? 6.168 -4.473 -36.438 1 75 23 GLN B C 1
ATOM 2673 O O . GLN B 1 23 ? 7.176 -4.836 -35.844 1 75 23 GLN B O 1
ATOM 2678 N N . ALA B 1 24 ? 5.367 -3.578 -36 1 78.69 24 ALA B N 1
ATOM 2679 C CA . ALA B 1 24 ? 5.602 -2.951 -34.719 1 78.69 24 ALA B CA 1
ATOM 2680 C C . ALA B 1 24 ? 5.613 -3.99 -33.594 1 78.69 24 ALA B C 1
ATOM 2682 O O . ALA B 1 24 ? 6.484 -3.965 -32.719 1 78.69 24 ALA B O 1
ATOM 2683 N N . ALA B 1 25 ? 4.715 -4.906 -33.688 1 71.44 25 ALA B N 1
ATOM 2684 C CA . ALA B 1 25 ? 4.605 -5.953 -32.656 1 71.44 25 ALA B CA 1
ATOM 2685 C C . ALA B 1 25 ? 5.836 -6.859 -32.688 1 71.44 25 ALA B C 1
ATOM 2687 O O . ALA B 1 25 ? 6.359 -7.219 -31.625 1 71.44 25 ALA B O 1
ATOM 2688 N N . ARG B 1 26 ? 6.277 -7.23 -33.781 1 63.44 26 ARG B N 1
ATOM 2689 C CA . ARG B 1 26 ? 7.465 -8.062 -33.938 1 63.44 26 ARG B CA 1
ATOM 2690 C C . ARG B 1 26 ? 8.695 -7.379 -33.344 1 63.44 26 ARG B C 1
ATOM 2692 O O . ARG B 1 26 ? 9.477 -8 -32.625 1 63.44 26 ARG B O 1
ATOM 2699 N N . LEU B 1 27 ? 8.859 -6.094 -33.656 1 70.94 27 LEU B N 1
ATOM 2700 C CA . LEU B 1 27 ? 10.008 -5.344 -33.188 1 70.94 27 LEU B CA 1
ATOM 2701 C C . LEU B 1 27 ? 9.953 -5.219 -31.656 1 70.94 27 LEU B C 1
ATOM 2703 O O . LEU B 1 27 ? 10.984 -5.336 -30.984 1 70.94 27 LEU B O 1
ATOM 2707 N N . TYR B 1 28 ? 8.82 -5.035 -31.266 1 68.25 28 TYR B N 1
ATOM 2708 C CA . TYR B 1 28 ? 8.625 -4.84 -29.828 1 68.25 28 TYR B CA 1
ATOM 2709 C C . TYR B 1 28 ? 8.781 -6.152 -29.078 1 68.25 28 TYR B C 1
ATOM 2711 O O . TYR B 1 28 ? 9.586 -6.246 -28.141 1 68.25 28 TYR B O 1
ATOM 2719 N N . TYR B 1 29 ? 8.055 -7.129 -29.547 1 59.91 29 TYR B N 1
ATOM 2720 C CA . TYR B 1 29 ? 7.953 -8.367 -28.781 1 59.91 29 TYR B CA 1
ATOM 2721 C C . TYR B 1 29 ? 9.117 -9.297 -29.078 1 59.91 29 TYR B C 1
ATOM 2723 O O . TYR B 1 29 ? 9.562 -10.055 -28.219 1 59.91 29 TYR B O 1
ATOM 2731 N N . PHE B 1 30 ? 9.617 -9.297 -30.172 1 53.06 30 PHE B N 1
ATOM 2732 C CA . PHE B 1 30 ? 10.609 -10.289 -30.578 1 53.06 30 PHE B CA 1
ATOM 2733 C C . PHE B 1 30 ? 12 -9.68 -30.609 1 53.06 30 PHE B C 1
ATOM 2735 O O . PHE B 1 30 ? 13 -10.375 -30.391 1 53.06 30 PHE B O 1
ATOM 2742 N N . GLN B 1 31 ? 12 -8.359 -30.781 1 53.88 31 GLN B N 1
ATOM 2743 C CA . GLN B 1 31 ? 13.328 -7.77 -30.906 1 53.88 31 GLN B CA 1
ATOM 2744 C C . GLN B 1 31 ? 13.633 -6.848 -29.734 1 53.88 31 GLN B C 1
ATOM 2746 O O . GLN B 1 31 ? 14.617 -6.109 -29.75 1 53.88 31 GLN B O 1
ATOM 2751 N N . ASP B 1 32 ? 12.75 -6.914 -28.812 1 58.56 32 ASP B N 1
ATOM 2752 C CA . ASP B 1 32 ? 12.922 -6.195 -27.547 1 58.56 32 ASP B CA 1
ATOM 2753 C C . ASP B 1 32 ? 13.297 -4.734 -27.797 1 58.56 32 ASP B C 1
ATOM 2755 O O . ASP B 1 32 ? 14.148 -4.18 -27.094 1 58.56 32 ASP B O 1
ATOM 2759 N N . GLN B 1 33 ? 12.727 -4.199 -28.906 1 63.75 33 GLN B N 1
ATOM 2760 C CA . GLN B 1 33 ? 12.938 -2.775 -29.141 1 63.75 33 GLN B CA 1
ATOM 2761 C C . GLN B 1 33 ? 11.961 -1.932 -28.328 1 63.75 33 GLN B C 1
ATOM 2763 O O . GLN B 1 33 ? 10.805 -2.32 -28.125 1 63.75 33 GLN B O 1
ATOM 2768 N N . THR B 1 34 ? 12.5 -0.879 -27.891 1 70.19 34 THR B N 1
ATOM 2769 C CA . THR B 1 34 ? 11.617 0.037 -27.172 1 70.19 34 THR B CA 1
ATOM 2770 C C . THR B 1 34 ? 10.602 0.663 -28.109 1 70.19 34 THR B C 1
ATOM 2772 O O . THR B 1 34 ? 10.836 0.752 -29.312 1 70.19 34 THR B O 1
ATOM 2775 N N . MET B 1 35 ? 9.43 1.046 -27.578 1 72.06 35 MET B N 1
ATOM 2776 C CA . MET B 1 35 ? 8.414 1.685 -28.406 1 72.06 35 MET B CA 1
ATOM 2777 C C . MET B 1 35 ? 8.961 2.957 -29.047 1 72.06 35 MET B C 1
ATOM 2779 O O . MET B 1 35 ? 8.617 3.281 -30.188 1 72.06 35 MET B O 1
ATOM 2783 N N . ALA B 1 36 ? 9.859 3.596 -28.359 1 76.88 36 ALA B N 1
ATOM 2784 C CA . ALA B 1 36 ? 10.492 4.797 -28.891 1 76.88 36 ALA B CA 1
ATOM 2785 C C . ALA B 1 36 ? 11.398 4.457 -30.078 1 76.88 36 ALA B C 1
ATOM 2787 O O . ALA B 1 36 ? 11.383 5.152 -31.094 1 76.88 36 ALA B O 1
ATOM 2788 N N . ALA B 1 37 ? 12.086 3.457 -29.969 1 78.38 37 ALA B N 1
ATOM 2789 C CA . ALA B 1 37 ? 12.977 3.01 -31.047 1 78.38 37 ALA B CA 1
ATOM 2790 C C . ALA B 1 37 ? 12.172 2.537 -32.25 1 78.38 37 ALA B C 1
ATOM 2792 O O . ALA B 1 37 ? 12.531 2.838 -33.406 1 78.38 37 ALA B O 1
ATOM 2793 N N . ILE B 1 38 ? 11.141 1.826 -32 1 82 38 ILE B N 1
ATOM 2794 C CA . ILE B 1 38 ? 10.25 1.353 -33.062 1 82 38 ILE B CA 1
ATOM 2795 C C . ILE B 1 38 ? 9.641 2.545 -33.812 1 82 38 ILE B C 1
ATOM 2797 O O . ILE B 1 38 ? 9.555 2.547 -35.031 1 82 38 ILE B O 1
ATOM 2801 N N . GLY B 1 39 ? 9.281 3.506 -33.031 1 85.5 39 GLY B N 1
ATOM 2802 C CA . GLY B 1 39 ? 8.75 4.727 -33.625 1 85.5 39 GLY B CA 1
ATOM 2803 C C . GLY B 1 39 ? 9.719 5.398 -34.594 1 85.5 39 GLY B C 1
ATOM 2804 O O . GLY B 1 39 ? 9.328 5.801 -35.688 1 85.5 39 GLY B O 1
ATOM 2805 N N . ARG B 1 40 ? 10.898 5.508 -34.188 1 82.88 40 ARG B N 1
ATOM 2806 C CA . ARG B 1 40 ? 11.938 6.09 -35.031 1 82.88 40 ARG B CA 1
ATOM 2807 C C . ARG B 1 40 ? 12.125 5.273 -36.312 1 82.88 40 ARG B C 1
ATOM 2809 O O . ARG B 1 40 ? 12.219 5.832 -37.406 1 82.88 40 ARG B O 1
ATOM 2816 N N . ASP B 1 41 ? 12.172 3.986 -36.156 1 81 41 ASP B N 1
ATOM 2817 C CA . ASP B 1 41 ? 12.422 3.078 -37.281 1 81 41 ASP B CA 1
ATOM 2818 C C . ASP B 1 41 ? 11.266 3.102 -38.281 1 81 41 ASP B C 1
ATOM 2820 O O . ASP B 1 41 ? 11.484 3.01 -39.5 1 81 41 ASP B O 1
ATOM 2824 N N . MET B 1 42 ? 10.102 3.256 -37.75 1 84.19 42 MET B N 1
ATOM 2825 C CA . MET B 1 42 ? 8.914 3.16 -38.594 1 84.19 42 MET B CA 1
ATOM 2826 C C . MET B 1 42 ? 8.422 4.543 -39 1 84.19 42 MET B C 1
ATOM 2828 O O . MET B 1 42 ? 7.48 4.668 -39.781 1 84.19 42 MET B O 1
ATOM 2832 N N . GLY B 1 43 ? 9.094 5.645 -38.375 1 85.81 43 GLY B N 1
ATOM 2833 C CA . GLY B 1 43 ? 8.734 7.012 -38.719 1 85.81 43 GLY B CA 1
ATOM 2834 C C . GLY B 1 43 ? 7.406 7.445 -38.125 1 85.81 43 GLY B C 1
ATOM 2835 O O . GLY B 1 43 ? 6.652 8.188 -38.75 1 85.81 43 GLY B O 1
ATOM 2836 N N . VAL B 1 44 ? 7.09 6.812 -37.062 1 84.62 44 VAL B N 1
ATOM 2837 C CA . VAL B 1 44 ? 5.852 7.172 -36.375 1 84.62 44 VAL B CA 1
ATOM 2838 C C . VAL B 1 44 ? 6.145 7.5 -34.906 1 84.62 44 VAL B C 1
ATOM 2840 O O . VAL B 1 44 ? 7.246 7.242 -34.406 1 84.62 44 VAL B O 1
ATOM 2843 N N . SER B 1 45 ? 5.234 8.148 -34.25 1 80.62 45 SER B N 1
ATOM 2844 C CA . SER B 1 45 ? 5.395 8.5 -32.844 1 80.62 45 SER B CA 1
ATOM 2845 C C . SER B 1 45 ? 5.344 7.262 -31.969 1 80.62 45 SER B C 1
ATOM 2847 O O . SER B 1 45 ? 4.801 6.227 -32.375 1 80.62 45 SER B O 1
ATOM 2849 N N . ARG B 1 46 ? 5.879 7.43 -30.844 1 76.25 46 ARG B N 1
ATOM 2850 C CA . ARG B 1 46 ? 5.809 6.387 -29.828 1 76.25 46 ARG B CA 1
ATOM 2851 C C . ARG B 1 46 ? 4.363 6.004 -29.531 1 76.25 46 ARG B C 1
ATOM 2853 O O . ARG B 1 46 ? 4.047 4.824 -29.359 1 76.25 46 ARG B O 1
ATOM 2860 N N . SER B 1 47 ? 3.559 6.977 -29.531 1 75.56 47 SER B N 1
ATOM 2861 C CA . SER B 1 47 ? 2.146 6.73 -29.25 1 75.56 47 SER B CA 1
ATOM 2862 C C . SER B 1 47 ? 1.497 5.926 -30.375 1 75.56 47 SER B C 1
ATOM 2864 O O . SER B 1 47 ? 0.683 5.035 -30.109 1 75.56 47 SER B O 1
ATOM 2866 N N . THR B 1 48 ? 1.826 6.223 -31.531 1 80.5 48 THR B N 1
ATOM 2867 C CA . THR B 1 48 ? 1.331 5.461 -32.688 1 80.5 48 THR B CA 1
ATOM 2868 C C . THR B 1 48 ? 1.811 4.012 -32.625 1 80.5 48 THR B C 1
ATOM 2870 O O . THR B 1 48 ? 1.043 3.086 -32.875 1 80.5 48 THR B O 1
ATOM 2873 N N . VAL B 1 49 ? 3.078 3.848 -32.188 1 80.25 49 VAL B N 1
ATOM 2874 C CA . VAL B 1 49 ? 3.625 2.502 -32.031 1 80.25 49 VAL B CA 1
ATOM 2875 C C . VAL B 1 49 ? 2.838 1.745 -30.969 1 80.25 49 VAL B C 1
ATOM 2877 O O . VAL B 1 49 ? 2.463 0.587 -31.172 1 80.25 49 VAL B O 1
ATOM 2880 N N . SER B 1 50 ? 2.562 2.414 -29.953 1 74.88 50 SER B N 1
ATOM 2881 C CA . SER B 1 50 ? 1.791 1.805 -28.875 1 74.88 50 SER B CA 1
ATOM 2882 C C . SER B 1 50 ? 0.421 1.347 -29.375 1 74.88 50 SER B C 1
ATOM 2884 O O . SER B 1 50 ? -0.004 0.226 -29.078 1 74.88 50 SER B O 1
ATOM 2886 N N . ARG B 1 51 ? -0.205 2.102 -30.188 1 76.25 51 ARG B N 1
ATOM 2887 C CA . ARG B 1 51 ? -1.518 1.771 -30.734 1 76.25 51 ARG B CA 1
ATOM 2888 C C . ARG B 1 51 ? -1.424 0.611 -31.719 1 76.25 51 ARG B C 1
ATOM 2890 O O . ARG B 1 51 ? -2.297 -0.26 -31.75 1 76.25 51 ARG B O 1
ATOM 2897 N N . LEU B 1 52 ? -0.407 0.642 -32.562 1 77.88 52 LEU B N 1
ATOM 2898 C CA . LEU B 1 52 ? -0.188 -0.427 -33.531 1 77.88 52 LEU B CA 1
ATOM 2899 C C . LEU B 1 52 ? 0.033 -1.762 -32.844 1 77.88 52 LEU B C 1
ATOM 2901 O O . LEU B 1 52 ? -0.536 -2.781 -33.219 1 77.88 52 LEU B O 1
ATOM 2905 N N . ILE B 1 53 ? 0.843 -1.644 -31.766 1 72.5 53 ILE B N 1
ATOM 2906 C CA . ILE B 1 53 ? 1.14 -2.855 -31 1 72.5 53 ILE B CA 1
ATOM 2907 C C . ILE B 1 53 ? -0.125 -3.35 -30.297 1 72.5 53 ILE B C 1
ATOM 2909 O O . ILE B 1 53 ? -0.428 -4.547 -30.328 1 72.5 53 ILE B O 1
ATOM 2913 N N . THR B 1 54 ? -0.872 -2.414 -29.828 1 68.62 54 THR B N 1
ATOM 2914 C CA . THR B 1 54 ? -2.145 -2.736 -29.188 1 68.62 54 THR B CA 1
ATOM 2915 C C . THR B 1 54 ? -3.123 -3.322 -30.203 1 68.62 54 THR B C 1
ATOM 2917 O O . THR B 1 54 ? -3.771 -4.336 -29.938 1 68.62 54 THR B O 1
ATOM 2920 N N . TYR B 1 55 ? -3.193 -2.715 -31.344 1 71.81 55 TYR B N 1
ATOM 2921 C CA . TYR B 1 55 ? -4.051 -3.193 -32.406 1 71.81 55 TYR B CA 1
ATOM 2922 C C . TYR B 1 55 ? -3.643 -4.598 -32.844 1 71.81 55 TYR B C 1
ATOM 2924 O O . TYR B 1 55 ? -4.496 -5.469 -33.031 1 71.81 55 TYR B O 1
ATOM 2932 N N . ALA B 1 56 ? -2.359 -4.781 -33.062 1 69.75 56 ALA B N 1
ATOM 2933 C CA . ALA B 1 56 ? -1.863 -6.094 -33.469 1 69.75 56 ALA B CA 1
ATOM 2934 C C . ALA B 1 56 ? -2.27 -7.172 -32.469 1 69.75 56 ALA B C 1
ATOM 2936 O O . ALA B 1 56 ? -2.662 -8.273 -32.844 1 69.75 56 ALA B O 1
ATOM 2937 N N . ARG B 1 57 ? -2.236 -6.699 -31.312 1 60.56 57 ARG B N 1
ATOM 2938 C CA . ARG B 1 57 ? -2.537 -7.637 -30.234 1 60.56 57 ARG B CA 1
ATOM 2939 C C . ARG B 1 57 ? -4.035 -7.906 -30.141 1 60.56 57 ARG B C 1
ATOM 2941 O O . ARG B 1 57 ? -4.461 -9.062 -30.062 1 60.56 57 ARG B O 1
ATOM 2948 N N . THR B 1 58 ? -4.793 -6.852 -30.203 1 61.19 58 THR B N 1
ATOM 2949 C CA . THR B 1 58 ? -6.23 -6.957 -29.984 1 61.19 58 THR B CA 1
ATOM 2950 C C . THR B 1 58 ? -6.93 -7.539 -31.203 1 61.19 58 THR B C 1
ATOM 2952 O O . THR B 1 58 ? -7.973 -8.188 -31.078 1 61.19 58 THR B O 1
ATOM 2955 N N . SER B 1 59 ? -6.328 -7.367 -32.281 1 59.94 59 SER B N 1
ATOM 2956 C CA . SER B 1 59 ? -6.941 -7.852 -33.531 1 59.94 59 SER B CA 1
ATOM 2957 C C . SER B 1 59 ? -6.496 -9.281 -33.844 1 59.94 59 SER B C 1
ATOM 2959 O O . SER B 1 59 ? -6.871 -9.836 -34.875 1 59.94 59 SER B O 1
ATOM 2961 N N . GLY B 1 60 ? -5.664 -9.805 -32.781 1 53.53 60 GLY B N 1
ATOM 2962 C CA . GLY B 1 60 ? -5.211 -11.18 -32.938 1 53.53 60 GLY B CA 1
ATOM 2963 C C . GLY B 1 60 ? -4.133 -11.336 -34 1 53.53 60 GLY B C 1
ATOM 2964 O O . GLY B 1 60 ? -3.873 -12.445 -34.469 1 53.53 60 GLY B O 1
ATOM 2965 N N . LEU B 1 61 ? -3.66 -10.273 -34.531 1 56.22 61 LEU B N 1
ATOM 2966 C CA . LEU B 1 61 ? -2.639 -10.312 -35.594 1 56.22 61 LEU B CA 1
ATOM 2967 C C . LEU B 1 61 ? -1.327 -10.867 -35.031 1 56.22 61 LEU B C 1
ATOM 2969 O O . LEU B 1 61 ? -0.534 -11.445 -35.781 1 56.22 61 LEU B O 1
ATOM 2973 N N . VAL B 1 62 ? -1.039 -10.523 -33.875 1 49.34 62 VAL B N 1
ATOM 2974 C CA . VAL B 1 62 ? 0.152 -11.094 -33.25 1 49.34 62 VAL B CA 1
ATOM 2975 C C . VAL B 1 62 ? -0.253 -11.977 -32.062 1 49.34 62 VAL B C 1
ATOM 2977 O O . VAL B 1 62 ? -1.049 -11.562 -31.219 1 49.34 62 VAL B O 1
ATOM 2980 N N . GLU B 1 63 ? -0.334 -13.18 -32.438 1 45.88 63 GLU B N 1
ATOM 2981 C CA . GLU B 1 63 ? -0.42 -14.148 -31.359 1 45.88 63 GLU B CA 1
ATOM 2982 C C . GLU B 1 63 ? 0.963 -14.484 -30.812 1 45.88 63 GLU B C 1
ATOM 2984 O O . GLU B 1 63 ? 1.866 -14.844 -31.578 1 45.88 63 GLU B O 1
ATOM 2989 N N . ILE B 1 64 ? 1.232 -13.922 -29.797 1 40.72 64 ILE B N 1
ATOM 2990 C CA . ILE B 1 64 ? 2.492 -14.297 -29.172 1 40.72 64 ILE B CA 1
ATOM 2991 C C . ILE B 1 64 ? 2.498 -15.797 -28.891 1 40.72 64 ILE B C 1
ATOM 2993 O O . ILE B 1 64 ? 1.698 -16.281 -28.078 1 40.72 64 ILE B O 1
ATOM 2997 N N . LYS B 1 65 ? 2.639 -16.547 -30 1 41.34 65 LYS B N 1
ATOM 2998 C CA . LYS B 1 65 ? 2.846 -17.969 -29.719 1 41.34 65 LYS B CA 1
ATOM 2999 C C . LYS B 1 65 ? 4.289 -18.25 -29.297 1 41.34 65 LYS B C 1
ATOM 3001 O O . LYS B 1 65 ? 5.227 -17.891 -30.016 1 41.34 65 LYS B O 1
ATOM 3006 N N . ILE B 1 66 ? 4.496 -18.172 -28.047 1 37.78 66 ILE B N 1
ATOM 3007 C CA . ILE B 1 66 ? 5.805 -18.594 -27.562 1 37.78 66 ILE B CA 1
ATOM 3008 C C . ILE B 1 66 ? 6.074 -20.031 -28 1 37.78 66 ILE B C 1
ATOM 3010 O O . ILE B 1 66 ? 5.426 -20.969 -27.516 1 37.78 66 ILE B O 1
ATOM 3014 N N . SER B 1 67 ? 6.25 -20.203 -29.312 1 40.28 67 SER B N 1
ATOM 3015 C CA . SER B 1 67 ? 6.574 -21.547 -29.797 1 40.28 67 SER B CA 1
ATOM 3016 C C . SER B 1 67 ? 7.844 -22.062 -29.125 1 40.28 67 SER B C 1
ATOM 3018 O O . SER B 1 67 ? 8.852 -21.359 -29.047 1 40.28 67 SER B O 1
ATOM 3020 N N . THR B 1 68 ? 7.68 -22.766 -28.016 1 42.56 68 THR B N 1
ATOM 3021 C CA . THR B 1 68 ? 8.828 -23.516 -27.516 1 42.56 68 THR B CA 1
ATOM 3022 C C . THR B 1 68 ? 9.453 -24.359 -28.609 1 42.56 68 THR B C 1
ATOM 3024 O O . THR B 1 68 ? 8.75 -25.125 -29.281 1 42.56 68 THR B O 1
ATOM 3027 N N . PRO B 1 69 ? 10.617 -24.016 -29.125 1 42.22 69 PRO B N 1
ATOM 3028 C CA . PRO B 1 69 ? 11.219 -24.844 -30.172 1 42.22 69 PRO B CA 1
ATOM 3029 C C . PRO B 1 69 ? 10.922 -26.328 -29.984 1 42.22 69 PRO B C 1
ATOM 3031 O O . PRO B 1 69 ? 10.523 -26.75 -28.891 1 42.22 69 PRO B O 1
ATOM 3034 N N . HIS B 1 70 ? 11.297 -27.125 -31.156 1 46.97 70 HIS B N 1
ATOM 3035 C CA . HIS B 1 70 ? 11.477 -28.531 -31.516 1 46.97 70 HIS B CA 1
ATOM 3036 C C . HIS B 1 70 ? 12.344 -29.266 -30.5 1 46.97 70 HIS B C 1
ATOM 3038 O O . HIS B 1 70 ? 13.547 -29 -30.406 1 46.97 70 HIS B O 1
ATOM 3044 N N . GLY B 1 71 ? 11.922 -29.328 -29.25 1 56.06 71 GLY B N 1
ATOM 3045 C CA . GLY B 1 71 ? 12.602 -30.141 -28.266 1 56.06 71 GLY B CA 1
ATOM 3046 C C . GLY B 1 71 ? 11.648 -30.891 -27.344 1 56.06 71 GLY B C 1
ATOM 3047 O O . GLY B 1 71 ? 10.578 -31.328 -27.781 1 56.06 71 GLY B O 1
ATOM 3048 N N . GLN B 1 72 ? 12.141 -31.312 -26.109 1 68.88 72 GLN B N 1
ATOM 3049 C CA . GLN B 1 72 ? 11.477 -32.125 -25.109 1 68.88 72 GLN B CA 1
ATOM 3050 C C . GLN B 1 72 ? 10.289 -31.406 -24.5 1 68.88 72 GLN B C 1
ATOM 3052 O O . GLN B 1 72 ? 9.484 -32.031 -23.781 1 68.88 72 GLN B O 1
ATOM 3057 N N . ALA B 1 73 ? 10.047 -30.219 -24.969 1 77.31 73 ALA B N 1
ATOM 3058 C CA . ALA B 1 73 ? 9.047 -29.391 -24.297 1 77.31 73 ALA B CA 1
ATOM 3059 C C . ALA B 1 73 ? 7.637 -29.906 -24.562 1 77.31 73 ALA B C 1
ATOM 3061 O O . ALA B 1 73 ? 6.848 -30.094 -23.625 1 77.31 73 ALA B O 1
ATOM 3062 N N . PRO B 1 74 ? 7.352 -30.312 -25.766 1 79.12 74 PRO B N 1
ATOM 3063 C CA . PRO B 1 74 ? 6 -30.828 -25.984 1 79.12 74 PRO B CA 1
ATOM 3064 C C . PRO B 1 74 ? 5.734 -32.125 -25.219 1 79.12 74 PRO B C 1
ATOM 3066 O O . PRO B 1 74 ? 4.629 -32.344 -24.719 1 79.12 74 PRO B O 1
ATOM 3069 N N . ARG B 1 75 ? 6.73 -32.938 -25.141 1 85.81 75 ARG B N 1
ATOM 3070 C CA . ARG B 1 75 ? 6.582 -34.188 -24.406 1 85.81 75 ARG B CA 1
ATOM 3071 C C . ARG B 1 75 ? 6.391 -33.906 -22.906 1 85.81 75 ARG B C 1
ATOM 3073 O O . ARG B 1 75 ? 5.535 -34.531 -22.266 1 85.81 75 ARG B O 1
ATOM 3080 N N . ILE B 1 76 ? 7.164 -33 -22.406 1 90.5 76 ILE B N 1
ATOM 3081 C CA . ILE B 1 76 ? 7.094 -32.656 -21 1 90.5 76 ILE B CA 1
ATOM 3082 C C . ILE B 1 76 ? 5.727 -32.031 -20.688 1 90.5 76 ILE B C 1
ATOM 3084 O O . ILE B 1 76 ? 5.109 -32.375 -19.672 1 90.5 76 ILE B O 1
ATOM 3088 N N . GLU B 1 77 ? 5.223 -31.203 -21.578 1 90.56 77 GLU B N 1
ATOM 3089 C CA . GLU B 1 77 ? 3.918 -30.562 -21.406 1 90.56 77 GLU B CA 1
ATOM 3090 C C . GLU B 1 77 ? 2.797 -31.609 -21.406 1 90.56 77 GLU B C 1
ATOM 3092 O O . GLU B 1 77 ? 1.862 -31.516 -20.609 1 90.56 77 GLU B O 1
ATOM 3097 N N . ARG B 1 78 ? 2.945 -32.594 -22.234 1 91 78 ARG B N 1
ATOM 3098 C CA . ARG B 1 78 ? 1.972 -33.688 -22.281 1 91 78 ARG B CA 1
ATOM 3099 C C . ARG B 1 78 ? 1.983 -34.469 -20.984 1 91 78 ARG B C 1
ATOM 3101 O O . ARG B 1 78 ? 0.931 -34.875 -20.484 1 91 78 ARG B O 1
ATOM 3108 N N . GLU B 1 79 ? 3.145 -34.656 -20.453 1 94.06 79 GLU B N 1
ATOM 3109 C CA . GLU B 1 79 ? 3.258 -35.406 -19.203 1 94.06 79 GLU B CA 1
ATOM 3110 C C . GLU B 1 79 ? 2.527 -34.688 -18.078 1 94.06 79 GLU B C 1
ATOM 3112 O O . GLU B 1 79 ? 1.85 -35.312 -17.25 1 94.06 79 GLU B O 1
ATOM 3117 N N . PHE B 1 80 ? 2.676 -33.375 -18.047 1 96 80 PHE B N 1
ATOM 3118 C CA . PHE B 1 80 ? 1.962 -32.594 -17.031 1 96 80 PHE B CA 1
ATOM 3119 C C . PHE B 1 80 ? 0.454 -32.719 -17.219 1 96 80 PHE B C 1
ATOM 3121 O O . PHE B 1 80 ? -0.29 -32.844 -16.25 1 96 80 PHE B O 1
ATOM 3128 N N . SER B 1 81 ? 0 -32.656 -18.469 1 95.25 81 SER B N 1
ATOM 3129 C CA . SER B 1 81 ? -1.422 -32.781 -18.766 1 95.25 81 SER B CA 1
ATOM 3130 C C . SER B 1 81 ? -1.957 -34.156 -18.359 1 95.25 81 SER B C 1
ATOM 3132 O O . SER B 1 81 ? -3.006 -34.25 -17.719 1 95.25 81 SER B O 1
ATOM 3134 N N . GLU B 1 82 ? -1.246 -35.188 -18.625 1 95.62 82 GLU B N 1
ATOM 3135 C CA . GLU B 1 82 ? -1.685 -36.562 -18.344 1 95.62 82 GLU B CA 1
ATOM 3136 C C . GLU B 1 82 ? -1.637 -36.875 -16.859 1 95.62 82 GLU B C 1
ATOM 3138 O O . GLU B 1 82 ? -2.564 -37.469 -16.312 1 95.62 82 GLU B O 1
ATOM 3143 N N . ARG B 1 83 ? -0.627 -36.375 -16.219 1 96.31 83 ARG B N 1
ATOM 3144 C CA . ARG B 1 83 ? -0.404 -36.75 -14.828 1 96.31 83 ARG B CA 1
ATOM 3145 C C . ARG B 1 83 ? -1.207 -35.875 -13.883 1 96.31 83 ARG B C 1
ATOM 3147 O O . ARG B 1 83 ? -1.688 -36.344 -12.844 1 96.31 83 ARG B O 1
ATOM 3154 N N . TYR B 1 84 ? -1.269 -34.594 -14.242 1 96.81 84 TYR B N 1
ATOM 3155 C CA . TYR B 1 84 ? -1.815 -33.656 -13.273 1 96.81 84 TYR B CA 1
ATOM 3156 C C . TYR B 1 84 ? -3.029 -32.938 -13.836 1 96.81 84 TYR B C 1
ATOM 3158 O O . TYR B 1 84 ? -3.715 -32.219 -13.109 1 96.81 84 TYR B O 1
ATOM 3166 N N . GLY B 1 85 ? -3.361 -33.062 -15.148 1 96.44 85 GLY B N 1
ATOM 3167 C CA . GLY B 1 85 ? -4.461 -32.344 -15.758 1 96.44 85 GLY B CA 1
ATOM 3168 C C . GLY B 1 85 ? -4.211 -30.844 -15.844 1 96.44 85 GLY B C 1
ATOM 3169 O O . GLY B 1 85 ? -5.137 -30.047 -15.703 1 96.44 85 GLY B O 1
ATOM 3170 N N . VAL B 1 86 ? -2.924 -30.484 -15.977 1 97.12 86 VAL B N 1
ATOM 3171 C CA . VAL B 1 86 ? -2.535 -29.078 -15.969 1 97.12 86 VAL B CA 1
ATOM 3172 C C . VAL B 1 86 ? -1.928 -28.688 -17.312 1 97.12 86 VAL B C 1
ATOM 3174 O O . VAL B 1 86 ? -1.257 -29.5 -17.953 1 97.12 86 VAL B O 1
ATOM 3177 N N . ARG B 1 87 ? -2.186 -27.469 -17.766 1 95.44 87 ARG B N 1
ATOM 3178 C CA . ARG B 1 87 ? -1.501 -26.906 -18.938 1 95.44 87 ARG B CA 1
ATOM 3179 C C . ARG B 1 87 ? -0.151 -26.312 -18.547 1 95.44 87 ARG B C 1
ATOM 3181 O O . ARG B 1 87 ? -0.09 -25.281 -17.859 1 95.44 87 ARG B O 1
ATOM 3188 N N . ALA B 1 88 ? 0.873 -26.953 -19.062 1 95.19 88 ALA B N 1
ATOM 3189 C CA . ALA B 1 88 ? 2.213 -26.484 -18.734 1 95.19 88 ALA B CA 1
ATOM 3190 C C . ALA B 1 88 ? 2.822 -25.703 -19.891 1 95.19 88 ALA B C 1
ATOM 3192 O O . ALA B 1 88 ? 2.645 -26.062 -21.062 1 95.19 88 ALA B O 1
ATOM 3193 N N . HIS B 1 89 ? 3.408 -24.609 -19.547 1 92.06 89 HIS B N 1
ATOM 3194 C CA . HIS B 1 89 ? 4.262 -23.828 -20.438 1 92.06 89 HIS B CA 1
ATOM 3195 C C . HIS B 1 89 ? 5.723 -23.906 -20.016 1 92.06 89 HIS B C 1
ATOM 3197 O O . HIS B 1 89 ? 6.113 -23.344 -18.984 1 92.06 89 HIS B O 1
ATOM 3203 N N . VAL B 1 90 ? 6.48 -24.641 -20.859 1 91.38 90 VAL B N 1
ATOM 3204 C CA . VAL B 1 90 ? 7.867 -24.906 -20.484 1 91.38 90 VAL B CA 1
ATOM 3205 C C . VAL B 1 90 ? 8.781 -23.891 -21.172 1 91.38 90 VAL B C 1
ATOM 3207 O O . VAL B 1 90 ? 8.773 -23.766 -22.406 1 91.38 90 VAL B O 1
ATOM 3210 N N . VAL B 1 91 ? 9.508 -23.156 -20.328 1 89.75 91 VAL B N 1
ATOM 3211 C CA . VAL B 1 91 ? 10.43 -22.125 -20.812 1 89.75 91 VAL B CA 1
ATOM 3212 C C . VAL B 1 91 ? 11.844 -22.703 -20.906 1 89.75 91 VAL B C 1
ATOM 3214 O O . VAL B 1 91 ? 12.391 -23.188 -19.906 1 89.75 91 VAL B O 1
ATOM 3217 N N . THR B 1 92 ? 12.398 -22.609 -22.078 1 85.94 92 THR B N 1
ATOM 3218 C CA . THR B 1 92 ? 13.766 -23.094 -22.266 1 85.94 92 THR B CA 1
ATOM 3219 C C . THR B 1 92 ? 14.766 -22.062 -21.75 1 85.94 92 THR B C 1
ATOM 3221 O O . THR B 1 92 ? 14.758 -20.906 -22.188 1 85.94 92 THR B O 1
ATOM 3224 N N . VAL B 1 93 ? 15.531 -22.547 -20.766 1 84.44 93 VAL B N 1
ATOM 3225 C CA . VAL B 1 93 ? 16.578 -21.719 -20.188 1 84.44 93 VAL B CA 1
ATOM 3226 C C . VAL B 1 93 ? 17.922 -22.438 -20.297 1 84.44 93 VAL B C 1
ATOM 3228 O O . VAL B 1 93 ? 18.031 -23.625 -19.984 1 84.44 93 VAL B O 1
ATOM 3231 N N . PRO B 1 94 ? 18.938 -21.672 -20.844 1 78.62 94 PRO B N 1
ATOM 3232 C CA . PRO B 1 94 ? 20.25 -22.328 -20.875 1 78.62 94 PRO B CA 1
ATOM 3233 C C . PRO B 1 94 ? 20.672 -22.875 -19.516 1 78.62 94 PRO B C 1
ATOM 3235 O O . PRO B 1 94 ? 20.359 -22.281 -18.484 1 78.62 94 PRO B O 1
ATOM 3238 N N . GLU B 1 95 ? 21.312 -24.031 -19.484 1 75.62 95 GLU B N 1
ATOM 3239 C CA . GLU B 1 95 ? 21.641 -24.766 -18.266 1 75.62 95 GLU B CA 1
ATOM 3240 C C . GLU B 1 95 ? 22.594 -23.969 -17.375 1 75.62 95 GLU B C 1
ATOM 3242 O O . GLU B 1 95 ? 22.516 -24.047 -16.156 1 75.62 95 GLU B O 1
ATOM 3247 N N . LEU B 1 96 ? 23.453 -23.125 -17.859 1 81.38 96 LEU B N 1
ATOM 3248 C CA . LEU B 1 96 ? 24.516 -22.5 -17.078 1 81.38 96 LEU B CA 1
ATOM 3249 C C . LEU B 1 96 ? 24.094 -21.141 -16.547 1 81.38 96 LEU B C 1
ATOM 3251 O O . LEU B 1 96 ? 24.844 -20.484 -15.82 1 81.38 96 LEU B O 1
ATOM 3255 N N . VAL B 1 97 ? 22.859 -20.953 -16.609 1 81.94 97 VAL B N 1
ATOM 3256 C CA . VAL B 1 97 ? 22.453 -19.641 -16.141 1 81.94 97 VAL B CA 1
ATOM 3257 C C . VAL B 1 97 ? 22.156 -19.703 -14.641 1 81.94 97 VAL B C 1
ATOM 3259 O O . VAL B 1 97 ? 21.734 -20.734 -14.125 1 81.94 97 VAL B O 1
ATOM 3262 N N . GLY B 1 98 ? 22.438 -18.578 -13.922 1 86.38 98 GLY B N 1
ATOM 3263 C CA . GLY B 1 98 ? 22.125 -18.484 -12.508 1 86.38 98 GLY B CA 1
ATOM 3264 C C . GLY B 1 98 ? 20.641 -18.422 -12.219 1 86.38 98 GLY B C 1
ATOM 3265 O O . GLY B 1 98 ? 19.828 -18.281 -13.141 1 86.38 98 GLY B O 1
ATOM 3266 N N . ASP B 1 99 ? 20.297 -18.578 -10.953 1 88.25 99 ASP B N 1
ATOM 3267 C CA . ASP B 1 99 ? 18.906 -18.656 -10.516 1 88.25 99 ASP B CA 1
ATOM 3268 C C . ASP B 1 99 ? 18.156 -17.375 -10.859 1 88.25 99 ASP B C 1
ATOM 3270 O O . ASP B 1 99 ? 17 -17.406 -11.266 1 88.25 99 ASP B O 1
ATOM 3274 N N . LEU B 1 100 ? 18.812 -16.266 -10.672 1 89.56 100 LEU B N 1
ATOM 3275 C CA . LEU B 1 100 ? 18.172 -14.992 -10.938 1 89.56 100 LEU B CA 1
ATOM 3276 C C . LEU B 1 100 ? 17.859 -14.836 -12.422 1 89.56 100 LEU B C 1
ATOM 3278 O O . LEU B 1 100 ? 16.797 -14.352 -12.797 1 89.56 100 LEU B O 1
ATOM 3282 N N . GLU B 1 101 ? 18.781 -15.18 -13.227 1 87.56 101 GLU B N 1
ATOM 3283 C CA . GLU B 1 101 ? 18.562 -15.109 -14.664 1 87.56 101 GLU B CA 1
ATOM 3284 C C . GLU B 1 101 ? 17.484 -16.094 -15.109 1 87.56 101 GLU B C 1
ATOM 3286 O O . GLU B 1 101 ? 16.672 -15.773 -15.992 1 87.56 101 GLU B O 1
ATOM 3291 N N . ARG B 1 102 ? 17.469 -17.266 -14.57 1 90.62 102 ARG B N 1
ATOM 3292 C CA . ARG B 1 102 ? 16.422 -18.25 -14.852 1 90.62 102 ARG B CA 1
ATOM 3293 C C . ARG B 1 102 ? 15.047 -17.688 -14.516 1 90.62 102 ARG B C 1
ATOM 3295 O O . ARG B 1 102 ? 14.109 -17.812 -15.305 1 90.62 102 ARG B O 1
ATOM 3302 N N . LEU B 1 103 ? 14.977 -17.109 -13.344 1 94.38 103 LEU B N 1
ATOM 3303 C CA . LEU B 1 103 ? 13.727 -16.469 -12.938 1 94.38 103 LEU B CA 1
ATOM 3304 C C . LEU B 1 103 ? 13.32 -15.383 -13.922 1 94.38 103 LEU B C 1
ATOM 3306 O O . LEU B 1 103 ? 12.148 -15.273 -14.297 1 94.38 103 LEU B O 1
ATOM 3310 N N . GLU B 1 104 ? 14.258 -14.586 -14.344 1 92.69 104 GLU B N 1
ATOM 3311 C CA . GLU B 1 104 ? 13.961 -13.5 -15.281 1 92.69 104 GLU B CA 1
ATOM 3312 C C . GLU B 1 104 ? 13.375 -14.039 -16.578 1 92.69 104 GLU B C 1
ATOM 3314 O O . GLU B 1 104 ? 12.406 -13.477 -17.109 1 92.69 104 GLU B O 1
ATOM 3319 N N . LYS B 1 105 ? 13.914 -15.094 -17.094 1 89.81 105 LYS B N 1
ATOM 3320 C CA . LYS B 1 105 ? 13.438 -15.672 -18.344 1 89.81 105 LYS B CA 1
ATOM 3321 C C . LYS B 1 105 ? 12.023 -16.219 -18.188 1 89.81 105 LYS B C 1
ATOM 3323 O O . LYS B 1 105 ? 11.164 -16 -19.047 1 89.81 105 LYS B O 1
ATOM 3328 N N . VAL B 1 106 ? 11.828 -16.922 -17.109 1 94.38 106 VAL B N 1
ATOM 3329 C CA . VAL B 1 106 ? 10.508 -17.469 -16.844 1 94.38 106 VAL B CA 1
ATOM 3330 C C . VAL B 1 106 ? 9.508 -16.328 -16.625 1 94.38 106 VAL B C 1
ATOM 3332 O O . VAL B 1 106 ? 8.391 -16.375 -17.156 1 94.38 106 VAL B O 1
ATOM 3335 N N . ALA B 1 107 ? 9.898 -15.328 -15.898 1 96.19 107 ALA B N 1
ATOM 3336 C CA . ALA B 1 107 ? 9.047 -14.172 -15.617 1 96.19 107 ALA B CA 1
ATOM 3337 C C . ALA B 1 107 ? 8.703 -13.422 -16.906 1 96.19 107 ALA B C 1
ATOM 3339 O O . ALA B 1 107 ? 7.578 -12.945 -17.062 1 96.19 107 ALA B O 1
ATOM 3340 N N . THR B 1 108 ? 9.695 -13.281 -17.75 1 91.44 108 THR B N 1
ATOM 3341 C CA . THR B 1 108 ? 9.469 -12.617 -19.031 1 91.44 108 THR B CA 1
ATOM 3342 C C . THR B 1 108 ? 8.383 -13.344 -19.828 1 91.44 108 THR B C 1
ATOM 3344 O O . THR B 1 108 ? 7.441 -12.711 -20.312 1 91.44 108 THR B O 1
ATOM 3347 N N . PHE B 1 109 ? 8.5 -14.625 -19.891 1 89.12 109 PHE B N 1
ATOM 3348 C CA . PHE B 1 109 ? 7.496 -15.43 -20.594 1 89.12 109 PHE B CA 1
ATOM 3349 C C . PHE B 1 109 ? 6.133 -15.289 -19.922 1 89.12 109 PHE B C 1
ATOM 3351 O O . PHE B 1 109 ? 5.129 -15.07 -20.609 1 89.12 109 PHE B O 1
ATOM 3358 N N . ALA B 1 110 ? 6.109 -15.375 -18.641 1 95.75 110 ALA B N 1
ATOM 3359 C CA . ALA B 1 110 ? 4.867 -15.273 -17.875 1 95.75 110 ALA B CA 1
ATOM 3360 C C . ALA B 1 110 ? 4.191 -13.922 -18.109 1 95.75 110 ALA B C 1
ATOM 3362 O O . ALA B 1 110 ? 2.977 -13.852 -18.328 1 95.75 110 ALA B O 1
ATOM 3363 N N . GLY B 1 111 ? 4.992 -12.852 -18.016 1 94 111 GLY B N 1
ATOM 3364 C CA . GLY B 1 111 ? 4.457 -11.516 -18.219 1 94 111 GLY B CA 1
ATOM 3365 C C . GLY B 1 111 ? 3.775 -11.336 -19.562 1 94 111 GLY B C 1
ATOM 3366 O O . GLY B 1 111 ? 2.729 -10.688 -19.641 1 94 111 GLY B O 1
ATOM 3367 N N . ARG B 1 112 ? 4.285 -11.922 -20.531 1 86 112 ARG B N 1
ATOM 3368 C CA . ARG B 1 112 ? 3.721 -11.836 -21.875 1 86 112 ARG B CA 1
ATOM 3369 C C . ARG B 1 112 ? 2.471 -12.695 -22 1 86 112 ARG B C 1
ATOM 3371 O O . ARG B 1 112 ? 1.48 -12.281 -22.594 1 86 112 ARG B O 1
ATOM 3378 N N . LEU B 1 113 ? 2.525 -13.852 -21.406 1 89.88 113 LEU B N 1
ATOM 3379 C CA . LEU B 1 113 ? 1.409 -14.789 -21.484 1 89.88 113 LEU B CA 1
ATOM 3380 C C . LEU B 1 113 ? 0.199 -14.258 -20.719 1 89.88 113 LEU B C 1
ATOM 3382 O O . LEU B 1 113 ? -0.943 -14.484 -21.125 1 89.88 113 LEU B O 1
ATOM 3386 N N . LEU B 1 114 ? 0.424 -13.562 -19.672 1 94.62 114 LEU B N 1
ATOM 3387 C CA . LEU B 1 114 ? -0.644 -13.07 -18.812 1 94.62 114 LEU B CA 1
ATOM 3388 C C . LEU B 1 114 ? -1.601 -12.172 -19.594 1 94.62 114 LEU B C 1
ATOM 3390 O O . LEU B 1 114 ? -2.803 -12.156 -19.312 1 94.62 114 LEU B O 1
ATOM 3394 N N . ALA B 1 115 ? -1.056 -11.461 -20.578 1 89.06 115 ALA B N 1
ATOM 3395 C CA . ALA B 1 115 ? -1.885 -10.578 -21.391 1 89.06 115 ALA B CA 1
ATOM 3396 C C . ALA B 1 115 ? -2.965 -11.367 -22.125 1 89.06 115 ALA B C 1
ATOM 3398 O O . ALA B 1 115 ? -4.051 -10.852 -22.391 1 89.06 115 ALA B O 1
ATOM 3399 N N . SER B 1 116 ? -2.713 -12.602 -22.391 1 87.38 116 SER B N 1
ATOM 3400 C CA . SER B 1 116 ? -3.678 -13.438 -23.109 1 87.38 116 SER B CA 1
ATOM 3401 C C . SER B 1 116 ? -4.73 -14 -22.156 1 87.38 116 SER B C 1
ATOM 3403 O O . SER B 1 116 ? -5.789 -14.445 -22.594 1 87.38 116 SER B O 1
ATOM 3405 N N . PHE B 1 117 ? -4.426 -14.008 -20.922 1 93.31 117 PHE B N 1
ATOM 3406 C CA . PHE B 1 117 ? -5.32 -14.609 -19.938 1 93.31 117 PHE B CA 1
ATOM 3407 C C . PHE B 1 117 ? -6.266 -13.562 -19.359 1 93.31 117 PHE B C 1
ATOM 3409 O O . PHE B 1 117 ? -7.363 -13.898 -18.891 1 93.31 117 PHE B O 1
ATOM 3416 N N . PHE B 1 118 ? -5.852 -12.312 -19.297 1 95.25 118 PHE B N 1
ATOM 3417 C CA . PHE B 1 118 ? -6.582 -11.258 -18.609 1 95.25 118 PHE B CA 1
ATOM 3418 C C . PHE B 1 118 ? -7.328 -10.375 -19.594 1 95.25 118 PHE B C 1
ATOM 3420 O O . PHE B 1 118 ? -6.758 -9.93 -20.594 1 95.25 118 PHE B O 1
ATOM 3427 N N . ASP B 1 119 ? -8.594 -10.133 -19.234 1 92.06 119 ASP B N 1
ATOM 3428 C CA . ASP B 1 119 ? -9.43 -9.359 -20.156 1 92.06 119 ASP B CA 1
ATOM 3429 C C . ASP B 1 119 ? -10.383 -8.445 -19.391 1 92.06 119 ASP B C 1
ATOM 3431 O O . ASP B 1 119 ? -10.375 -8.43 -18.156 1 92.06 119 ASP B O 1
ATOM 3435 N N . SER B 1 120 ? -11.18 -7.602 -20.25 1 94.5 120 SER B N 1
ATOM 3436 C CA . SER B 1 120 ? -12.18 -6.719 -19.672 1 94.5 120 SER B CA 1
ATOM 3437 C C . SER B 1 120 ? -13.18 -7.5 -18.812 1 94.5 120 SER B C 1
ATOM 3439 O O . SER B 1 120 ? -13.445 -8.672 -19.094 1 94.5 120 SER B O 1
ATOM 3441 N N . ASP B 1 121 ? -13.641 -6.945 -17.734 1 95.75 121 ASP B N 1
ATOM 3442 C CA . ASP B 1 121 ? -14.672 -7.449 -16.844 1 95.75 121 ASP B CA 1
ATOM 3443 C C . 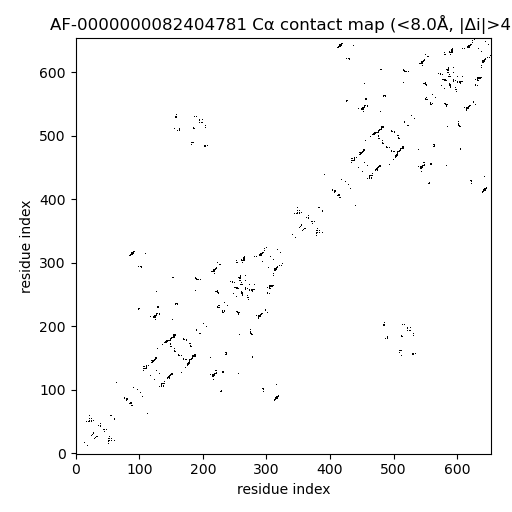ASP B 1 121 ? -14.141 -8.594 -15.977 1 95.75 121 ASP B C 1
ATOM 3445 O O . ASP B 1 121 ? -14.914 -9.367 -15.414 1 95.75 121 ASP B O 1
ATOM 3449 N N . MET B 1 122 ? -12.773 -8.688 -15.93 1 97.06 122 MET B N 1
ATOM 3450 C CA . MET B 1 122 ? -12.172 -9.742 -15.125 1 97.06 122 MET B CA 1
ATOM 3451 C C . MET B 1 122 ? -11.547 -9.172 -13.859 1 97.06 122 MET B C 1
ATOM 3453 O O . MET B 1 122 ? -11.219 -7.988 -13.797 1 97.06 122 MET B O 1
ATOM 3457 N N . VAL B 1 123 ? -11.469 -10.047 -12.875 1 98 123 VAL B N 1
ATOM 3458 C CA . VAL B 1 123 ? -10.703 -9.789 -11.656 1 98 123 VAL B CA 1
ATOM 3459 C C . VAL B 1 123 ? -9.5 -10.727 -11.602 1 98 123 VAL B C 1
ATOM 3461 O O . VAL B 1 123 ? -9.648 -11.945 -11.68 1 98 123 VAL B O 1
ATOM 3464 N N . MET B 1 124 ? -8.312 -10.125 -11.547 1 98.5 124 MET B N 1
ATOM 3465 C CA . MET B 1 124 ? -7.082 -10.883 -11.367 1 98.5 124 MET B CA 1
ATOM 3466 C C . MET B 1 124 ? -6.598 -10.812 -9.93 1 98.5 124 MET B C 1
ATOM 3468 O O . MET B 1 124 ? -6.383 -9.719 -9.391 1 98.5 124 MET B O 1
ATOM 3472 N N . GLY B 1 125 ? -6.496 -11.977 -9.289 1 98.62 125 GLY B N 1
ATOM 3473 C CA . GLY B 1 125 ? -5.875 -12.047 -7.973 1 98.62 125 GLY B CA 1
ATOM 3474 C C . GLY B 1 125 ? -4.379 -12.281 -8.039 1 98.62 125 GLY B C 1
ATOM 3475 O O . GLY B 1 125 ? -3.91 -13.141 -8.781 1 98.62 125 GLY B O 1
ATOM 3476 N N . ILE B 1 126 ? -3.627 -11.484 -7.223 1 98.38 126 ILE B N 1
ATOM 3477 C CA . ILE B 1 126 ? -2.172 -11.578 -7.23 1 98.38 126 ILE B CA 1
ATOM 3478 C C . ILE B 1 126 ? -1.674 -11.977 -5.84 1 98.38 126 ILE B C 1
ATOM 3480 O O . ILE B 1 126 ? -1.912 -11.258 -4.863 1 98.38 126 ILE B O 1
ATOM 3484 N N . ALA B 1 127 ? -1.016 -13.117 -5.75 1 97.38 127 ALA B N 1
ATOM 3485 C CA . ALA B 1 127 ? -0.168 -13.398 -4.594 1 97.38 127 ALA B CA 1
ATOM 3486 C C . ALA B 1 127 ? 1.218 -12.789 -4.766 1 97.38 127 ALA B C 1
ATOM 3488 O O . ALA B 1 127 ? 2.078 -13.359 -5.438 1 97.38 127 ALA B O 1
ATOM 3489 N N . TRP B 1 128 ? 1.396 -11.68 -4.098 1 90.81 128 TRP B N 1
ATOM 3490 C CA . TRP B 1 128 ? 2.588 -10.883 -4.355 1 90.81 128 TRP B CA 1
ATOM 3491 C C . TRP B 1 128 ? 3.826 -11.531 -3.748 1 90.81 128 TRP B C 1
ATOM 3493 O O . TRP B 1 128 ? 3.725 -12.289 -2.777 1 90.81 128 TRP B O 1
ATOM 3503 N N . GLY B 1 129 ? 4.957 -11.242 -4.316 1 91.38 129 GLY B N 1
ATOM 3504 C CA . GLY B 1 129 ? 6.25 -11.75 -3.895 1 91.38 129 GLY B CA 1
ATOM 3505 C C . GLY B 1 129 ? 7.348 -11.516 -4.918 1 91.38 129 GLY B C 1
ATOM 3506 O O . GLY B 1 129 ? 7.172 -10.727 -5.848 1 91.38 129 GLY B O 1
ATOM 3507 N N . THR B 1 130 ? 8.406 -12.203 -4.672 1 90.06 130 THR B N 1
ATOM 3508 C CA . THR B 1 130 ? 9.602 -12.008 -5.48 1 90.06 130 THR B CA 1
ATOM 3509 C C . THR B 1 130 ? 9.336 -12.352 -6.941 1 90.06 130 THR B C 1
ATOM 3511 O O . THR B 1 130 ? 9.688 -11.586 -7.844 1 90.06 130 THR B O 1
ATOM 3514 N N . THR B 1 131 ? 8.719 -13.461 -7.156 1 94.19 131 THR B N 1
ATOM 3515 C CA . THR B 1 131 ? 8.453 -13.898 -8.523 1 94.19 131 THR B CA 1
ATOM 3516 C C . THR B 1 131 ? 7.531 -12.922 -9.234 1 94.19 131 THR B C 1
ATOM 3518 O O . THR B 1 131 ? 7.805 -12.516 -10.367 1 94.19 131 THR B O 1
ATOM 3521 N N . LEU B 1 132 ? 6.504 -12.516 -8.609 1 96.31 132 LEU B N 1
ATOM 3522 C CA . LEU B 1 132 ? 5.551 -11.617 -9.258 1 96.31 132 LEU B CA 1
ATOM 3523 C C . LEU B 1 132 ? 6.137 -10.219 -9.406 1 96.31 132 LEU B C 1
ATOM 3525 O O . LEU B 1 132 ? 5.766 -9.484 -10.32 1 96.31 132 LEU B O 1
ATOM 3529 N N . SER B 1 133 ? 6.984 -9.867 -8.492 1 94.06 133 SER B N 1
ATOM 3530 C CA . SER B 1 133 ? 7.738 -8.641 -8.703 1 94.06 133 SER B CA 1
ATOM 3531 C C . SER B 1 133 ? 8.516 -8.68 -10.016 1 94.06 133 SER B C 1
ATOM 3533 O O . SER B 1 133 ? 8.492 -7.715 -10.781 1 94.06 133 SER B O 1
ATOM 3535 N N . GLU B 1 134 ? 9.195 -9.766 -10.258 1 94.12 134 GLU B N 1
ATOM 3536 C CA . GLU B 1 134 ? 9.938 -9.914 -11.508 1 94.12 134 GLU B CA 1
ATOM 3537 C C . GLU B 1 134 ? 9 -9.938 -12.711 1 94.12 134 GLU B C 1
ATOM 3539 O O . GLU B 1 134 ? 9.266 -9.297 -13.727 1 94.12 134 GLU B O 1
ATOM 3544 N N . VAL B 1 135 ? 7.91 -10.609 -12.609 1 96.44 135 VAL B N 1
ATOM 3545 C CA . VAL B 1 135 ? 6.93 -10.703 -13.68 1 96.44 135 VAL B CA 1
ATOM 3546 C C . VAL B 1 135 ? 6.41 -9.305 -14.031 1 96.44 135 VAL B C 1
ATOM 3548 O O . VAL B 1 135 ? 6.254 -8.969 -15.203 1 96.44 135 VAL B O 1
ATOM 3551 N N . SER B 1 136 ? 6.152 -8.508 -13.016 1 96.56 136 SER B N 1
ATOM 3552 C CA . SER B 1 136 ? 5.551 -7.188 -13.203 1 96.56 136 SER B CA 1
ATOM 3553 C C . SER B 1 136 ? 6.438 -6.293 -14.062 1 96.56 136 SER B C 1
ATOM 3555 O O . SER B 1 136 ? 5.961 -5.312 -14.641 1 96.56 136 SER B O 1
ATOM 3557 N N . LYS B 1 137 ? 7.664 -6.645 -14.219 1 92.5 137 LYS B N 1
ATOM 3558 C CA . LYS B 1 137 ? 8.609 -5.863 -15.008 1 92.5 137 LYS B CA 1
ATOM 3559 C C . LYS B 1 137 ? 8.492 -6.203 -16.5 1 92.5 137 LYS B C 1
ATOM 3561 O O . LYS B 1 137 ? 9.023 -5.48 -17.344 1 92.5 137 LYS B O 1
ATOM 3566 N N . HIS B 1 138 ? 7.812 -7.23 -16.781 1 90.69 138 HIS B N 1
ATOM 3567 C CA . HIS B 1 138 ? 7.867 -7.746 -18.141 1 90.69 138 HIS B CA 1
ATOM 3568 C C . HIS B 1 138 ? 6.469 -7.91 -18.719 1 90.69 138 HIS B C 1
ATOM 3570 O O . HIS B 1 138 ? 6.27 -8.68 -19.672 1 90.69 138 HIS B O 1
ATOM 3576 N N . LEU B 1 139 ? 5.559 -7.188 -18.188 1 91.12 139 LEU B N 1
ATOM 3577 C CA . LEU B 1 139 ? 4.172 -7.305 -18.641 1 91.12 139 LEU B CA 1
ATOM 3578 C C . LEU B 1 139 ? 4 -6.727 -20.047 1 91.12 139 LEU B C 1
ATOM 3580 O O . LEU B 1 139 ? 4.594 -5.695 -20.375 1 91.12 139 LEU B O 1
ATOM 3584 N N . ALA B 1 140 ? 3.258 -7.402 -20.844 1 82.81 140 ALA B N 1
ATOM 3585 C CA . ALA B 1 140 ? 2.779 -6.805 -22.078 1 82.81 140 ALA B CA 1
ATOM 3586 C C . ALA B 1 140 ? 1.533 -5.957 -21.844 1 82.81 140 ALA B C 1
ATOM 3588 O O . ALA B 1 140 ? 0.507 -6.469 -21.391 1 82.81 140 ALA B O 1
ATOM 3589 N N . PRO B 1 141 ? 1.64 -4.711 -22.172 1 85.12 141 PRO B N 1
ATOM 3590 C CA . PRO B 1 141 ? 0.491 -3.846 -21.891 1 85.12 141 PRO B CA 1
ATOM 3591 C C . PRO B 1 141 ? -0.739 -4.215 -22.719 1 85.12 141 PRO B C 1
ATOM 3593 O O . PRO B 1 141 ? -0.611 -4.621 -23.875 1 85.12 141 PRO B O 1
ATOM 3596 N N . LYS B 1 142 ? -1.834 -4.145 -22.109 1 83.88 142 LYS B N 1
ATOM 3597 C CA . LYS B 1 142 ? -3.145 -4.367 -22.719 1 83.88 142 LYS B CA 1
ATOM 3598 C C . LYS B 1 142 ? -4.219 -3.533 -22.031 1 83.88 142 LYS B C 1
ATOM 3600 O O . L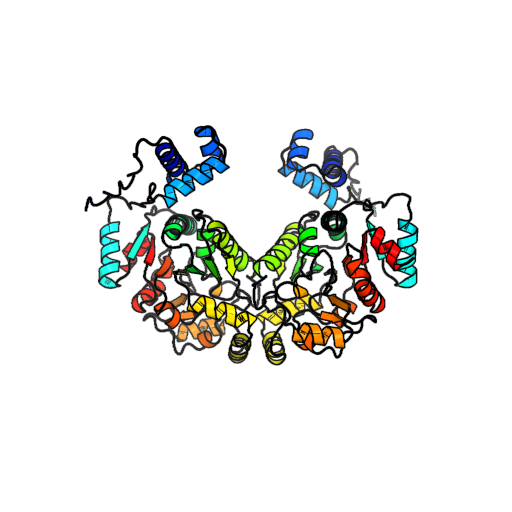YS B 1 142 ? -4.383 -3.611 -20.812 1 83.88 142 LYS B O 1
ATOM 3605 N N . ARG B 1 143 ? -4.871 -2.754 -22.828 1 86.31 143 ARG B N 1
ATOM 3606 C CA . ARG B 1 143 ? -5.953 -1.969 -22.25 1 86.31 143 ARG B CA 1
ATOM 3607 C C . ARG B 1 143 ? -7.184 -2.834 -22 1 86.31 143 ARG B C 1
ATOM 3609 O O . ARG B 1 143 ? -7.633 -3.559 -22.891 1 86.31 143 ARG B O 1
ATOM 3616 N N . THR B 1 144 ? -7.605 -2.863 -20.797 1 90.88 144 THR B N 1
ATOM 3617 C CA . THR B 1 144 ? -8.852 -3.512 -20.422 1 90.88 144 THR B CA 1
ATOM 3618 C C . THR B 1 144 ? -9.812 -2.508 -19.781 1 90.88 144 THR B C 1
ATOM 3620 O O . THR B 1 144 ? -9.438 -1.362 -19.516 1 90.88 144 THR B O 1
ATOM 3623 N N . TYR B 1 145 ? -11.055 -2.945 -19.719 1 91.62 145 TYR B N 1
ATOM 3624 C CA . TYR B 1 145 ? -12.086 -2.104 -19.125 1 91.62 145 TYR B CA 1
ATOM 3625 C C . TYR B 1 145 ? -12.828 -2.85 -18.031 1 91.62 145 TYR B C 1
ATOM 3627 O O . TYR B 1 145 ? -13.062 -4.055 -18.125 1 91.62 145 TYR B O 1
ATOM 3635 N N . ASN B 1 146 ? -13.25 -2.131 -17 1 94.25 146 ASN B N 1
ATOM 3636 C CA . ASN B 1 146 ? -13.977 -2.705 -15.867 1 94.25 146 ASN B CA 1
ATOM 3637 C C . ASN B 1 146 ? -13.258 -3.918 -15.289 1 94.25 146 ASN B C 1
ATOM 3639 O O . ASN B 1 146 ? -13.867 -4.969 -15.078 1 94.25 146 ASN B O 1
ATOM 3643 N N . SER B 1 147 ? -11.961 -3.768 -15.188 1 96.38 147 SER B N 1
ATOM 3644 C CA . SER B 1 147 ? -11.125 -4.867 -14.711 1 96.38 147 SER B CA 1
ATOM 3645 C C . SER B 1 147 ? -10.344 -4.465 -13.461 1 96.38 147 SER B C 1
ATOM 3647 O O . SER B 1 147 ? -10.102 -3.279 -13.234 1 96.38 147 SER B O 1
ATOM 3649 N N . TYR B 1 148 ? -10.031 -5.492 -12.664 1 96.81 148 TYR B N 1
ATOM 3650 C CA . TYR B 1 148 ? -9.414 -5.242 -11.359 1 96.81 148 TYR B CA 1
ATOM 3651 C C . TYR B 1 148 ? -8.227 -6.176 -11.133 1 96.81 148 TYR B C 1
ATOM 3653 O O . TYR B 1 148 ? -8.219 -7.312 -11.609 1 96.81 148 TYR B O 1
ATOM 3661 N N . VAL B 1 149 ? -7.242 -5.645 -10.477 1 97.62 149 VAL B N 1
ATOM 3662 C CA . VAL B 1 149 ? -6.152 -6.438 -9.914 1 97.62 149 VAL B CA 1
ATOM 3663 C C . VAL B 1 149 ? -6.191 -6.375 -8.391 1 97.62 149 VAL B C 1
ATOM 3665 O O . VAL B 1 149 ? -6.02 -5.305 -7.805 1 97.62 149 VAL B O 1
ATOM 3668 N N . VAL B 1 150 ? -6.445 -7.504 -7.777 1 97.19 150 VAL B N 1
ATOM 3669 C CA . VAL B 1 150 ? -6.668 -7.5 -6.336 1 97.19 150 VAL B CA 1
ATOM 3670 C C . VAL B 1 150 ? -5.551 -8.273 -5.641 1 97.19 150 VAL B C 1
ATOM 3672 O O . VAL B 1 150 ? -5.113 -9.32 -6.121 1 97.19 150 VAL B O 1
ATOM 3675 N N . GLN B 1 151 ? -5.035 -7.66 -4.562 1 96.56 151 GLN B N 1
ATOM 3676 C CA . GLN B 1 151 ? -4.031 -8.297 -3.717 1 96.56 151 GLN B CA 1
ATOM 3677 C C . GLN B 1 151 ? -4.637 -9.461 -2.93 1 96.56 151 GLN B C 1
ATOM 3679 O O . GLN B 1 151 ? -5.703 -9.32 -2.33 1 96.56 151 GLN B O 1
ATOM 3684 N N . LEU B 1 152 ? -3.965 -10.633 -2.908 1 97.69 152 LEU B N 1
ATOM 3685 C CA . LEU B 1 152 ? -4.547 -11.812 -2.279 1 97.69 152 LEU B CA 1
ATOM 3686 C C . LEU B 1 152 ? -4.098 -11.93 -0.826 1 97.69 152 LEU B C 1
ATOM 3688 O O . LEU B 1 152 ? -4.883 -12.32 0.04 1 97.69 152 LEU B O 1
ATOM 3692 N N . ASN B 1 153 ? -2.875 -11.781 -0.555 1 95.44 153 ASN B N 1
ATOM 3693 C CA . ASN B 1 153 ? -2.361 -11.859 0.809 1 95.44 153 ASN B CA 1
ATOM 3694 C C . ASN B 1 153 ? -1.874 -10.5 1.303 1 95.44 153 ASN B C 1
ATOM 3696 O O . ASN B 1 153 ? -1.448 -9.664 0.506 1 95.44 153 ASN B O 1
ATOM 3700 N N . GLY B 1 154 ? -1.944 -10.328 2.574 1 92.5 154 GLY B N 1
ATOM 3701 C CA . GLY B 1 154 ? -1.444 -9.117 3.195 1 92.5 154 GLY B CA 1
ATOM 3702 C C . GLY B 1 154 ? 0.067 -9 3.15 1 92.5 154 GLY B C 1
ATOM 3703 O O . GLY B 1 154 ? 0.751 -9.914 2.684 1 92.5 154 GLY B O 1
ATOM 3704 N N . ALA B 1 155 ? 0.762 -7.945 3.535 1 83.88 155 ALA B N 1
ATOM 3705 C CA . ALA B 1 155 ? 2.195 -7.723 3.365 1 83.88 155 ALA B CA 1
ATOM 3706 C C . ALA B 1 155 ? 2.85 -7.336 4.688 1 83.88 155 ALA B C 1
ATOM 3708 O O . ALA B 1 155 ? 4.066 -7.477 4.852 1 83.88 155 ALA B O 1
ATOM 3709 N N . ALA B 1 156 ? 2.252 -6.711 5.66 1 75.94 156 ALA B N 1
ATOM 3710 C CA . ALA B 1 156 ? 2.854 -6.184 6.879 1 75.94 156 ALA B CA 1
ATOM 3711 C C . ALA B 1 156 ? 3.361 -7.309 7.777 1 75.94 156 ALA B C 1
ATOM 3713 O O . ALA B 1 156 ? 2.721 -8.359 7.887 1 75.94 156 ALA B O 1
ATOM 3714 N N . ASN B 1 157 ? 4.785 -7.066 8.227 1 72.62 157 ASN B N 1
ATOM 3715 C CA . ASN B 1 157 ? 5.34 -7.988 9.211 1 72.62 157 ASN B CA 1
ATOM 3716 C C . ASN B 1 157 ? 6.016 -7.242 10.359 1 72.62 157 ASN B C 1
ATOM 3718 O O . ASN B 1 157 ? 5.828 -6.035 10.508 1 72.62 157 ASN B O 1
ATOM 3722 N N . THR B 1 158 ? 6.629 -8.016 11.164 1 70.69 158 THR B N 1
ATOM 3723 C CA . THR B 1 158 ? 7.145 -7.438 12.398 1 70.69 158 THR B CA 1
ATOM 3724 C C . THR B 1 158 ? 8.469 -6.723 12.148 1 70.69 158 THR B C 1
ATOM 3726 O O . THR B 1 158 ? 9.008 -6.07 13.047 1 70.69 158 THR B O 1
ATOM 3729 N N . ARG B 1 159 ? 8.984 -6.754 10.977 1 69.5 159 ARG B N 1
ATOM 3730 C CA . ARG B 1 159 ? 10.289 -6.145 10.711 1 69.5 159 ARG B CA 1
ATOM 3731 C C . ARG B 1 159 ? 10.18 -5.094 9.609 1 69.5 159 ARG B C 1
ATOM 3733 O O . ARG B 1 159 ? 10.781 -4.023 9.711 1 69.5 159 ARG B O 1
ATOM 3740 N N . THR B 1 160 ? 9.594 -5.434 8.539 1 67.94 160 THR B N 1
ATOM 3741 C CA . THR B 1 160 ? 9.359 -4.543 7.41 1 67.94 160 THR B CA 1
ATOM 3742 C C . THR B 1 160 ? 7.867 -4.457 7.09 1 67.94 160 THR B C 1
ATOM 3744 O O . THR B 1 160 ? 7.098 -5.348 7.461 1 67.94 160 THR B O 1
ATOM 3747 N N . THR B 1 161 ? 7.492 -3.346 6.48 1 66.31 161 THR B N 1
ATOM 3748 C CA . THR B 1 161 ? 6.062 -3.279 6.199 1 66.31 161 THR B CA 1
ATOM 3749 C C . THR B 1 161 ? 5.727 -4.043 4.922 1 66.31 161 THR B C 1
ATOM 3751 O O . THR B 1 161 ? 4.645 -4.625 4.809 1 66.31 161 THR B O 1
ATOM 3754 N N . GLY B 1 162 ? 6.688 -4.242 4.098 1 74.56 162 GLY B N 1
ATOM 3755 C CA . GLY B 1 162 ? 6.406 -4.906 2.836 1 74.56 162 GLY B CA 1
ATOM 3756 C C . GLY B 1 162 ? 5.246 -4.285 2.08 1 74.56 162 GLY B C 1
ATOM 3757 O O . GLY B 1 162 ? 4.977 -4.656 0.936 1 74.56 162 GLY B O 1
ATOM 3758 N N . ILE B 1 163 ? 4.613 -3.316 2.678 1 75.88 163 ILE B N 1
ATOM 3759 C CA . ILE B 1 163 ? 3.41 -2.705 2.125 1 75.88 163 ILE B CA 1
ATOM 3760 C C . ILE B 1 163 ? 3.752 -1.971 0.83 1 75.88 163 ILE B C 1
ATOM 3762 O O . ILE B 1 163 ? 3.074 -2.141 -0.186 1 75.88 163 ILE B O 1
ATOM 3766 N N . SER B 1 164 ? 4.801 -1.235 0.9 1 80.56 164 SER B N 1
ATOM 3767 C CA . SER B 1 164 ? 5.184 -0.479 -0.288 1 80.56 164 SER B CA 1
ATOM 3768 C C . SER B 1 164 ? 5.539 -1.409 -1.443 1 80.56 164 SER B C 1
ATOM 3770 O O . SER B 1 164 ? 5.18 -1.146 -2.592 1 80.56 164 SER B O 1
ATOM 3772 N N . TYR B 1 165 ? 6.211 -2.492 -1.098 1 85.25 165 TYR B N 1
ATOM 3773 C CA . TYR B 1 165 ? 6.621 -3.471 -2.1 1 85.25 165 TYR B CA 1
ATOM 3774 C C . TYR B 1 165 ? 5.406 -4.141 -2.734 1 85.25 165 TYR B C 1
ATOM 3776 O O . TYR B 1 165 ? 5.285 -4.184 -3.961 1 85.25 165 TYR B O 1
ATOM 3784 N N . ALA B 1 166 ? 4.531 -4.602 -1.945 1 90.75 166 ALA B N 1
ATOM 3785 C CA . ALA B 1 166 ? 3.311 -5.234 -2.434 1 90.75 166 ALA B CA 1
ATOM 3786 C C . ALA B 1 166 ? 2.471 -4.254 -3.248 1 90.75 166 ALA B C 1
ATOM 3788 O O . ALA B 1 166 ? 2.008 -4.586 -4.344 1 90.75 166 ALA B O 1
ATOM 3789 N N . SER B 1 167 ? 2.305 -3.09 -2.756 1 90.44 167 SER B N 1
ATOM 3790 C CA . SER B 1 167 ? 1.501 -2.074 -3.43 1 90.44 167 SER B CA 1
ATOM 3791 C C . SER B 1 167 ? 2.064 -1.747 -4.809 1 90.44 167 SER B C 1
ATOM 3793 O O . SER B 1 167 ? 1.311 -1.554 -5.766 1 90.44 167 SER B O 1
ATOM 3795 N N . ASP B 1 168 ? 3.352 -1.698 -4.91 1 90.44 168 ASP B N 1
ATOM 3796 C CA . ASP B 1 168 ? 3.998 -1.404 -6.184 1 90.44 168 ASP B CA 1
ATOM 3797 C C . ASP B 1 168 ? 3.699 -2.492 -7.215 1 90.44 168 ASP B C 1
ATOM 3799 O O . ASP B 1 168 ? 3.428 -2.191 -8.383 1 90.44 168 ASP B O 1
ATOM 3803 N N . ILE B 1 169 ? 3.783 -3.707 -6.734 1 94.62 169 ILE B N 1
ATOM 3804 C CA . ILE B 1 169 ? 3.525 -4.832 -7.629 1 94.62 169 ILE B CA 1
ATOM 3805 C C . ILE B 1 169 ? 2.086 -4.766 -8.141 1 94.62 169 ILE B C 1
ATOM 3807 O O . ILE B 1 169 ? 1.846 -4.832 -9.344 1 94.62 169 ILE B O 1
ATOM 3811 N N . ILE B 1 170 ? 1.137 -4.586 -7.25 1 95.75 170 ILE B N 1
ATOM 3812 C CA . ILE B 1 170 ? -0.281 -4.547 -7.594 1 95.75 170 ILE B CA 1
ATOM 3813 C C . ILE B 1 170 ? -0.548 -3.389 -8.547 1 95.75 170 ILE B C 1
ATOM 3815 O O . ILE B 1 170 ? -1.235 -3.557 -9.562 1 95.75 170 ILE B O 1
ATOM 3819 N N . ARG B 1 171 ? 0.012 -2.309 -8.297 1 93.38 171 ARG B N 1
ATOM 3820 C CA . ARG B 1 171 ? -0.191 -1.117 -9.109 1 93.38 171 ARG B CA 1
ATOM 3821 C C . ARG B 1 171 ? 0.412 -1.296 -10.5 1 93.38 171 ARG B C 1
ATOM 3823 O O . ARG B 1 171 ? -0.218 -0.958 -11.508 1 93.38 171 ARG B O 1
ATOM 3830 N N . THR B 1 172 ? 1.642 -1.789 -10.555 1 94.38 172 THR B N 1
ATOM 3831 C CA . THR B 1 172 ? 2.326 -1.97 -11.836 1 94.38 172 THR B CA 1
ATOM 3832 C C . THR B 1 172 ? 1.541 -2.914 -12.742 1 94.38 172 THR B C 1
ATOM 3834 O O . THR B 1 172 ? 1.351 -2.631 -13.922 1 94.38 172 THR B O 1
ATOM 3837 N N . ILE B 1 173 ? 1.062 -3.947 -12.141 1 97.31 173 ILE B N 1
ATOM 3838 C CA . ILE B 1 173 ? 0.296 -4.91 -12.922 1 97.31 173 ILE B CA 1
ATOM 3839 C C . ILE B 1 173 ? -1.025 -4.285 -13.359 1 97.31 173 ILE B C 1
ATOM 3841 O O . ILE B 1 173 ? -1.419 -4.398 -14.523 1 97.31 173 ILE B O 1
ATOM 3845 N N . ALA B 1 174 ? -1.675 -3.6 -12.469 1 96.62 174 ALA B N 1
ATOM 3846 C CA . ALA B 1 174 ? -2.938 -2.943 -12.805 1 96.62 174 ALA B CA 1
ATOM 3847 C C . ALA B 1 174 ? -2.744 -1.921 -13.922 1 96.62 174 ALA B C 1
ATOM 3849 O O . ALA B 1 174 ? -3.518 -1.891 -14.883 1 96.62 174 ALA B O 1
ATOM 3850 N N . ASP B 1 175 ? -1.735 -1.178 -13.852 1 93.31 175 ASP B N 1
ATOM 3851 C CA . ASP B 1 175 ? -1.465 -0.126 -14.828 1 93.31 175 ASP B CA 1
ATOM 3852 C C . ASP B 1 175 ? -1.203 -0.715 -16.219 1 93.31 175 ASP B C 1
ATOM 3854 O O . ASP B 1 175 ? -1.641 -0.159 -17.219 1 93.31 175 ASP B O 1
ATOM 3858 N N . ALA B 1 176 ? -0.49 -1.774 -16.203 1 93.06 176 ALA B N 1
ATOM 3859 C CA . ALA B 1 176 ? -0.16 -2.41 -17.484 1 93.06 176 ALA B CA 1
ATOM 3860 C C . ALA B 1 176 ? -1.423 -2.814 -18.234 1 93.06 176 ALA B C 1
ATOM 3862 O O . ALA B 1 176 ? -1.427 -2.865 -19.469 1 93.06 176 ALA B O 1
ATOM 3863 N N . TYR B 1 177 ? -2.533 -2.994 -17.516 1 95.38 177 TYR B N 1
ATOM 3864 C CA . TYR B 1 177 ? -3.75 -3.504 -18.141 1 95.38 177 TYR B CA 1
ATOM 3865 C C . TYR B 1 177 ? -4.875 -2.477 -18.062 1 95.38 177 TYR B C 1
ATOM 3867 O O . TYR B 1 177 ? -6.023 -2.779 -18.391 1 95.38 177 TYR B O 1
ATOM 3875 N N . GLY B 1 178 ? -4.5 -1.265 -17.594 1 92.44 178 GLY B N 1
ATOM 3876 C CA . GLY B 1 178 ? -5.539 -0.263 -17.406 1 92.44 178 GLY B CA 1
ATOM 3877 C C . GLY B 1 178 ? -6.602 -0.685 -16.406 1 92.44 178 GLY B C 1
ATOM 3878 O O . GLY B 1 178 ? -7.762 -0.291 -16.531 1 92.44 178 GLY B O 1
ATOM 3879 N N . ALA B 1 179 ? -6.266 -1.557 -15.516 1 95.81 179 ALA B N 1
ATOM 3880 C CA . ALA B 1 179 ? -7.176 -2.066 -14.492 1 95.81 179 ALA B CA 1
ATOM 3881 C C . ALA B 1 179 ? -7.039 -1.276 -13.195 1 95.81 179 ALA B C 1
ATOM 3883 O O . ALA B 1 179 ? -6.125 -0.464 -13.047 1 95.81 179 ALA B O 1
ATOM 3884 N N . LEU B 1 180 ? -7.98 -1.423 -12.344 1 94.44 180 LEU B N 1
ATOM 3885 C CA . LEU B 1 180 ? -7.938 -0.753 -11.047 1 94.44 180 LEU B CA 1
ATOM 3886 C C . LEU B 1 180 ? -7.25 -1.631 -10.008 1 94.44 180 LEU B C 1
ATOM 3888 O O . LEU B 1 180 ? -7.648 -2.781 -9.797 1 94.44 180 LEU B O 1
ATOM 3892 N N . PRO B 1 181 ? -6.207 -1.1 -9.359 1 94.44 181 PRO B N 1
ATOM 3893 C CA . PRO B 1 181 ? -5.566 -1.858 -8.289 1 94.44 181 PRO B CA 1
ATOM 3894 C C . PRO B 1 181 ? -6.391 -1.872 -7 1 94.44 181 PRO B C 1
ATOM 3896 O O . PRO B 1 181 ? -6.996 -0.858 -6.641 1 94.44 181 PRO B O 1
ATOM 3899 N N . GLN B 1 182 ? -6.508 -3.021 -6.398 1 94.12 182 GLN B N 1
ATOM 3900 C CA . GLN B 1 182 ? -7.164 -3.199 -5.109 1 94.12 182 GLN B CA 1
ATOM 3901 C C . GLN B 1 182 ? -6.211 -3.811 -4.086 1 94.12 182 GLN B C 1
ATOM 3903 O O . GLN B 1 182 ? -5.98 -5.023 -4.09 1 94.12 182 GLN B O 1
ATOM 3908 N N . GLY B 1 183 ? -5.727 -2.906 -3.197 1 92.31 183 GLY B N 1
ATOM 3909 C CA . GLY B 1 183 ? -4.867 -3.385 -2.127 1 92.31 183 GLY B CA 1
ATOM 3910 C C . GLY B 1 183 ? -5.625 -4.109 -1.031 1 92.31 183 GLY B C 1
ATOM 3911 O O . GLY B 1 183 ? -6.855 -4.035 -0.966 1 92.31 183 GLY B O 1
ATOM 3912 N N . PHE B 1 184 ? -4.91 -4.816 -0.238 1 92.69 184 PHE B N 1
ATOM 3913 C CA . PHE B 1 184 ? -5.434 -5.578 0.891 1 92.69 184 PHE B CA 1
ATOM 3914 C C . PHE B 1 184 ? -4.746 -5.164 2.188 1 92.69 184 PHE B C 1
ATOM 3916 O O . PHE B 1 184 ? -3.715 -5.727 2.557 1 92.69 184 PHE B O 1
ATOM 3923 N N . PRO B 1 185 ? -5.316 -4.18 2.859 1 90 185 PRO B N 1
ATOM 3924 C CA . PRO B 1 185 ? -4.641 -3.557 4 1 90 185 PRO B CA 1
ATOM 3925 C C . PRO B 1 185 ? -4.711 -4.406 5.266 1 90 185 PRO B C 1
ATOM 3927 O O . PRO B 1 185 ? -5.301 -3.99 6.266 1 90 185 PRO B O 1
ATOM 3930 N N . VAL B 1 186 ? -4.016 -5.531 5.238 1 92.69 186 VAL B N 1
ATOM 3931 C CA . VAL B 1 186 ? -3.975 -6.418 6.395 1 92.69 186 VAL B CA 1
ATOM 3932 C C . VAL B 1 186 ? -2.561 -6.965 6.574 1 92.69 186 VAL B C 1
ATOM 3934 O O . VAL B 1 186 ? -1.761 -6.957 5.637 1 92.69 186 VAL B O 1
ATOM 3937 N N . PRO B 1 187 ? -2.246 -7.395 7.848 1 91.75 187 PRO B N 1
ATOM 3938 C CA . PRO B 1 187 ? -0.976 -8.102 8.031 1 91.75 187 PRO B CA 1
ATOM 3939 C C . PRO B 1 187 ? -0.884 -9.375 7.199 1 91.75 187 PRO B C 1
ATOM 3941 O O . PRO B 1 187 ? -1.91 -9.961 6.836 1 91.75 187 PRO B O 1
ATOM 3944 N N . ALA B 1 188 ? 0.323 -9.758 6.898 1 92.44 188 ALA B N 1
ATOM 3945 C CA . ALA B 1 188 ? 0.498 -11.062 6.258 1 92.44 188 ALA B CA 1
ATOM 3946 C C . ALA B 1 188 ? 0.014 -12.188 7.168 1 92.44 188 ALA B C 1
ATOM 3948 O O . ALA B 1 188 ? -0.671 -13.109 6.711 1 92.44 188 ALA B O 1
ATOM 3949 N N . PHE B 1 189 ? 0.481 -12.094 8.406 1 93.5 189 PHE B N 1
ATOM 3950 C CA . PHE B 1 189 ? 0.05 -13 9.461 1 93.5 189 PHE B CA 1
ATOM 3951 C C . PHE B 1 189 ? -0.437 -12.219 10.68 1 93.5 189 PHE B C 1
ATOM 3953 O O . PHE B 1 189 ? 0.156 -11.203 11.055 1 93.5 189 PHE B O 1
ATOM 3960 N N . PHE B 1 190 ? -1.51 -12.734 11.258 1 95.31 190 PHE B N 1
ATOM 3961 C CA . PHE B 1 190 ? -1.976 -12.203 12.531 1 95.31 190 PHE B CA 1
ATOM 3962 C C . PHE B 1 190 ? -1.329 -12.953 13.695 1 95.31 190 PHE B C 1
ATOM 3964 O O . PHE B 1 190 ? -0.946 -14.117 13.555 1 95.31 190 PHE B O 1
ATOM 3971 N N . ASP B 1 191 ? -1.191 -12.273 14.812 1 94.06 191 ASP B N 1
ATOM 3972 C CA . ASP B 1 191 ? -0.791 -12.945 16.047 1 94.06 191 ASP B CA 1
ATOM 3973 C C . ASP B 1 191 ? -1.949 -13.75 16.625 1 94.06 191 ASP B C 1
ATOM 3975 O O . ASP B 1 191 ? -1.744 -14.828 17.172 1 94.06 191 ASP B O 1
ATOM 3979 N N . TYR B 1 192 ? -3.148 -13.18 16.469 1 95.19 192 TYR B N 1
ATOM 3980 C CA . TYR B 1 192 ? -4.348 -13.773 17.047 1 95.19 192 TYR B CA 1
ATOM 3981 C C . TYR B 1 192 ? -5.395 -14.039 15.969 1 95.19 192 TYR B C 1
ATOM 3983 O O . TYR B 1 192 ? -5.844 -13.109 15.281 1 95.19 192 TYR B O 1
ATOM 3991 N N . PRO B 1 193 ? -5.816 -15.336 15.898 1 96.25 193 PRO B N 1
ATOM 3992 C CA . PRO B 1 193 ? -6.848 -15.648 14.906 1 96.25 193 PRO B CA 1
ATOM 3993 C C . PRO B 1 193 ? -8.125 -14.836 15.109 1 96.25 193 PRO B C 1
ATOM 3995 O O . PRO B 1 193 ? -8.812 -14.508 14.133 1 96.25 193 PRO B O 1
ATOM 3998 N N . GLU B 1 194 ? -8.406 -14.453 16.312 1 96.62 194 GLU B N 1
ATOM 3999 C CA . GLU B 1 194 ? -9.609 -13.688 16.625 1 96.62 194 GLU B CA 1
ATOM 4000 C C . GLU B 1 194 ? -9.555 -12.297 15.992 1 96.62 194 GLU B C 1
ATOM 4002 O O . GLU B 1 194 ? -10.578 -11.758 15.57 1 96.62 194 GLU B O 1
ATOM 4007 N N . THR B 1 195 ? -8.391 -11.695 16 1 97.06 195 THR B N 1
ATOM 4008 C CA . THR B 1 195 ? -8.227 -10.398 15.352 1 97.06 195 THR B CA 1
ATOM 4009 C C . THR B 1 195 ? -8.562 -10.492 13.867 1 97.06 195 THR B C 1
ATOM 4011 O O . THR B 1 195 ? -9.25 -9.625 13.328 1 97.06 195 THR B O 1
ATOM 4014 N N . ARG B 1 196 ? -8.086 -11.531 13.234 1 96.5 196 ARG B N 1
ATOM 4015 C CA . ARG B 1 196 ? -8.398 -11.75 11.828 1 96.5 196 ARG B CA 1
ATOM 4016 C C . ARG B 1 196 ? -9.898 -11.852 11.602 1 96.5 196 ARG B C 1
ATOM 4018 O O . ARG B 1 196 ? -10.445 -11.203 10.703 1 96.5 196 ARG B O 1
ATOM 4025 N N . GLU B 1 197 ? -10.547 -12.617 12.406 1 96.75 197 GLU B N 1
ATOM 4026 C CA . GLU B 1 197 ? -11.984 -12.805 12.281 1 96.75 197 GLU B CA 1
ATOM 4027 C C . GLU B 1 197 ? -12.727 -11.477 12.391 1 96.75 197 GLU B C 1
ATOM 4029 O O . GLU B 1 197 ? -13.664 -11.211 11.641 1 96.75 197 GLU B O 1
ATOM 4034 N N . GLN B 1 198 ? -12.305 -10.672 13.297 1 96.81 198 GLN B N 1
ATOM 4035 C CA . GLN B 1 198 ? -12.953 -9.375 13.492 1 96.81 198 GLN B CA 1
ATOM 4036 C C . GLN B 1 198 ? -12.68 -8.453 12.305 1 96.81 198 GLN B C 1
ATOM 4038 O O . GLN B 1 198 ? -13.578 -7.746 11.844 1 96.81 198 GLN B O 1
ATOM 4043 N N . LEU B 1 199 ? -11.477 -8.43 11.875 1 96.38 199 LEU B N 1
ATOM 4044 C CA . LEU B 1 199 ? -11.109 -7.559 10.766 1 96.38 199 LEU B CA 1
ATOM 4045 C C . LEU B 1 199 ? -11.867 -7.949 9.5 1 96.38 199 LEU B C 1
ATOM 4047 O O . LEU B 1 199 ? -12.227 -7.086 8.695 1 96.38 199 LEU B O 1
ATOM 4051 N N . TRP B 1 200 ? -12.172 -9.242 9.312 1 96.75 200 TRP B N 1
ATOM 4052 C CA . TRP B 1 200 ? -12.883 -9.75 8.141 1 96.75 200 TRP B CA 1
ATOM 4053 C C . TRP B 1 200 ? -14.328 -9.266 8.125 1 96.75 200 TRP B C 1
ATOM 4055 O O . TRP B 1 200 ? -15 -9.352 7.094 1 96.75 200 TRP B O 1
ATOM 4065 N N . ARG B 1 201 ? -14.766 -8.688 9.211 1 95.44 201 ARG B N 1
ATOM 4066 C CA . ARG B 1 201 ? -16.125 -8.172 9.297 1 95.44 201 ARG B CA 1
ATOM 4067 C C . ARG B 1 201 ? -16.188 -6.715 8.859 1 95.44 201 ARG B C 1
ATOM 4069 O O . ARG B 1 201 ? -17.281 -6.184 8.609 1 95.44 201 ARG B O 1
ATOM 4076 N N . GLU B 1 202 ? -15.039 -6.043 8.922 1 95 202 GLU B N 1
ATOM 4077 C CA . GLU B 1 202 ? -14.992 -4.645 8.516 1 95 202 GLU B CA 1
ATOM 4078 C C . GLU B 1 202 ? -15.359 -4.48 7.043 1 95 202 GLU B C 1
ATOM 4080 O O . GLU B 1 202 ? -14.828 -5.188 6.184 1 95 202 GLU B O 1
ATOM 4085 N N . ARG B 1 203 ? -16.266 -3.555 6.703 1 93.19 203 ARG B N 1
ATOM 4086 C CA . ARG B 1 203 ? -16.781 -3.391 5.348 1 93.19 203 ARG B CA 1
ATOM 4087 C C . ARG B 1 203 ? -15.648 -3.125 4.363 1 93.19 203 ARG B C 1
ATOM 4089 O O . ARG B 1 203 ? -15.672 -3.617 3.234 1 93.19 203 ARG B O 1
ATOM 4096 N N . SER B 1 204 ? -14.633 -2.287 4.777 1 91.5 204 SER B N 1
ATOM 4097 C CA . SER B 1 204 ? -13.516 -1.942 3.906 1 91.5 204 SER B CA 1
ATOM 4098 C C . SER B 1 204 ? -12.703 -3.18 3.535 1 91.5 204 SER B C 1
ATOM 4100 O O . SER B 1 204 ? -12.117 -3.24 2.451 1 91.5 204 SER B O 1
ATOM 4102 N N . ILE B 1 205 ? -12.695 -4.191 4.414 1 94.5 205 ILE B N 1
ATOM 4103 C CA . ILE B 1 205 ? -11.953 -5.43 4.188 1 94.5 205 ILE B CA 1
ATOM 4104 C C . ILE B 1 205 ? -12.828 -6.426 3.438 1 94.5 205 ILE B C 1
ATOM 4106 O O . ILE B 1 205 ? -12.367 -7.09 2.504 1 94.5 205 ILE B O 1
ATOM 4110 N N . LYS B 1 206 ? -14.07 -6.488 3.83 1 94.94 206 LYS B N 1
ATOM 4111 C CA . LYS B 1 206 ? -15.023 -7.398 3.211 1 94.94 206 LYS B CA 1
ATOM 4112 C C . LYS B 1 206 ? -15.125 -7.152 1.708 1 94.94 206 LYS B C 1
ATOM 4114 O O . LYS B 1 206 ? -15.281 -8.094 0.927 1 94.94 206 LYS B O 1
ATOM 4119 N N . ARG B 1 207 ? -15.102 -5.938 1.335 1 92.88 207 ARG B N 1
ATOM 4120 C CA . ARG B 1 207 ? -15.156 -5.602 -0.085 1 92.88 207 ARG B CA 1
ATOM 4121 C C . ARG B 1 207 ? -14.023 -6.27 -0.854 1 92.88 207 ARG B C 1
ATOM 4123 O O . ARG B 1 207 ? -14.234 -6.805 -1.944 1 92.88 207 ARG B O 1
ATOM 4130 N N . VAL B 1 208 ? -12.836 -6.223 -0.299 1 94.5 208 VAL B N 1
ATOM 4131 C CA . VAL B 1 208 ? -11.672 -6.836 -0.935 1 94.5 208 VAL B CA 1
ATOM 4132 C C . VAL B 1 208 ? -11.828 -8.352 -0.955 1 94.5 208 VAL B C 1
ATOM 4134 O O . VAL B 1 208 ? -11.578 -9 -1.977 1 94.5 208 VAL B O 1
ATOM 4137 N N . LEU B 1 209 ? -12.336 -8.922 0.147 1 96.44 209 LEU B N 1
ATOM 4138 C CA . LEU B 1 209 ? -12.57 -10.359 0.235 1 96.44 209 LEU B CA 1
ATOM 4139 C C . LEU B 1 209 ? -13.594 -10.805 -0.807 1 96.44 209 LEU B C 1
ATOM 4141 O O . LEU B 1 209 ? -13.43 -11.852 -1.437 1 96.44 209 LEU B O 1
ATOM 4145 N N . ASP B 1 210 ? -14.594 -10 -0.974 1 96 210 ASP B N 1
ATOM 4146 C CA . ASP B 1 210 ? -15.617 -10.312 -1.968 1 96 210 ASP B CA 1
ATOM 4147 C C . ASP B 1 210 ? -15.031 -10.297 -3.379 1 96 210 ASP B C 1
ATOM 4149 O O . ASP B 1 210 ? -15.406 -11.117 -4.219 1 96 210 ASP B O 1
ATOM 4153 N N . MET B 1 211 ? -14.133 -9.406 -3.596 1 95.44 211 MET B N 1
ATOM 4154 C CA . MET B 1 211 ? -13.469 -9.359 -4.895 1 95.44 211 MET B CA 1
ATOM 4155 C C . MET B 1 211 ? -12.586 -10.586 -5.094 1 95.44 211 MET B C 1
ATOM 4157 O O . MET B 1 211 ? -12.547 -11.156 -6.184 1 95.44 211 MET B O 1
ATOM 4161 N N . GLN B 1 212 ? -11.867 -10.961 -4.07 1 97.19 212 GLN B N 1
ATOM 4162 C CA . GLN B 1 212 ? -11.047 -12.164 -4.137 1 97.19 212 GLN B CA 1
ATOM 4163 C C . GLN B 1 212 ? -11.891 -13.391 -4.465 1 97.19 212 GLN B C 1
ATOM 4165 O O . GLN B 1 212 ? -11.484 -14.234 -5.27 1 97.19 212 GLN B O 1
ATOM 4170 N N . LYS B 1 213 ? -13.039 -13.484 -3.912 1 96.94 213 LYS B N 1
ATOM 4171 C CA . LYS B 1 213 ? -13.93 -14.625 -4.102 1 96.94 213 LYS B CA 1
ATOM 4172 C C . LYS B 1 213 ? -14.391 -14.727 -5.551 1 96.94 213 LYS B C 1
ATOM 4174 O O . LYS B 1 213 ? -14.672 -15.82 -6.043 1 96.94 213 LYS B O 1
ATOM 4179 N N . ARG B 1 214 ? -14.414 -13.602 -6.227 1 95.31 214 ARG B N 1
ATOM 4180 C CA . ARG B 1 214 ? -14.969 -13.625 -7.574 1 95.31 214 ARG B CA 1
ATOM 4181 C C . ARG B 1 214 ? -13.867 -13.531 -8.625 1 95.31 214 ARG B C 1
ATOM 4183 O O . ARG B 1 214 ? -14.133 -13.227 -9.789 1 95.31 214 ARG B O 1
ATOM 4190 N N . MET B 1 215 ? -12.656 -13.68 -8.172 1 97.38 215 MET B N 1
ATOM 4191 C CA . MET B 1 215 ? -11.57 -13.547 -9.141 1 97.38 215 MET B CA 1
ATOM 4192 C C . MET B 1 215 ? -11.688 -14.594 -10.242 1 97.38 215 MET B C 1
ATOM 4194 O O . MET B 1 215 ? -12.062 -15.734 -9.984 1 97.38 215 MET B O 1
ATOM 4198 N N . ASP B 1 216 ? -11.312 -14.172 -11.453 1 97.44 216 ASP B N 1
ATOM 4199 C CA . ASP B 1 216 ? -11.352 -15.031 -12.641 1 97.44 216 ASP B CA 1
ATOM 4200 C C . ASP B 1 216 ? -9.992 -15.688 -12.883 1 97.44 216 ASP B C 1
ATOM 4202 O O . ASP B 1 216 ? -9.922 -16.766 -13.492 1 97.44 216 ASP B O 1
ATOM 4206 N N . LEU B 1 217 ? -9.016 -15.016 -12.453 1 98.31 217 LEU B N 1
ATOM 4207 C CA . LEU B 1 217 ? -7.621 -15.383 -12.688 1 98.31 217 LEU B CA 1
ATOM 4208 C C . LEU B 1 217 ? -6.785 -15.18 -11.43 1 98.31 217 LEU B C 1
ATOM 4210 O O . LEU B 1 217 ? -6.75 -14.086 -10.867 1 98.31 217 LEU B O 1
ATOM 4214 N N . ALA B 1 218 ? -6.176 -16.25 -10.945 1 98.56 218 ALA B N 1
ATOM 4215 C CA . ALA B 1 218 ? -5.211 -16.172 -9.852 1 98.56 218 ALA B CA 1
ATOM 4216 C C . ALA B 1 218 ? -3.787 -16.375 -10.367 1 98.56 218 ALA B C 1
ATOM 4218 O O . ALA B 1 218 ? -3.51 -17.344 -11.07 1 98.56 218 ALA B O 1
ATOM 4219 N N . VAL B 1 219 ? -2.92 -15.438 -10.039 1 98.75 219 VAL B N 1
ATOM 4220 C CA . VAL B 1 219 ? -1.519 -15.531 -10.438 1 98.75 219 VAL B CA 1
ATOM 4221 C C . VAL B 1 219 ? -0.632 -15.586 -9.195 1 98.75 219 VAL B C 1
ATOM 4223 O O . VAL B 1 219 ? -0.703 -14.703 -8.336 1 98.75 219 VAL B O 1
ATOM 4226 N N . PHE B 1 220 ? 0.139 -16.656 -9.141 1 98.19 220 PHE B N 1
ATOM 4227 C CA . PHE B 1 220 ? 0.907 -16.859 -7.918 1 98.19 220 PHE B CA 1
ATOM 4228 C C . PHE B 1 220 ? 2.146 -17.703 -8.195 1 98.19 220 PHE B C 1
ATOM 4230 O O . PHE B 1 220 ? 2.309 -18.234 -9.289 1 98.19 220 PHE B O 1
ATOM 4237 N N . SER B 1 221 ? 3.068 -17.641 -7.293 1 97.5 221 SER B N 1
ATOM 4238 C CA . SER B 1 221 ? 4.16 -18.594 -7.16 1 97.5 221 SER B CA 1
ATOM 4239 C C . SER B 1 221 ? 4.039 -19.391 -5.863 1 97.5 221 SER B C 1
ATOM 4241 O O . SER B 1 221 ? 3.016 -19.328 -5.18 1 97.5 221 SER B O 1
ATOM 4243 N N . ILE B 1 222 ? 5.012 -20.219 -5.668 1 96.25 222 ILE B N 1
ATOM 4244 C CA . ILE B 1 222 ? 5.016 -21.031 -4.461 1 96.25 222 ILE B CA 1
ATOM 4245 C C . ILE B 1 222 ? 6.191 -20.641 -3.572 1 96.25 222 ILE B C 1
ATOM 4247 O O . ILE B 1 222 ? 7.332 -20.578 -4.031 1 96.25 222 ILE B O 1
ATOM 4251 N N . GLY B 1 223 ? 5.855 -20.297 -2.338 1 94.12 223 GLY B N 1
ATOM 4252 C CA . GLY B 1 223 ? 6.91 -20.047 -1.362 1 94.12 223 GLY B CA 1
ATOM 4253 C C . GLY B 1 223 ? 7.465 -21.328 -0.756 1 94.12 223 GLY B C 1
ATOM 4254 O O . GLY B 1 223 ? 6.719 -22.266 -0.498 1 94.12 223 GLY B O 1
ATOM 4255 N N . VAL B 1 224 ? 8.797 -21.266 -0.546 1 92.25 224 VAL B N 1
ATOM 4256 C CA . VAL B 1 224 ? 9.414 -22.438 0.08 1 92.25 224 VAL B CA 1
ATOM 4257 C C . VAL B 1 224 ? 10.414 -21.984 1.139 1 92.25 224 VAL B C 1
ATOM 4259 O O . VAL B 1 224 ? 10.984 -20.891 1.035 1 92.25 224 VAL B O 1
ATOM 4262 N N . PRO B 1 225 ? 10.508 -22.625 2.385 1 81.06 225 PRO B N 1
ATOM 4263 C CA . PRO B 1 225 ? 11.477 -22.266 3.426 1 81.06 225 PRO B CA 1
ATOM 4264 C C . PRO B 1 225 ? 12.922 -22.297 2.932 1 81.06 225 PRO B C 1
ATOM 4266 O O . PRO B 1 225 ? 13.773 -21.594 3.459 1 81.06 225 PRO B O 1
ATOM 4269 N N . GLY B 1 226 ? 13.195 -22.828 1.863 1 73.19 226 GLY B N 1
ATOM 4270 C CA . GLY B 1 226 ? 14.547 -22.953 1.329 1 73.19 226 GLY B CA 1
ATOM 4271 C C . GLY B 1 226 ? 14.656 -22.547 -0.125 1 73.19 226 GLY B C 1
ATOM 4272 O O . GLY B 1 226 ? 13.75 -21.906 -0.663 1 73.19 226 GLY B O 1
ATOM 4273 N N . GLY B 1 227 ? 15.852 -22.359 -0.577 1 68.19 227 GLY B N 1
ATOM 4274 C CA . GLY B 1 227 ? 16.094 -22.047 -1.979 1 68.19 227 GLY B CA 1
ATOM 4275 C C . GLY B 1 227 ? 17.078 -20.922 -2.18 1 68.19 227 GLY B C 1
ATOM 4276 O O . GLY B 1 227 ? 17.422 -20.203 -1.232 1 68.19 227 GLY B O 1
ATOM 4277 N N . ASN B 1 228 ? 17.391 -20.844 -3.352 1 70.19 228 ASN B N 1
ATOM 4278 C CA . ASN B 1 228 ? 18.406 -19.844 -3.689 1 70.19 228 ASN B CA 1
ATOM 4279 C C . ASN B 1 228 ? 17.812 -18.453 -3.828 1 70.19 228 ASN B C 1
ATOM 4281 O O . ASN B 1 228 ? 18.5 -17.453 -3.662 1 70.19 228 ASN B O 1
ATOM 4285 N N . VAL B 1 229 ? 16.547 -18.453 -4.184 1 66.75 229 VAL B N 1
ATOM 4286 C CA . VAL B 1 229 ? 15.789 -17.203 -4.145 1 66.75 229 VAL B CA 1
ATOM 4287 C C . VAL B 1 229 ? 14.758 -17.25 -3.021 1 66.75 229 VAL B C 1
ATOM 4289 O O . VAL B 1 229 ? 13.734 -17.922 -3.148 1 66.75 229 VAL B O 1
ATOM 4292 N N . PRO B 1 230 ? 15.094 -16.547 -2.004 1 68.56 230 PRO B N 1
ATOM 4293 C CA . PRO B 1 230 ? 14.281 -16.766 -0.805 1 68.56 230 PRO B CA 1
ATOM 4294 C C . PRO B 1 230 ? 12.891 -16.141 -0.92 1 68.56 230 PRO B C 1
ATOM 4296 O O . PRO B 1 230 ? 12.734 -15.07 -1.517 1 68.56 230 PRO B O 1
ATOM 4299 N N . SER B 1 231 ? 11.922 -16.891 -0.485 1 79.38 231 SER B N 1
ATOM 4300 C CA . SER B 1 231 ? 10.57 -16.359 -0.324 1 79.38 231 SER B CA 1
ATOM 4301 C C . SER B 1 231 ? 10.492 -15.406 0.861 1 79.38 231 SER B C 1
ATOM 4303 O O . SER B 1 231 ? 11.078 -15.664 1.913 1 79.38 231 SER B O 1
ATOM 4305 N N . HIS B 1 232 ? 9.773 -14.352 0.69 1 76.12 232 HIS B N 1
ATOM 4306 C CA . HIS B 1 232 ? 9.648 -13.305 1.695 1 76.12 232 HIS B CA 1
ATOM 4307 C C . HIS B 1 232 ? 9.047 -13.844 2.986 1 76.12 232 HIS B C 1
ATOM 4309 O O . HIS B 1 232 ? 9.438 -13.438 4.082 1 76.12 232 HIS B O 1
ATOM 4315 N N . VAL B 1 233 ? 8.211 -14.797 2.9 1 79.19 233 VAL B N 1
ATOM 4316 C CA . VAL B 1 233 ? 7.5 -15.359 4.043 1 79.19 233 VAL B CA 1
ATOM 4317 C C . VA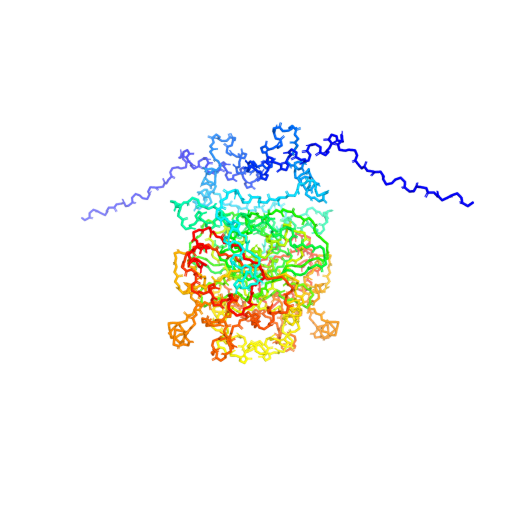L B 1 233 ? 8.492 -16 5.008 1 79.19 233 VAL B C 1
ATOM 4319 O O . VAL B 1 233 ? 8.312 -15.953 6.227 1 79.19 233 VAL B O 1
ATOM 4322 N N . TYR B 1 234 ? 9.594 -16.484 4.461 1 77.31 234 TYR B N 1
ATOM 4323 C CA . TYR B 1 234 ? 10.492 -17.281 5.285 1 77.31 234 TYR B CA 1
ATOM 4324 C C . TYR B 1 234 ? 11.758 -16.516 5.637 1 77.31 234 TYR B C 1
ATOM 4326 O O . TYR B 1 234 ? 12.562 -16.953 6.457 1 77.31 234 TYR B O 1
ATOM 4334 N N . THR B 1 235 ? 11.992 -15.398 5.016 1 70.06 235 THR B N 1
ATOM 4335 C CA . THR B 1 235 ? 13.273 -14.727 5.207 1 70.06 235 THR B CA 1
ATOM 4336 C C . THR B 1 235 ? 13.07 -13.336 5.793 1 70.06 235 THR B C 1
ATOM 4338 O O . THR B 1 235 ? 14.008 -12.742 6.328 1 70.06 235 THR B O 1
ATOM 4341 N N . ALA B 1 236 ? 11.93 -12.781 5.734 1 66.75 236 ALA B N 1
ATOM 4342 C CA . ALA B 1 236 ? 11.773 -11.352 6.008 1 66.75 236 ALA B CA 1
ATOM 4343 C C . ALA B 1 236 ? 11.125 -11.133 7.371 1 66.75 236 ALA B C 1
ATOM 4345 O O . ALA B 1 236 ? 10.508 -10.094 7.609 1 66.75 236 ALA B O 1
ATOM 4346 N N . GLY B 1 237 ? 11.195 -12.133 8.25 1 71.38 237 GLY B N 1
ATOM 4347 C CA . GLY B 1 237 ? 10.695 -11.891 9.594 1 71.38 237 GLY B CA 1
ATOM 4348 C C . GLY B 1 237 ? 9.203 -12.133 9.734 1 71.38 237 GLY B C 1
ATOM 4349 O O . GLY B 1 237 ? 8.586 -11.695 10.703 1 71.38 237 GLY B O 1
ATOM 4350 N N . TYR B 1 238 ? 8.703 -12.828 8.836 1 78.44 238 TYR B N 1
ATOM 4351 C CA . TYR B 1 238 ? 7.277 -13.125 8.906 1 78.44 238 TYR B CA 1
ATOM 4352 C C . TYR B 1 238 ? 7 -14.242 9.906 1 78.44 238 TYR B C 1
ATOM 4354 O O . TYR B 1 238 ? 5.926 -14.289 10.508 1 78.44 238 TYR B O 1
ATOM 4362 N N . LEU B 1 239 ? 7.977 -15.141 10.031 1 85.44 239 LEU B N 1
ATOM 4363 C CA . LEU B 1 239 ? 7.762 -16.297 10.898 1 85.44 239 LEU B CA 1
ATOM 4364 C C . LEU B 1 239 ? 8.789 -16.312 12.031 1 85.44 239 LEU B C 1
ATOM 4366 O O . LEU B 1 239 ? 9.984 -16.125 11.797 1 85.44 239 LEU B O 1
ATOM 4370 N N . GLU B 1 240 ? 8.305 -16.531 13.195 1 86.94 240 GLU B N 1
ATOM 4371 C CA . GLU B 1 240 ? 9.203 -16.797 14.312 1 86.94 240 GLU B CA 1
ATOM 4372 C C . GLU B 1 240 ? 9.805 -18.203 14.219 1 86.94 240 GLU B C 1
ATOM 4374 O O . GLU B 1 240 ? 9.219 -19.094 13.594 1 86.94 240 GLU B O 1
ATOM 4379 N N . PRO B 1 241 ? 10.961 -18.344 14.875 1 87.62 241 PRO B N 1
ATOM 4380 C CA . PRO B 1 241 ? 11.625 -19.641 14.805 1 87.62 241 PRO B CA 1
ATOM 4381 C C . PRO B 1 241 ? 10.734 -20.797 15.258 1 87.62 241 PRO B C 1
ATOM 4383 O O . PRO B 1 241 ? 10.734 -21.875 14.641 1 87.62 241 PRO B O 1
ATOM 4386 N N . ASP B 1 242 ? 9.984 -20.578 16.281 1 91.06 242 ASP B N 1
ATOM 4387 C CA . ASP B 1 242 ? 9.102 -21.641 16.766 1 91.06 242 ASP B CA 1
ATOM 4388 C C . ASP B 1 242 ? 7.992 -21.938 15.766 1 91.06 242 ASP B C 1
ATOM 4390 O O . ASP B 1 242 ? 7.547 -23.078 15.648 1 91.06 242 ASP B O 1
ATOM 4394 N N . GLU B 1 243 ? 7.57 -20.938 15.078 1 91.12 243 GLU B N 1
ATOM 4395 C CA . GLU B 1 243 ? 6.555 -21.125 14.047 1 91.12 243 GLU B CA 1
ATOM 4396 C C . GLU B 1 243 ? 7.109 -21.906 12.852 1 91.12 243 GLU B C 1
ATOM 4398 O O . GLU B 1 243 ? 6.43 -22.766 12.305 1 91.12 243 GLU B O 1
ATOM 4403 N N . ALA B 1 244 ? 8.336 -21.625 12.523 1 89.31 244 ALA B N 1
ATOM 4404 C CA . ALA B 1 244 ? 9 -22.359 11.453 1 89.31 244 ALA B CA 1
ATOM 4405 C C . ALA B 1 244 ? 9.133 -23.844 11.805 1 89.31 244 ALA B C 1
ATOM 4407 O O . ALA B 1 244 ? 8.906 -24.703 10.961 1 89.31 244 ALA B O 1
ATOM 4408 N N . GLU B 1 245 ? 9.422 -24.062 13.023 1 91.44 245 GLU B N 1
ATOM 4409 C CA . GLU B 1 245 ? 9.547 -25.453 13.5 1 91.44 245 GLU B CA 1
ATOM 4410 C C . GLU B 1 245 ? 8.195 -26.156 13.492 1 91.44 245 GLU B C 1
ATOM 4412 O O . GLU B 1 245 ? 8.109 -27.344 13.148 1 91.44 245 GLU B O 1
ATOM 4417 N N . ALA B 1 246 ? 7.203 -25.484 13.891 1 93.69 246 ALA B N 1
ATOM 4418 C CA . ALA B 1 246 ? 5.859 -26.047 13.883 1 93.69 246 ALA B CA 1
ATOM 4419 C C . ALA B 1 246 ? 5.434 -26.438 12.469 1 93.69 246 ALA B C 1
ATOM 4421 O O . ALA B 1 246 ? 4.816 -27.484 12.258 1 93.69 246 ALA B O 1
ATOM 4422 N N . LEU B 1 247 ? 5.73 -25.625 11.531 1 94.31 247 LEU B N 1
ATOM 4423 C CA . LEU B 1 247 ? 5.402 -25.891 10.133 1 94.31 247 LEU B CA 1
ATOM 4424 C C . LEU B 1 247 ? 6.133 -27.141 9.641 1 94.31 247 LEU B C 1
ATOM 4426 O O . LEU B 1 247 ? 5.551 -27.953 8.922 1 94.31 247 LEU B O 1
ATOM 4430 N N . ARG B 1 248 ? 7.367 -27.266 10.047 1 93 248 ARG B N 1
ATOM 4431 C CA . ARG B 1 248 ? 8.133 -28.453 9.688 1 93 248 ARG B CA 1
ATOM 4432 C C . ARG B 1 248 ? 7.504 -29.719 10.273 1 93 248 ARG B C 1
ATOM 4434 O O . ARG B 1 248 ? 7.363 -30.719 9.578 1 93 248 ARG B O 1
ATOM 4441 N N . ARG B 1 249 ? 7.082 -29.609 11.484 1 94.94 249 ARG B N 1
ATOM 4442 C CA . ARG B 1 249 ? 6.453 -30.75 12.164 1 94.94 249 ARG B CA 1
ATOM 4443 C C . ARG B 1 249 ? 5.133 -31.109 11.5 1 94.94 249 ARG B C 1
ATOM 4445 O O . ARG B 1 249 ? 4.77 -32.281 11.445 1 94.94 249 ARG B O 1
ATOM 4452 N N . ASP B 1 250 ? 4.508 -30.156 10.977 1 95.44 250 ASP B N 1
ATOM 4453 C CA . ASP B 1 250 ? 3.219 -30.359 10.328 1 95.44 250 ASP B CA 1
ATOM 4454 C C . ASP B 1 250 ? 3.404 -30.906 8.906 1 95.44 250 ASP B C 1
ATOM 4456 O O . ASP B 1 250 ? 2.426 -31.156 8.203 1 95.44 250 ASP B O 1
ATOM 4460 N N . GLY B 1 251 ? 4.637 -31 8.445 1 95.69 251 GLY B N 1
ATOM 4461 C CA . GLY B 1 251 ? 4.914 -31.547 7.125 1 95.69 251 GLY B CA 1
ATOM 4462 C C . GLY B 1 251 ? 4.688 -30.547 6.004 1 95.69 251 GLY B C 1
ATOM 4463 O O . GLY B 1 251 ? 4.41 -30.938 4.867 1 95.69 251 GLY B O 1
ATOM 4464 N N . VAL B 1 252 ? 4.777 -29.297 6.328 1 96.19 252 VAL B N 1
ATOM 4465 C CA . VAL B 1 252 ? 4.539 -28.25 5.336 1 96.19 252 VAL B CA 1
ATOM 4466 C C . VAL B 1 252 ? 5.672 -28.25 4.309 1 96.19 252 VAL B C 1
ATOM 4468 O O . VAL B 1 252 ? 6.848 -28.344 4.672 1 96.19 252 VAL B O 1
ATOM 4471 N N . VAL B 1 253 ? 5.297 -28.109 3.014 1 95.69 253 VAL B N 1
ATOM 4472 C CA . VAL B 1 253 ? 6.309 -28.125 1.964 1 95.69 253 VAL B CA 1
ATOM 4473 C C . VAL B 1 253 ? 6.375 -26.75 1.283 1 95.69 253 VAL B C 1
ATOM 4475 O O . VAL B 1 253 ? 7.324 -26.469 0.554 1 95.69 253 VAL B O 1
ATOM 4478 N N . GLY B 1 254 ? 5.414 -25.922 1.477 1 95.81 254 GLY B N 1
ATOM 4479 C CA . GLY B 1 254 ? 5.387 -24.609 0.858 1 95.81 254 GLY B CA 1
ATOM 4480 C C . GLY B 1 254 ? 4.125 -23.828 1.17 1 95.81 254 GLY B C 1
ATOM 4481 O O . GLY B 1 254 ? 3.328 -24.234 2.014 1 95.81 254 GLY B O 1
ATOM 4482 N N . ASP B 1 255 ? 4.008 -22.656 0.56 1 96.44 255 ASP B N 1
ATOM 4483 C CA . ASP B 1 255 ? 2.816 -21.828 0.74 1 96.44 255 ASP B CA 1
ATOM 4484 C C . ASP B 1 255 ? 2.408 -21.156 -0.569 1 96.44 255 ASP B C 1
ATOM 4486 O O . ASP B 1 255 ? 3.232 -21 -1.472 1 96.44 255 ASP B O 1
ATOM 4490 N N . ILE B 1 256 ? 1.18 -20.922 -0.686 1 96.81 256 ILE B N 1
ATOM 4491 C CA . ILE B 1 256 ? 0.59 -20.078 -1.712 1 96.81 256 ILE B CA 1
ATOM 4492 C C . ILE B 1 256 ? -0.147 -18.906 -1.055 1 96.81 256 ILE B C 1
ATOM 4494 O O . ILE B 1 256 ? -1.085 -19.109 -0.281 1 96.81 256 ILE B O 1
ATOM 4498 N N . ALA B 1 257 ? 0.256 -17.703 -1.319 1 96.38 257 ALA B N 1
ATOM 4499 C CA . ALA B 1 257 ? -0.375 -16.516 -0.745 1 96.38 257 ALA B CA 1
ATOM 4500 C C . ALA B 1 257 ? -0.439 -16.609 0.777 1 96.38 257 ALA B C 1
ATOM 4502 O O . ALA B 1 257 ? -1.487 -16.359 1.378 1 96.38 257 ALA B O 1
ATOM 4503 N N . THR B 1 258 ? 0.573 -17.094 1.394 1 94.44 258 THR B N 1
ATOM 4504 C CA . THR B 1 258 ? 0.783 -17.188 2.834 1 94.44 258 THR B CA 1
ATOM 4505 C C . THR B 1 258 ? -0.016 -18.344 3.432 1 94.44 258 THR B C 1
ATOM 4507 O O . THR B 1 258 ? -0.021 -18.531 4.648 1 94.44 258 THR B O 1
ATOM 4510 N N . VAL B 1 259 ? -0.697 -19.156 2.619 1 97.38 259 VAL B N 1
ATOM 4511 C CA . VAL B 1 259 ? -1.389 -20.344 3.127 1 97.38 259 VAL B CA 1
ATOM 4512 C C . VAL B 1 259 ? -0.519 -21.578 2.92 1 97.38 259 VAL B C 1
ATOM 4514 O O . VAL B 1 259 ? -0.195 -21.938 1.785 1 97.38 259 VAL B O 1
ATOM 4517 N N . PHE B 1 260 ? -0.239 -22.219 4.012 1 97.25 260 PHE B N 1
ATOM 4518 C CA . PHE B 1 260 ? 0.694 -23.344 4 1 97.25 260 PHE B CA 1
ATOM 4519 C C . PHE B 1 260 ? -0.015 -24.641 3.615 1 97.25 260 PHE B C 1
ATOM 4521 O O . PHE B 1 260 ? -1.194 -24.812 3.926 1 97.25 260 PHE B O 1
ATOM 4528 N N . PHE B 1 261 ? 0.731 -25.531 2.912 1 97.75 261 PHE B N 1
ATOM 4529 C CA . PHE B 1 261 ? 0.148 -26.812 2.52 1 97.75 261 PHE B CA 1
ATOM 4530 C C . PHE B 1 261 ? 1.186 -27.922 2.594 1 97.75 261 PHE B C 1
ATOM 4532 O O . PHE B 1 261 ? 2.387 -27.656 2.676 1 97.75 261 PHE B O 1
ATOM 4539 N N . ARG B 1 262 ? 0.715 -29.125 2.666 1 97.5 262 ARG B N 1
ATOM 4540 C CA . ARG B 1 262 ? 1.534 -30.328 2.783 1 97.5 262 ARG B CA 1
ATOM 4541 C C . ARG B 1 262 ? 1.799 -30.953 1.415 1 97.5 262 ARG B C 1
ATOM 4543 O O . ARG B 1 262 ? 1.32 -30.438 0.397 1 97.5 262 ARG B O 1
ATOM 4550 N N . SER B 1 263 ? 2.529 -32.031 1.411 1 97 263 SER B N 1
ATOM 4551 C CA . SER B 1 263 ? 2.977 -32.688 0.181 1 97 263 SER B CA 1
ATOM 4552 C C . SER B 1 263 ? 1.799 -33.25 -0.603 1 97 263 SER B C 1
ATOM 4554 O O . SER B 1 263 ? 1.912 -33.5 -1.804 1 97 263 SER B O 1
ATOM 4556 N N . ASP B 1 264 ? 0.692 -33.469 0.046 1 96.31 264 ASP B N 1
ATOM 4557 C CA . ASP B 1 264 ? -0.484 -34 -0.635 1 96.31 264 ASP B CA 1
ATOM 4558 C C . ASP B 1 264 ? -1.445 -32.875 -1.027 1 96.31 264 ASP B C 1
ATOM 4560 O O . ASP B 1 264 ? -2.566 -33.125 -1.466 1 96.31 264 ASP B O 1
ATOM 4564 N N . GLY B 1 265 ? -1.016 -31.688 -0.809 1 95.94 265 GLY B N 1
ATOM 4565 C CA . GLY B 1 265 ? -1.827 -30.531 -1.169 1 95.94 265 GLY B CA 1
ATOM 4566 C C . GLY B 1 265 ? -2.789 -30.125 -0.073 1 95.94 265 GLY B C 1
ATOM 4567 O O . GLY B 1 265 ? -3.465 -29.094 -0.19 1 95.94 265 GLY B O 1
ATOM 4568 N N . SER B 1 266 ? -2.855 -30.891 0.993 1 96.81 266 SER B N 1
ATOM 4569 C CA . SER B 1 266 ? -3.771 -30.547 2.074 1 96.81 266 SER B CA 1
ATOM 4570 C C . SER B 1 266 ? -3.262 -29.359 2.877 1 96.81 266 SER B C 1
ATOM 4572 O O . SER B 1 266 ? -2.051 -29.172 3.031 1 96.81 266 SER B O 1
ATOM 4574 N N . TYR B 1 267 ? -4.141 -28.547 3.381 1 96.56 267 TYR B N 1
ATOM 4575 C CA . TYR B 1 267 ? -3.771 -27.328 4.105 1 96.56 267 TYR B CA 1
ATOM 4576 C C . TYR B 1 267 ? -4.551 -27.219 5.41 1 96.56 267 TYR B C 1
ATOM 4578 O O . TYR B 1 267 ? -4.234 -26.375 6.258 1 96.56 267 TYR B O 1
ATOM 4586 N N . ARG B 1 268 ? -5.617 -28.031 5.551 1 95.69 268 ARG B N 1
ATOM 4587 C CA . ARG B 1 268 ? -6.457 -27.969 6.746 1 95.69 268 ARG B CA 1
ATOM 4588 C C . ARG B 1 268 ? -5.715 -28.5 7.965 1 95.69 268 ARG B C 1
ATOM 4590 O O . ARG B 1 268 ? -4.883 -29.406 7.848 1 95.69 268 ARG B O 1
ATOM 4597 N N . GLY B 1 269 ? -6 -27.953 9.109 1 95.44 269 GLY B N 1
ATOM 4598 C CA . GLY B 1 269 ? -5.426 -28.422 10.359 1 95.44 269 GLY B CA 1
ATOM 4599 C C . GLY B 1 269 ? -4.059 -27.828 10.641 1 95.44 269 GLY B C 1
ATOM 4600 O O . GLY B 1 269 ? -3.463 -28.109 11.688 1 95.44 269 GLY B O 1
ATOM 4601 N N . ILE B 1 270 ? -3.484 -27.109 9.758 1 96.81 270 ILE B N 1
ATOM 4602 C CA . ILE B 1 270 ? -2.262 -26.359 10.031 1 96.81 270 ILE B CA 1
ATOM 4603 C C . ILE B 1 270 ? -2.594 -25.094 10.828 1 96.81 270 ILE B C 1
ATOM 4605 O O . ILE B 1 270 ? -3.25 -24.188 10.312 1 96.81 270 ILE B O 1
ATOM 4609 N N . GLU B 1 271 ? -2.152 -25.016 11.984 1 95.69 271 GLU B N 1
ATOM 4610 C CA . GLU B 1 271 ? -2.557 -23.984 12.93 1 95.69 271 GLU B CA 1
ATOM 4611 C C . GLU B 1 271 ? -2.234 -22.594 12.398 1 95.69 271 GLU B C 1
ATOM 4613 O O . GLU B 1 271 ? -3.041 -21.672 12.531 1 95.69 271 GLU B O 1
ATOM 4618 N N . LEU B 1 272 ? -1.088 -22.406 11.781 1 95.38 272 LEU B N 1
ATOM 4619 C CA . LEU B 1 272 ? -0.648 -21.078 11.328 1 95.38 272 LEU B CA 1
ATOM 4620 C C . LEU B 1 272 ? -1.555 -20.562 10.211 1 95.38 272 LEU B C 1
ATOM 4622 O O . LEU B 1 272 ? -1.599 -19.359 9.953 1 95.38 272 LEU B O 1
ATOM 4626 N N . ASN B 1 273 ? -2.236 -21.484 9.539 1 97.25 273 ASN B N 1
ATOM 4627 C CA . ASN B 1 273 ? -3.16 -21.047 8.484 1 97.25 273 ASN B CA 1
ATOM 4628 C C . ASN B 1 273 ? -4.352 -20.297 9.062 1 97.25 273 ASN B C 1
ATOM 4630 O O . ASN B 1 273 ? -5 -19.516 8.352 1 97.25 273 ASN B O 1
ATOM 4634 N N . GLU B 1 274 ? -4.656 -20.453 10.312 1 96.31 274 GLU B N 1
ATOM 4635 C CA . GLU B 1 274 ? -5.738 -19.719 10.961 1 96.31 274 GLU B CA 1
ATOM 4636 C C . GLU B 1 274 ? -5.359 -18.25 11.188 1 96.31 274 GLU B C 1
ATOM 4638 O O . GLU B 1 274 ? -6.223 -17.422 11.453 1 96.31 274 GLU B O 1
ATOM 4643 N N . ARG B 1 275 ? -4.125 -17.953 11.039 1 95.56 275 ARG B N 1
ATOM 4644 C CA . ARG B 1 275 ? -3.605 -16.609 11.258 1 95.56 275 ARG B CA 1
ATOM 4645 C C . ARG B 1 275 ? -3.158 -15.977 9.945 1 95.56 275 ARG B C 1
ATOM 4647 O O . ARG B 1 275 ? -2.717 -14.82 9.93 1 95.56 275 ARG B O 1
ATOM 4654 N N . ALA B 1 276 ? -3.209 -16.719 8.891 1 95.94 276 ALA B N 1
ATOM 4655 C CA . ALA B 1 276 ? -2.754 -16.25 7.582 1 95.94 276 ALA B CA 1
ATOM 4656 C C . ALA B 1 276 ? -3.809 -15.359 6.93 1 95.94 276 ALA B C 1
ATOM 4658 O O . ALA B 1 276 ? -5.008 -15.547 7.137 1 95.94 276 ALA B O 1
ATOM 4659 N N . SER B 1 277 ? -3.381 -14.406 6.137 1 95.62 277 SER B N 1
ATOM 4660 C CA . SER B 1 277 ? -4.324 -13.477 5.527 1 95.62 277 SER B CA 1
ATOM 4661 C C . SER B 1 277 ? -4.711 -13.922 4.121 1 95.62 277 SER B C 1
ATOM 4663 O O . SER B 1 277 ? -5.684 -13.43 3.551 1 95.62 277 SER B O 1
ATOM 4665 N N . GLY B 1 278 ? -3.924 -14.805 3.541 1 96.94 278 GLY B N 1
ATOM 4666 C CA . GLY B 1 278 ? -4.266 -15.266 2.203 1 96.94 278 GLY B CA 1
ATOM 4667 C C . GLY B 1 278 ? -5.562 -16.047 2.152 1 96.94 278 GLY B C 1
ATOM 4668 O O . GLY B 1 278 ? -6.039 -16.531 3.18 1 96.94 278 GLY B O 1
ATOM 4669 N N . PRO B 1 279 ? -6.145 -16.109 0.965 1 96.69 279 PRO B N 1
ATOM 4670 C CA . PRO B 1 279 ? -7.363 -16.922 0.841 1 96.69 279 PRO B CA 1
ATOM 4671 C C . PRO B 1 279 ? -7.113 -18.406 1.087 1 96.69 279 PRO B C 1
ATOM 4673 O O . PRO B 1 279 ? -6.066 -18.922 0.702 1 96.69 279 PRO B O 1
ATOM 4676 N N . ARG B 1 280 ? -8.086 -18.969 1.724 1 94.25 280 ARG B N 1
ATOM 4677 C CA . ARG B 1 280 ? -8.016 -20.422 1.847 1 94.25 280 ARG B CA 1
ATOM 4678 C C . ARG B 1 280 ? -7.906 -21.078 0.476 1 94.25 280 ARG B C 1
ATOM 4680 O O . ARG B 1 280 ? -8.469 -20.594 -0.502 1 94.25 280 ARG B O 1
ATOM 4687 N N . LEU B 1 281 ? -7.285 -22.234 0.484 1 96 281 LEU B N 1
ATOM 4688 C CA . LEU B 1 281 ? -6.949 -22.844 -0.797 1 96 281 LEU B CA 1
ATOM 4689 C C . LEU B 1 281 ? -8.18 -23.469 -1.441 1 96 281 LEU B C 1
ATOM 4691 O O . LEU B 1 281 ? -8.18 -23.766 -2.641 1 96 281 LEU B O 1
ATOM 4695 N N . ASP B 1 282 ? -9.297 -23.656 -0.707 1 92.81 282 ASP B N 1
ATOM 4696 C CA . ASP B 1 282 ? -10.539 -24.109 -1.314 1 92.81 282 ASP B CA 1
ATOM 4697 C C . ASP B 1 282 ? -11.125 -23.062 -2.248 1 92.81 282 ASP B C 1
ATOM 4699 O O . ASP B 1 282 ? -11.836 -23.375 -3.199 1 92.81 282 ASP B O 1
ATOM 4703 N N . LEU B 1 283 ? -10.82 -21.797 -1.969 1 91.81 283 LEU B N 1
ATOM 4704 C CA . LEU B 1 283 ? -11.242 -20.734 -2.869 1 91.81 283 LEU B CA 1
ATOM 4705 C C . LEU B 1 283 ? -10.539 -20.844 -4.215 1 91.81 283 LEU B C 1
ATOM 4707 O O . LEU B 1 283 ? -11.141 -20.578 -5.262 1 91.81 283 LEU B O 1
ATOM 4711 N N . PHE B 1 284 ? -9.273 -21.234 -4.191 1 88.88 284 PHE B N 1
ATOM 4712 C CA . PHE B 1 284 ? -8.516 -21.375 -5.426 1 88.88 284 PHE B CA 1
ATOM 4713 C C . PHE B 1 284 ? -9.164 -22.406 -6.344 1 88.88 284 PHE B C 1
ATOM 4715 O O . PHE B 1 284 ? -9.188 -22.234 -7.562 1 88.88 284 PHE B O 1
ATOM 4722 N N . GLU B 1 285 ? -9.742 -23.391 -5.742 1 87.19 285 GLU B N 1
ATOM 4723 C CA . GLU B 1 285 ? -10.344 -24.453 -6.531 1 87.19 285 GLU B CA 1
ATOM 4724 C C . GLU B 1 285 ? -11.508 -23.938 -7.367 1 87.19 285 GLU B C 1
ATOM 4726 O O . GLU B 1 285 ? -11.844 -24.516 -8.398 1 87.19 285 GLU B O 1
ATOM 4731 N N . LYS B 1 286 ? -12.055 -22.844 -6.965 1 90.69 286 LYS B N 1
ATOM 4732 C CA . LYS B 1 286 ? -13.227 -22.297 -7.633 1 90.69 286 LYS B CA 1
ATOM 4733 C C . LYS B 1 286 ? -12.828 -21.312 -8.734 1 90.69 286 LYS B C 1
ATOM 4735 O O . LYS B 1 286 ? -13.656 -20.922 -9.562 1 90.69 286 LYS B O 1
ATOM 4740 N N . VAL B 1 287 ? -11.617 -20.922 -8.773 1 96.06 287 VAL B N 1
ATOM 4741 C CA . VAL B 1 287 ? -11.133 -19.969 -9.766 1 96.06 287 VAL B CA 1
ATOM 4742 C C . VAL B 1 287 ? -10.914 -20.672 -11.102 1 96.06 287 VAL B C 1
ATOM 4744 O O . VAL B 1 287 ? -10.281 -21.719 -11.164 1 96.06 287 VAL B O 1
ATOM 4747 N N . ALA B 1 288 ? -11.445 -20.125 -12.125 1 94.31 288 ALA B N 1
ATOM 4748 C CA . ALA B 1 288 ? -11.422 -20.766 -13.438 1 94.31 288 ALA B CA 1
ATOM 4749 C C . ALA B 1 288 ? -9.984 -21 -13.906 1 94.31 288 ALA B C 1
ATOM 4751 O O . ALA B 1 288 ? -9.648 -22.078 -14.406 1 94.31 288 ALA B O 1
ATOM 4752 N N . ARG B 1 289 ? -9.156 -19.969 -13.734 1 96.81 289 ARG B N 1
ATOM 4753 C CA . ARG B 1 289 ? -7.762 -20.078 -14.156 1 96.81 289 ARG B CA 1
ATOM 4754 C C . ARG B 1 289 ? -6.812 -19.734 -13.008 1 96.81 289 ARG B C 1
ATOM 4756 O O . ARG B 1 289 ? -6.918 -18.656 -12.422 1 96.81 289 ARG B O 1
ATOM 4763 N N . ARG B 1 290 ? -5.945 -20.656 -12.68 1 98.38 290 ARG B N 1
ATOM 4764 C CA . ARG B 1 290 ? -4.938 -20.547 -11.633 1 98.38 290 ARG B CA 1
ATOM 4765 C C . ARG B 1 290 ? -3.535 -20.75 -12.195 1 98.38 290 ARG B C 1
ATOM 4767 O O . ARG B 1 290 ? -3.121 -21.875 -12.469 1 98.38 290 ARG B O 1
ATOM 4774 N N . VAL B 1 291 ? -2.812 -19.609 -12.336 1 98.44 291 VAL B N 1
ATOM 4775 C CA . VAL B 1 291 ? -1.518 -19.609 -13.008 1 98.44 291 VAL B CA 1
ATOM 4776 C C . VAL B 1 291 ? -0.397 -19.609 -11.977 1 98.44 291 VAL B C 1
ATOM 4778 O O . VAL B 1 291 ? -0.256 -18.656 -11.203 1 98.44 291 VAL B O 1
ATOM 4781 N N . CYS B 1 292 ? 0.373 -20.672 -12.008 1 98.62 292 CYS B N 1
ATOM 4782 C CA . CYS B 1 292 ? 1.523 -20.797 -11.125 1 98.62 292 CYS B CA 1
ATOM 4783 C C . CYS B 1 292 ? 2.828 -20.625 -11.891 1 98.62 292 CYS B C 1
ATOM 4785 O O . CYS B 1 292 ? 3.014 -21.25 -12.945 1 98.62 292 CYS B O 1
ATOM 4787 N N . ILE B 1 293 ? 3.689 -19.797 -11.359 1 98.25 293 ILE B N 1
ATOM 4788 C CA . ILE B 1 293 ? 4.969 -19.516 -12 1 98.25 293 ILE B CA 1
ATOM 4789 C C . ILE B 1 293 ? 6.113 -20 -11.117 1 98.25 293 ILE B C 1
ATOM 4791 O O . ILE B 1 293 ? 6.258 -19.562 -9.977 1 98.25 293 ILE B O 1
ATOM 4795 N N . VAL B 1 294 ? 6.945 -20.875 -11.68 1 96.69 294 VAL B N 1
ATOM 4796 C CA . VAL B 1 294 ? 8 -21.5 -10.891 1 96.69 294 VAL B CA 1
ATOM 4797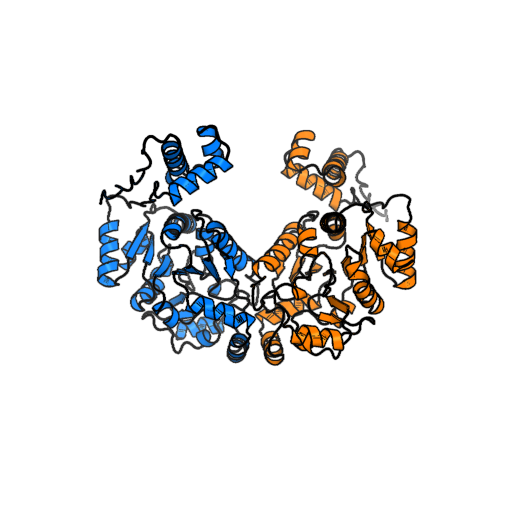 C C . VAL B 1 294 ? 9.305 -21.516 -11.688 1 96.69 294 VAL B C 1
ATOM 4799 O O . VAL B 1 294 ? 9.32 -21.922 -12.852 1 96.69 294 VAL B O 1
ATOM 4802 N N . ALA B 1 295 ? 10.352 -21.062 -11.055 1 94.56 295 ALA B N 1
ATOM 4803 C CA . ALA B 1 295 ? 11.703 -21.156 -11.594 1 94.56 295 ALA B CA 1
ATOM 4804 C C . ALA B 1 295 ? 12.672 -21.75 -10.578 1 94.56 295 ALA B C 1
ATOM 4806 O O . ALA B 1 295 ? 12.805 -21.219 -9.469 1 94.56 295 ALA B O 1
ATOM 4807 N N . GLY B 1 296 ? 13.258 -22.859 -10.984 1 91.88 296 GLY B N 1
ATOM 4808 C CA . GLY B 1 296 ? 14.266 -23.469 -10.125 1 91.88 296 GLY B CA 1
ATOM 4809 C C . GLY B 1 296 ? 13.789 -24.75 -9.469 1 91.88 296 GLY B C 1
ATOM 4810 O O . GLY B 1 296 ? 12.617 -24.875 -9.102 1 91.88 296 GLY B O 1
ATOM 4811 N N . THR B 1 297 ? 14.742 -25.625 -9.125 1 91.94 297 THR B N 1
ATOM 4812 C CA . THR B 1 297 ? 14.43 -26.969 -8.656 1 91.94 297 THR B CA 1
ATOM 4813 C C . THR B 1 297 ? 14.117 -26.953 -7.164 1 91.94 297 THR B C 1
ATOM 4815 O O . THR B 1 297 ? 13.539 -27.906 -6.641 1 91.94 297 THR B O 1
ATOM 4818 N N . ALA B 1 298 ? 14.453 -25.922 -6.492 1 91.12 298 ALA B N 1
ATOM 4819 C CA . ALA B 1 298 ? 14.266 -25.875 -5.043 1 91.12 298 ALA B CA 1
ATOM 4820 C C . ALA B 1 298 ? 12.781 -25.891 -4.684 1 91.12 298 ALA B C 1
ATOM 4822 O O . ALA B 1 298 ? 12.406 -26.266 -3.574 1 91.12 298 ALA B O 1
ATOM 4823 N N . LYS B 1 299 ? 11.922 -25.562 -5.629 1 93.94 299 LYS B N 1
ATOM 4824 C CA . LYS B 1 299 ? 10.492 -25.422 -5.359 1 93.94 299 LYS B CA 1
ATOM 4825 C C . LYS B 1 299 ? 9.742 -26.703 -5.746 1 93.94 299 LYS B C 1
ATOM 4827 O O . LYS B 1 299 ? 8.523 -26.797 -5.562 1 93.94 299 LYS B O 1
ATOM 4832 N N . LEU B 1 300 ? 10.422 -27.703 -6.18 1 95.5 300 LEU B N 1
ATOM 4833 C CA . LEU B 1 300 ? 9.766 -28.844 -6.832 1 95.5 300 LEU B CA 1
ATOM 4834 C C . LEU B 1 300 ? 8.93 -29.641 -5.836 1 95.5 300 LEU B C 1
ATOM 4836 O O . LEU B 1 300 ? 7.797 -30.016 -6.137 1 95.5 300 LEU B O 1
ATOM 4840 N N . PRO B 1 301 ? 9.461 -29.891 -4.617 1 94.94 301 PRO B N 1
ATOM 4841 C CA . PRO B 1 301 ? 8.594 -30.609 -3.678 1 94.94 301 PRO B CA 1
ATOM 4842 C C . PRO B 1 301 ? 7.281 -29.875 -3.406 1 94.94 301 PRO B C 1
ATOM 4844 O O . PRO B 1 301 ? 6.219 -30.516 -3.373 1 94.94 301 PRO B O 1
ATOM 4847 N N . ALA B 1 302 ? 7.355 -28.625 -3.252 1 96.75 302 ALA B N 1
ATOM 4848 C CA . ALA B 1 302 ? 6.156 -27.828 -3.014 1 96.75 302 ALA B CA 1
ATOM 4849 C C . ALA B 1 302 ? 5.273 -27.781 -4.258 1 96.75 302 ALA B C 1
ATOM 4851 O O . ALA B 1 302 ? 4.047 -27.844 -4.16 1 96.75 302 ALA B O 1
ATOM 4852 N N . LEU B 1 303 ? 5.906 -27.641 -5.379 1 98 303 LEU B N 1
ATOM 4853 C CA . LEU B 1 303 ? 5.145 -27.641 -6.625 1 98 303 LEU B CA 1
ATOM 4854 C C . LEU B 1 303 ? 4.375 -28.953 -6.785 1 98 303 LEU B C 1
ATOM 4856 O O . LEU B 1 303 ? 3.203 -28.938 -7.168 1 98 303 LEU B O 1
ATOM 4860 N N . GLU B 1 304 ? 5.031 -30.031 -6.496 1 97.75 304 GLU B N 1
ATOM 4861 C CA . GLU B 1 304 ? 4.355 -31.312 -6.594 1 97.75 304 GLU B CA 1
ATOM 4862 C C . GLU B 1 304 ? 3.141 -31.375 -5.676 1 97.75 304 GLU B C 1
ATOM 4864 O O . GLU B 1 304 ? 2.084 -31.875 -6.07 1 97.75 304 GLU B O 1
ATOM 4869 N N . GLY B 1 305 ? 3.338 -30.906 -4.48 1 97.38 305 GLY B N 1
ATOM 4870 C CA . GLY B 1 305 ? 2.207 -30.844 -3.568 1 97.38 305 GLY B CA 1
ATOM 4871 C C . GLY B 1 305 ? 1.05 -30.031 -4.113 1 97.38 305 GLY B C 1
ATOM 4872 O O . GLY B 1 305 ? -0.107 -30.438 -4.023 1 97.38 305 GLY B O 1
ATOM 4873 N N . ALA B 1 306 ? 1.318 -28.859 -4.688 1 97.81 306 ALA B N 1
ATOM 4874 C CA . ALA B 1 306 ? 0.289 -27.984 -5.246 1 97.81 306 ALA B CA 1
ATOM 4875 C C . ALA B 1 306 ? -0.421 -28.656 -6.418 1 97.81 306 ALA B C 1
ATOM 4877 O O . ALA B 1 306 ? -1.636 -28.516 -6.578 1 97.81 306 ALA B O 1
ATOM 4878 N N . LEU B 1 307 ? 0.337 -29.391 -7.23 1 97.75 307 LEU B N 1
ATOM 4879 C CA . LEU B 1 307 ? -0.229 -30.125 -8.359 1 97.75 307 LEU B CA 1
ATOM 4880 C C . LEU B 1 307 ? -1.146 -31.25 -7.875 1 97.75 307 LEU B C 1
ATOM 4882 O O . LEU B 1 307 ? -2.268 -31.391 -8.367 1 97.75 307 LEU B O 1
ATOM 4886 N N . ARG B 1 308 ? -0.727 -31.953 -6.887 1 96.25 308 ARG B N 1
ATOM 4887 C CA . ARG B 1 308 ? -1.519 -33.062 -6.336 1 96.25 308 ARG B CA 1
ATOM 4888 C C . ARG B 1 308 ? -2.795 -32.531 -5.688 1 96.25 308 ARG B C 1
ATOM 4890 O O . ARG B 1 308 ? -3.83 -33.219 -5.711 1 96.25 308 ARG B O 1
ATOM 4897 N N . GLY B 1 309 ? -2.652 -31.391 -5.141 1 95.5 309 GLY B N 1
ATOM 4898 C CA . GLY B 1 309 ? -3.795 -30.781 -4.48 1 95.5 309 GLY B CA 1
ATOM 4899 C C . GLY B 1 309 ? -4.777 -30.156 -5.445 1 95.5 309 GLY B C 1
ATOM 4900 O O . GLY B 1 309 ? -5.832 -29.656 -5.035 1 95.5 309 GLY B O 1
ATOM 4901 N N . GLY B 1 310 ? -4.434 -30.125 -6.754 1 96 310 GLY B N 1
ATOM 4902 C CA . GLY B 1 310 ? -5.32 -29.547 -7.746 1 96 310 GLY B CA 1
ATOM 4903 C C . GLY B 1 310 ? -5.379 -28.031 -7.688 1 96 310 GLY B C 1
ATOM 4904 O O . GLY B 1 310 ? -6.402 -27.422 -8.016 1 96 310 GLY B O 1
ATOM 4905 N N . LEU B 1 311 ? -4.328 -27.344 -7.312 1 96.88 311 LEU B N 1
ATOM 4906 C CA . LEU B 1 311 ? -4.344 -25.906 -7.043 1 96.88 311 LEU B CA 1
ATOM 4907 C C . LEU B 1 311 ? -3.91 -25.109 -8.273 1 96.88 311 LEU B C 1
ATOM 4909 O O . LEU B 1 311 ? -3.949 -23.875 -8.273 1 96.88 311 LEU B O 1
ATOM 4913 N N . ILE B 1 312 ? -3.566 -25.828 -9.359 1 97.88 312 ILE B N 1
ATOM 4914 C CA . ILE B 1 312 ? -2.973 -25.188 -10.523 1 97.88 312 ILE B CA 1
ATOM 4915 C C . ILE B 1 312 ? -3.719 -25.609 -11.789 1 97.88 312 ILE B C 1
ATOM 4917 O O . ILE B 1 312 ? -4.016 -26.797 -11.969 1 97.88 312 ILE B O 1
ATOM 4921 N N . THR B 1 313 ? -4.09 -24.672 -12.633 1 97.5 313 THR B N 1
ATOM 4922 C CA . THR B 1 313 ? -4.605 -24.984 -13.961 1 97.5 313 THR B CA 1
ATOM 4923 C C . THR B 1 313 ? -3.535 -24.766 -15.023 1 97.5 313 THR B C 1
ATOM 4925 O O . THR B 1 313 ? -3.449 -25.516 -15.992 1 97.5 313 THR B O 1
ATOM 4928 N N . ASP B 1 314 ? -2.721 -23.703 -14.883 1 97.06 314 ASP B N 1
ATOM 4929 C CA . ASP B 1 314 ? -1.64 -23.344 -15.797 1 97.06 314 ASP B CA 1
ATOM 4930 C C . ASP B 1 314 ? -0.315 -23.203 -15.047 1 97.06 314 ASP B C 1
ATOM 4932 O O . ASP B 1 314 ? -0.237 -22.516 -14.031 1 97.06 314 ASP B O 1
ATOM 4936 N N . LEU B 1 315 ? 0.675 -23.938 -15.578 1 98.38 315 LEU B N 1
ATOM 4937 C CA . LEU B 1 315 ? 2.004 -23.906 -14.977 1 98.38 315 LEU B CA 1
ATOM 4938 C C . LEU B 1 315 ? 3.023 -23.312 -15.945 1 98.38 315 LEU B C 1
ATOM 4940 O O . LEU B 1 315 ? 3.102 -23.734 -17.109 1 98.38 315 LEU B O 1
ATOM 4944 N N . ILE B 1 316 ? 3.701 -22.266 -15.516 1 96.88 316 ILE B N 1
ATOM 4945 C CA . ILE B 1 316 ? 4.848 -21.734 -16.25 1 96.88 316 ILE B CA 1
ATOM 4946 C C . ILE B 1 316 ? 6.137 -22.094 -15.508 1 96.88 316 ILE B C 1
ATOM 4948 O O . ILE B 1 316 ? 6.328 -21.703 -14.352 1 96.88 316 ILE B O 1
ATOM 4952 N N . ILE B 1 317 ? 7.055 -22.828 -16.188 1 97 317 ILE B N 1
ATOM 4953 C CA . ILE B 1 317 ? 8.18 -23.422 -15.484 1 97 317 ILE B CA 1
ATOM 4954 C C . ILE B 1 317 ? 9.367 -23.562 -16.438 1 97 317 ILE B C 1
ATOM 4956 O O . ILE B 1 317 ? 9.195 -23.719 -17.641 1 97 317 ILE B O 1
ATOM 4960 N N . ASP B 1 318 ? 10.547 -23.453 -15.891 1 92.69 318 ASP B N 1
ATOM 4961 C CA . ASP B 1 318 ? 11.734 -23.672 -16.703 1 92.69 318 ASP B CA 1
ATOM 4962 C C . ASP B 1 318 ? 11.898 -25.141 -17.047 1 92.69 318 ASP B C 1
ATOM 4964 O O . ASP B 1 318 ? 11.43 -26.016 -16.312 1 92.69 318 ASP B O 1
ATOM 4968 N N . ASP B 1 319 ? 12.633 -25.391 -18.094 1 89.88 319 ASP B N 1
ATOM 4969 C CA . ASP B 1 319 ? 12.727 -26.719 -18.672 1 89.88 319 ASP B CA 1
ATOM 4970 C C . ASP B 1 319 ? 13.484 -27.672 -17.734 1 89.88 319 ASP B C 1
ATOM 4972 O O . ASP B 1 319 ? 13.117 -28.844 -17.609 1 89.88 319 ASP B O 1
ATOM 4976 N N . VAL B 1 320 ? 14.461 -27.234 -17.031 1 90.56 320 VAL B N 1
ATOM 4977 C CA . VAL B 1 320 ? 15.242 -28.078 -16.125 1 90.56 320 VAL B CA 1
ATOM 4978 C C . VAL B 1 320 ? 14.352 -28.547 -14.977 1 90.56 320 VAL B C 1
ATOM 4980 O O . VAL B 1 320 ? 14.305 -29.75 -14.672 1 90.56 320 VAL B O 1
ATOM 4983 N N . SER B 1 321 ? 13.617 -27.703 -14.414 1 94.69 321 SER B N 1
ATOM 4984 C CA . SER B 1 321 ? 12.719 -28.047 -13.312 1 94.69 321 SER B CA 1
ATOM 4985 C C . SER B 1 321 ? 11.57 -28.922 -13.797 1 94.69 321 SER B C 1
ATOM 4987 O O . SER B 1 321 ? 11.188 -29.875 -13.117 1 94.69 321 SER B O 1
ATOM 4989 N N . ALA B 1 322 ? 11.062 -28.562 -14.914 1 95.38 322 ALA B N 1
ATOM 4990 C CA . ALA B 1 322 ? 9.969 -29.359 -15.477 1 95.38 322 ALA B CA 1
ATOM 4991 C C . ALA B 1 322 ? 10.391 -30.797 -15.695 1 95.38 322 ALA B C 1
ATOM 4993 O O . ALA B 1 322 ? 9.68 -31.734 -15.305 1 95.38 322 ALA B O 1
ATOM 4994 N N . THR B 1 323 ? 11.547 -30.953 -16.297 1 92.31 323 THR B N 1
ATOM 4995 C CA . THR B 1 323 ? 12.07 -32.281 -16.578 1 92.31 323 THR B CA 1
ATOM 4996 C C . THR B 1 323 ? 12.289 -33.062 -15.289 1 92.31 323 THR B C 1
ATOM 4998 O O . THR B 1 323 ? 11.938 -34.25 -15.195 1 92.31 323 THR B O 1
ATOM 5001 N N . ALA B 1 324 ? 12.789 -32.438 -14.336 1 94 324 ALA B N 1
ATOM 5002 C CA . ALA B 1 324 ? 13.078 -33.062 -13.062 1 94 324 ALA B CA 1
ATOM 5003 C C . ALA B 1 324 ? 11.805 -33.562 -12.383 1 94 324 ALA B C 1
ATOM 5005 O O . ALA B 1 324 ? 11.805 -34.562 -11.688 1 94 324 ALA B O 1
ATOM 5006 N N . LEU B 1 325 ? 10.719 -32.875 -12.594 1 95.88 325 LEU B N 1
ATOM 5007 C CA . LEU B 1 325 ? 9.477 -33.188 -11.906 1 95.88 325 LEU B CA 1
ATOM 5008 C C . LEU B 1 325 ? 8.742 -34.344 -12.586 1 95.88 325 LEU B C 1
ATOM 5010 O O . LEU B 1 325 ? 8.141 -35.188 -11.922 1 95.88 325 LEU B O 1
ATOM 5014 N N . VAL B 1 326 ? 8.758 -34.438 -13.844 1 92.69 326 VAL B N 1
ATOM 5015 C CA . VAL B 1 326 ? 7.898 -35.406 -14.516 1 92.69 326 VAL B CA 1
ATOM 5016 C C . VAL B 1 326 ? 8.742 -36.562 -15.07 1 92.69 326 VAL B C 1
ATOM 5018 O O . VAL B 1 326 ? 8.211 -37.531 -15.578 1 92.69 326 VAL B O 1
ATOM 5021 N N . SER B 1 327 ? 10.023 -36.406 -15.109 1 79.19 327 SER B N 1
ATOM 5022 C CA . SER B 1 327 ? 10.828 -37.562 -15.539 1 79.19 327 SER B CA 1
ATOM 5023 C C . SER B 1 327 ? 10.961 -38.594 -14.43 1 79.19 327 SER B C 1
ATOM 5025 O O . SER B 1 327 ? 10.875 -38.25 -13.242 1 79.19 327 SER B O 1
#

InterPro domains:
  IPR007324 Sugar-binding domain, putative [PF04198] (75-326)
  IPR007630 RNA polymerase sigma-70 region 4 [PF04545] (26-57)
  IPR036388 Winged helix-like DNA-binding domain superfamily [G3DSA:1.10.10.10] (4-64)
  IPR037171 NagB/RpiA transferase-like [SSF100950] (75-326)
  IPR051054 Bacterial SorC Transcriptional Regulators [PTHR34294] (11-326)

pLDDT: mean 85.15, std 16.12, range [26.14, 98.75]

Solvent-accessible surface area (backbone atoms only — not comparable to full-atom values): 33878 Å² total; per-residue (Å²): 136,82,76,80,78,78,76,74,77,69,78,59,82,82,38,67,64,55,52,50,8,45,49,44,33,44,40,37,73,73,58,69,38,51,50,59,56,48,5,63,74,70,72,43,51,41,67,54,34,49,49,28,31,41,46,17,47,74,70,57,67,48,68,87,66,81,72,64,68,101,55,70,46,63,60,53,30,47,48,37,33,74,76,58,66,23,50,50,44,58,35,86,59,72,84,87,56,52,70,68,58,44,36,49,55,44,19,39,52,48,17,45,50,47,46,77,73,58,53,58,69,32,29,36,30,33,29,74,49,70,66,46,47,54,17,47,74,34,53,45,66,41,86,36,47,79,21,37,25,33,47,41,31,28,34,31,24,67,71,43,29,52,36,54,60,46,38,48,40,41,41,48,46,9,57,42,27,53,26,46,52,32,54,42,59,32,46,28,56,48,83,43,47,66,41,51,58,44,45,56,66,25,58,44,44,34,54,49,52,54,48,60,73,61,23,46,32,37,40,32,45,70,37,31,89,56,55,93,69,69,27,58,63,65,68,51,52,60,54,52,72,68,53,53,51,51,40,55,74,68,46,47,42,28,24,45,37,62,31,47,24,22,61,65,31,52,44,82,90,45,71,70,46,62,22,29,44,19,62,60,70,72,58,51,62,70,30,81,36,23,39,35,49,50,61,58,63,73,45,44,67,30,48,50,4,38,45,66,43,55,60,46,42,32,38,39,29,28,39,70,38,49,47,65,68,75,101,136,85,77,82,77,80,76,74,79,72,80,60,81,81,40,69,62,56,53,49,7,44,50,44,33,44,40,36,72,72,59,69,38,49,52,60,55,48,6,63,76,71,72,43,51,42,66,53,34,51,50,28,31,45,45,16,46,73,71,57,67,45,66,87,65,81,70,64,68,102,56,70,47,63,61,52,29,48,48,38,32,74,74,58,66,21,50,49,45,59,36,87,60,73,86,87,55,52,72,68,58,46,35,48,55,43,20,39,52,47,16,46,51,47,48,78,74,58,51,58,70,31,29,35,30,34,27,72,49,70,67,48,46,54,18,47,74,35,53,46,67,40,85,36,46,78,21,36,24,34,47,42,30,26,44,29,26,68,70,44,28,47,38,54,61,46,38,49,40,41,42,47,47,10,56,40,27,54,24,46,54,34,54,45,60,34,43,27,54,48,82,43,47,66,45,52,58,45,46,58,65,25,58,46,45,33,54,49,51,53,48,60,72,61,24,45,33,38,40,34,46,70,37,30,90,56,53,92,70,68,27,60,64,66,69,51,52,60,54,52,71,69,53,52,51,49,40,53,73,68,46,47,43,26,24,44,37,63,31,48,23,22,59,67,32,51,43,82,88,46,71,68,46,62,22,28,45,20,62,59,71,72,59,51,61,70,29,80,36,24,38,35,49,49,60,58,63,70,44,44,65,29,47,50,4,38,44,66,43,54,60,46,42,32,38,38,29,28,40,70,39,49,48,66,68,74,101

Secondary structure (DSSP, 8-state):
------------TT-HHHHHHHHHHIIIIIT---HHHHHHHHTS-HHHHHHHHHHHHHTTS--------SSSHHHHHHHHHHHH--EEEEEP--TT--HHHHHHHHHHHHHHHHHHH--TT-EEEE--SHHHHHHHTTPPP---SS-EEEE-S----SS---HHHHHHHHHHHHHHTTPEEE---S-SB-S-HHHHHHHTTSHHHHHHHHHHHT-SEEEE--B-SSSSS--HHHHSS-S-HHHHHHHHHTTEEEEETTEEEETTS--TT-GGGGGB-SPPHHHHTT-SEEEEEE-SGGGHHHHHHHHHTT--SEEEEEHHHHHHHH-/------------TT-HHHHHHHHHHIIIIIS---HHHHHHHHTS-HHHHHHHHHHHHHTTS--------SSSHHHHHHHHHHHH--EEEEEP--TT--HHHHHHHHHHHHHHHHHHH--TT-EEEE--SHHHHHHHTTPPP---SS-EEEE-S--B-SS---HHHHHHHHHHHHHHTTPEEE---SBSB-S-HHHHHHHTTSHHHHHHHHHHHT-SEEEE--B-SSSSS--HHHHSS-S-HHHHHHHHHTTEEEEETTEEEETTS--TT-GGGGGB-SPPHHHHHH-SEEEEEE-SGGGHHHHHHHHHTT--SEEEEEHHHHHHHH-

Sequence (654 aa):
METPTSDSATSDPADPRIADAVQAARLYYFQDQTMAAIGRDMGVSRSTVSRLITYARTSGLVEIKISTPHGQAPRIEREFSERYGVRAHVVTVPELVGDLERLEKVATFAGRLLASFFDSDMVMGIAWGTTLSEVSKHLAPKRTYNSYVVQLNGAANTRTTGISYASDIIRTIADAYGALPQGFPVPAFFDYPETREQLWRERSIKRVLDMQKRMDLAVFSIGVPGGNVPSHVYTAGYLEPDEAEALRRDGVVGDIATVFFRSDGSYRGIELNERASGPRLDLFEKVARRVCIVAGTAKLPALEGALRGGLITDLIIDDVSATALVSMETPTSDSATSDPADPRIADAVQAARLYYFQDQTMAAIGRDMGVSRSTVSRLITYARTSGLVEIKISTPHGQAPRIEREFSERYGVRAHVVTVPELVGDLERLEKVATFAGRLLASFFDSDMVMGIAWGTTLSEVSKHLAPKRTYNSYVVQLNGAANTRTTGISYASDIIRTIADAYGALPQGFPVPAFFDYPETREQLWRERSIKRVLDMQKRMDLAVFSIGVPGGNVPSHVYTAGYLEPDEAEALRRDGVVGDIATVFFRSDGSYRGIELNERASGPRLDLFEKVARRVCIVAGTAKLPALEGALRGGLITDLIIDDVSATALVS